Protein AF-A0A521TXK7-F1 (afdb_monomer)

Solvent-accessible surface area (backbone atoms only — not comparable to full-atom values): 27295 Å² total; per-residue (Å²): 110,72,74,55,52,54,58,51,59,69,61,63,64,74,62,60,74,75,74,71,73,79,58,45,63,3,26,34,42,37,46,30,32,35,80,91,72,70,39,30,39,61,41,62,33,30,44,66,44,45,91,44,87,65,65,57,39,72,61,28,49,52,23,50,54,26,14,47,38,7,46,47,28,43,31,26,60,69,35,21,47,77,57,90,80,64,49,93,52,12,53,47,51,83,87,64,92,62,51,79,51,50,53,22,45,26,45,10,46,24,50,43,51,7,49,46,13,45,71,66,72,38,44,48,52,66,37,48,34,28,45,12,16,31,36,49,84,14,38,39,35,58,52,78,58,52,69,36,21,52,60,23,32,65,73,70,41,70,66,35,37,33,38,38,30,14,54,83,51,81,78,91,70,87,67,58,93,69,46,46,78,43,69,21,59,32,48,62,55,45,41,53,74,52,67,56,66,66,83,78,39,54,74,47,54,70,67,59,44,54,52,47,49,60,44,49,62,56,56,70,48,50,79,70,53,47,69,55,24,44,50,50,12,51,49,25,37,20,46,12,59,29,31,56,76,40,81,90,35,34,61,58,12,36,44,16,32,44,50,12,18,48,24,19,46,69,37,64,34,57,67,61,18,46,55,38,54,71,68,54,70,65,54,104,42,70,66,51,42,45,51,43,48,45,48,47,27,52,48,26,42,80,67,74,36,19,69,61,18,32,54,52,27,56,55,43,44,62,51,41,65,74,66,43,83,90,44,49,72,58,40,54,50,28,46,41,50,26,18,47,17,30,42,76,59,66,40,32,72,63,12,28,56,46,16,47,53,42,24,52,50,24,49,76,70,72,34,49,55,60,16,31,53,30,34,44,55,23,21,48,28,30,38,78,70,72,38,19,70,60,18,34,52,49,32,53,49,32,52,51,49,28,72,71,32,81,66,16,73,72,47,35,67,55,52,48,33,50,33,29,37,51,37,15,51,22,27,45,72,72,73,37,32,71,66,13,34,62,27,18,51,56,30,52,68,76,53,93,52,68,74,34,83,59,32,37,58,18,45,46,49,38,22,57,23,26,48,80,69,69,36,57,69,61,17,50,55,36,46,53,51,30,33,50,43,14,67,71,36,61,75,62,32,64,65,14,42,58,29,16,44,52,22,45,53,22,52,75,72,68,32,62,71,54,20,68,72,22,44,65,26,28,36,60,34,73,44,88,74,56,74,66,58,43,53,57,49,60,78,67,54,89,120

Radius of gyration: 27.06 Å; Cα contacts (8 Å, |Δi|>4): 989; chains: 1; bounding box: 61×56×79 Å

Secondary structure (DSSP, 8-state):
-HHHHHHHHTTSSTTS---PPPPPTTEEEEEEEETTTTEEEEEEEEE-SS--S----HHHHHHHHHHHHHHHHHHHHTTB---TT--S--EE-TT-S-GGG--GGGHHHHHHHHHHHHHTT-PPPTTEEEE-EEPTTSBEE--SSHHHHHHHHHHH-TT--EEEEETT----S---TT-EEEEESBHHHHHHHTT--GGGSPB--HHHHHHHHHHHHHHHHS---HHHHHHHHHHHHHHHHHHTTSGGGHHHHHHHHHHHHHHHHHTT-HHHHHHHHHH----S-HHHHHHHHHHHHHHHHHTT-HHHHHHHHHHHHHHHHHHGGGGHHHHHHHHHHHHHHHHHTT-HHHHHHHHHHHHHHHHHTT-HHHHHHHHHHHHHHHHHTT-HHHHHHHHHHHHHHHHH-TTHHHHHHHHHHHHHHHHHHHHHHTT-HHHHHHHHHHHHHH-SSTTSTTHHHHHHHHHHHHHHTT-HHHHHHHHHHHHHHHHHSPTT-HHHHHHHHHHHHHHHTT-HHHHHHHHHHHHHHH-S--HHHHHHHHHH---

Nearest PDB structures (foldseek):
  4gyo-assembly3_B  TM=6.907E-01  e=3.041E-04  Bacillus subtilis subsp. subtilis str. 168
  8rsv-assembly2_B  TM=6.067E-01  e=6.900E-04  Bacillus phage phi3T
  8rsu-assembly1_A  TM=5.584E-01  e=6.608E-04  Bacillus phage phi3T
  8rtc-assembly2_B  TM=5.928E-01  e=2.990E-03  Bacillus phage phi3T
  1hz4-assembly1_A  TM=5.111E-01  e=5.468E-03  Escherichia coli

Sequence (543 aa):
MAGRILAALSTADVAARWEAPPLRVGETWLLVGDPARQRGEVLRWRATGASSVAAFSAEGEDALARAWLGLTATLAEAHRTLPVDLTPGGFEVPGLAQTERIDGASLGVAACLGWLSRALGTPPPESVAASAMVRSDGSLGPVTMLPEKVAALGVSAPRVTHLLVARGQSFDEKLPETVTVVRCATLAEAIARAGFALDALPERTIEAQVALVEQFRVENSRQHGVERWRALSAEAWSVGRALLRDPWERVHAAQALTWAALFALHAGDDVAARELVQSIEAPDDPMVRLWKAVVGAAVKIDRDLFDEAVADMDAALGEAHRLGEVHRWIEGHARGTRGRALLHGGRHAEAWTALDETVRWFHDQRMPWEAARTANGAATCLRLTGHAAEALMVVNRALVDLATSAKGRAVSVKTSDYLRLERGRCLLAIGRPAEALESFERVLGTQSRDHDYPRLGALRGTVVAHRRLGQAVDAARGLDRCRAVALACPVGSVLGRVAAMATAEALVDDDQAGFQRALDAWARHRGECDEAAMRTALEREVY

Structure (mmCIF, N/CA/C/O backbone):
data_AF-A0A521TXK7-F1
#
_entry.id   AF-A0A521TXK7-F1
#
loop_
_atom_site.group_PDB
_atom_site.id
_atom_site.type_symbol
_atom_site.label_atom_id
_atom_site.label_alt_id
_atom_site.label_comp_id
_atom_site.label_asym_id
_atom_site.label_entity_id
_atom_site.label_seq_id
_atom_site.pdbx_PDB_ins_code
_atom_site.Cartn_x
_atom_site.Cartn_y
_atom_site.Cartn_z
_atom_site.occupancy
_atom_site.B_iso_or_equiv
_atom_site.auth_seq_id
_atom_site.auth_comp_id
_atom_site.auth_asym_id
_atom_site.auth_atom_id
_atom_site.pdbx_PDB_model_num
ATOM 1 N N . MET A 1 1 ? -24.827 -30.161 -46.850 1.00 40.94 1 MET A N 1
ATOM 2 C CA . MET A 1 1 ? -24.443 -29.031 -47.730 1.00 40.94 1 MET A CA 1
ATOM 3 C C . MET A 1 1 ? -24.146 -27.760 -46.924 1.00 40.94 1 MET A C 1
ATOM 5 O O . MET A 1 1 ? -23.055 -27.235 -47.080 1.00 40.94 1 MET A O 1
ATOM 9 N N . ALA A 1 2 ? -24.994 -27.354 -45.965 1.00 37.56 2 ALA A N 1
ATOM 10 C CA . ALA A 1 2 ? -24.720 -26.235 -45.041 1.00 37.56 2 ALA A CA 1
ATOM 11 C C . ALA A 1 2 ? -23.422 -26.380 -44.203 1.00 37.56 2 ALA A C 1
ATOM 13 O O . ALA A 1 2 ? -22.672 -25.422 -44.065 1.00 37.56 2 ALA A O 1
ATOM 14 N N . GLY A 1 3 ? -23.077 -27.593 -43.746 1.00 39.09 3 GLY A N 1
ATOM 15 C CA . GLY A 1 3 ? -21.815 -27.848 -43.025 1.00 39.09 3 GLY A CA 1
ATOM 16 C C . GLY A 1 3 ? -20.537 -27.782 -43.880 1.00 39.09 3 GLY A C 1
ATOM 17 O O . GLY A 1 3 ? -19.458 -27.578 -43.342 1.00 39.09 3 GLY A O 1
ATOM 18 N N . ARG A 1 4 ? -20.642 -27.901 -45.214 1.00 44.06 4 ARG A N 1
ATOM 19 C CA . ARG A 1 4 ? -19.503 -27.713 -46.136 1.00 44.06 4 ARG A CA 1
ATOM 20 C C . ARG A 1 4 ? -19.348 -26.256 -46.576 1.00 44.06 4 ARG A C 1
ATOM 22 O O . ARG A 1 4 ? -18.234 -25.847 -46.856 1.00 44.06 4 ARG A O 1
ATOM 29 N N . ILE A 1 5 ? -20.430 -25.476 -46.576 1.00 41.69 5 ILE A N 1
ATOM 30 C CA . ILE A 1 5 ? -20.391 -24.030 -46.846 1.00 41.69 5 ILE A CA 1
ATOM 31 C C . ILE A 1 5 ? -19.810 -23.275 -45.638 1.00 41.69 5 ILE A C 1
ATOM 33 O O . ILE A 1 5 ? -18.998 -22.384 -45.833 1.00 41.69 5 ILE A O 1
ATOM 37 N N . LEU A 1 6 ? -20.094 -23.696 -44.399 1.00 42.31 6 LEU A N 1
ATOM 38 C CA . LEU A 1 6 ? -19.424 -23.152 -43.205 1.00 42.31 6 LEU A CA 1
ATOM 39 C C . LEU A 1 6 ? -17.937 -23.538 -43.114 1.00 42.31 6 LEU A C 1
ATOM 41 O O . LEU A 1 6 ? -17.140 -22.711 -42.697 1.00 42.31 6 LEU A O 1
ATOM 45 N N . ALA A 1 7 ? -17.548 -24.738 -43.562 1.00 42.66 7 ALA A N 1
ATOM 46 C CA . ALA A 1 7 ? -16.137 -25.140 -43.637 1.00 42.66 7 ALA A CA 1
ATOM 47 C C . ALA A 1 7 ? -15.374 -24.483 -44.811 1.00 42.66 7 ALA A C 1
ATOM 49 O O . ALA A 1 7 ? -14.174 -24.241 -44.712 1.00 42.66 7 ALA A O 1
ATOM 50 N N . ALA A 1 8 ? -16.063 -24.162 -45.914 1.00 39.84 8 ALA A N 1
ATOM 51 C CA . ALA A 1 8 ? -15.485 -23.443 -47.053 1.00 39.84 8 ALA A CA 1
ATOM 52 C C . ALA A 1 8 ? -15.388 -21.924 -46.805 1.00 39.84 8 ALA A C 1
ATOM 54 O O . ALA A 1 8 ? -14.423 -21.298 -47.235 1.00 39.84 8 ALA A O 1
ATOM 55 N N . LEU A 1 9 ? -16.318 -21.345 -46.035 1.00 36.50 9 LEU A N 1
ATOM 56 C CA . LEU A 1 9 ? -16.244 -19.955 -45.569 1.00 36.50 9 LEU A CA 1
ATOM 57 C C . LEU A 1 9 ? -15.291 -19.768 -44.370 1.00 36.50 9 LEU A C 1
ATOM 59 O O . LEU A 1 9 ? -14.956 -18.635 -44.042 1.00 36.50 9 LEU A O 1
ATOM 63 N N . SER A 1 10 ? -14.809 -20.844 -43.728 1.00 49.56 10 SER A N 1
ATOM 64 C CA . SER A 1 10 ? -13.934 -20.755 -42.546 1.00 49.56 10 SER A CA 1
ATOM 65 C C . SER A 1 10 ? -12.429 -20.833 -42.823 1.00 49.56 10 SER A C 1
ATOM 67 O O . SER A 1 10 ? -11.662 -20.898 -41.867 1.00 49.56 10 SER A O 1
ATOM 69 N N . THR A 1 11 ? -11.972 -20.838 -44.078 1.00 46.22 11 THR A N 1
ATOM 70 C CA . THR A 1 11 ? -10.520 -20.813 -44.378 1.00 46.22 11 THR A CA 1
ATOM 71 C C . THR A 1 11 ? -10.137 -20.055 -45.650 1.00 46.22 11 THR A C 1
ATOM 73 O O . THR A 1 11 ? -9.040 -19.507 -45.694 1.00 46.22 11 THR A O 1
ATOM 76 N N . ALA A 1 12 ? -11.011 -19.958 -46.660 1.00 39.44 12 ALA A N 1
ATOM 77 C CA . ALA A 1 12 ? -10.637 -19.372 -47.953 1.00 39.44 12 ALA A CA 1
ATOM 78 C C . ALA A 1 12 ? -10.998 -17.878 -48.119 1.00 39.44 12 ALA A C 1
ATOM 80 O O . ALA A 1 12 ? -10.216 -17.150 -48.721 1.00 39.44 12 ALA A O 1
ATOM 81 N N . ASP A 1 13 ? -12.105 -17.391 -47.540 1.00 40.22 13 ASP A N 1
ATOM 82 C CA . ASP A 1 13 ? -12.544 -15.985 -47.711 1.00 40.22 13 ASP A CA 1
ATOM 83 C C . ASP A 1 13 ? -12.065 -15.023 -46.608 1.00 40.22 13 ASP A C 1
ATOM 85 O O . ASP A 1 13 ? -12.014 -13.813 -46.817 1.00 40.22 13 ASP A O 1
ATOM 89 N N . VAL A 1 14 ? -11.620 -15.531 -45.453 1.00 47.91 14 VAL A N 1
ATOM 90 C CA . VAL A 1 14 ? -10.939 -14.705 -44.427 1.00 47.91 14 VAL A CA 1
ATOM 91 C C . VAL A 1 14 ? -9.474 -14.437 -44.815 1.00 47.91 14 VAL A C 1
ATOM 93 O O . VAL A 1 14 ? -8.865 -13.475 -44.357 1.00 47.91 14 VAL A O 1
ATOM 96 N N . ALA A 1 15 ? -8.923 -15.241 -45.730 1.00 42.56 15 ALA A N 1
ATOM 97 C CA . ALA A 1 15 ? -7.607 -15.039 -46.329 1.00 42.56 15 ALA A CA 1
ATOM 98 C C . ALA A 1 15 ? -7.616 -14.032 -47.499 1.00 42.56 15 ALA A C 1
ATOM 100 O O . ALA A 1 15 ? -6.603 -13.889 -48.192 1.00 42.56 15 ALA A O 1
ATOM 101 N N . ALA A 1 16 ? -8.719 -13.302 -47.717 1.00 44.97 16 ALA A N 1
ATOM 102 C CA . ALA A 1 16 ? -8.697 -12.047 -48.459 1.00 44.97 16 ALA A CA 1
ATOM 103 C C . ALA A 1 16 ? -7.817 -11.059 -47.682 1.00 44.97 16 ALA A C 1
ATOM 105 O O . ALA A 1 16 ? -8.311 -10.326 -46.832 1.00 44.97 16 ALA A O 1
ATOM 106 N N . ARG A 1 17 ? -6.500 -11.152 -47.937 1.00 47.81 17 ARG A N 1
ATOM 107 C CA . ARG A 1 17 ? -5.374 -10.400 -47.367 1.00 47.81 17 ARG A CA 1
ATOM 108 C C . ARG A 1 17 ? -5.838 -9.204 -46.548 1.00 47.81 17 ARG A C 1
ATOM 110 O O . ARG A 1 17 ? -5.893 -8.079 -47.039 1.00 47.81 17 ARG A O 1
ATOM 117 N N . TRP A 1 18 ? -6.151 -9.455 -45.282 1.00 49.16 18 TRP A N 1
ATOM 118 C CA . TRP A 1 18 ? -6.206 -8.397 -44.298 1.00 49.16 18 TRP A CA 1
ATOM 119 C C . TRP A 1 18 ? -4.752 -7.973 -44.101 1.00 49.16 18 TRP A C 1
ATOM 121 O O . TRP A 1 18 ? -4.036 -8.488 -43.244 1.00 49.16 18 TRP A O 1
ATOM 131 N N . GLU A 1 19 ? -4.268 -7.093 -44.978 1.00 66.75 19 GLU A N 1
ATOM 132 C CA . GLU A 1 19 ? -3.068 -6.317 -44.706 1.00 66.75 19 GLU A CA 1
ATOM 133 C C . GLU A 1 19 ? -3.434 -5.392 -43.554 1.00 66.75 19 GLU A C 1
ATOM 135 O O . GLU A 1 19 ? -3.898 -4.265 -43.736 1.00 66.75 19 GLU A O 1
ATOM 140 N N . ALA A 1 20 ? -3.312 -5.925 -42.337 1.00 73.69 20 ALA A N 1
ATOM 141 C CA . ALA A 1 20 ? -3.436 -5.125 -41.142 1.00 73.69 20 ALA A CA 1
ATOM 142 C C . ALA A 1 20 ? -2.474 -3.935 -41.302 1.00 73.69 20 ALA A C 1
ATOM 144 O O . ALA A 1 20 ? -1.306 -4.144 -41.653 1.00 73.69 20 ALA A O 1
ATOM 145 N N . PRO A 1 21 ? -2.940 -2.692 -41.083 1.00 86.00 21 PRO A N 1
ATOM 146 C CA . PRO A 1 21 ? -2.073 -1.533 -41.222 1.00 86.00 21 PRO A CA 1
ATOM 147 C C . PRO A 1 21 ? -0.877 -1.666 -40.269 1.00 86.00 21 PRO A C 1
ATOM 149 O O . PRO A 1 21 ? -1.014 -2.333 -39.241 1.00 86.00 21 PRO A O 1
ATOM 152 N N . PRO A 1 22 ? 0.262 -1.015 -40.539 1.00 92.00 22 PRO A N 1
ATOM 153 C CA . PRO A 1 22 ? 1.404 -1.044 -39.634 1.00 92.00 22 PRO A CA 1
ATOM 154 C C . PRO A 1 22 ? 1.041 -0.749 -38.176 1.00 92.00 22 PRO A C 1
ATOM 156 O O . PRO A 1 22 ? 0.093 0.006 -37.911 1.00 92.00 22 PRO A O 1
ATOM 159 N N . LEU A 1 23 ? 1.773 -1.350 -37.230 1.00 95.06 23 LEU A N 1
ATOM 160 C CA . LEU A 1 23 ? 1.625 -1.026 -35.810 1.00 95.06 23 LEU A CA 1
ATOM 161 C C . LEU A 1 23 ? 1.918 0.460 -35.585 1.00 95.06 23 LEU A C 1
ATOM 163 O O . LEU A 1 23 ? 2.861 1.022 -36.143 1.00 95.06 23 LEU A O 1
ATOM 167 N N . ARG A 1 24 ? 1.078 1.107 -34.780 1.00 95.94 24 ARG A N 1
ATOM 168 C CA . ARG A 1 24 ? 1.234 2.511 -34.390 1.00 95.94 24 ARG A CA 1
ATOM 169 C C . ARG A 1 24 ? 2.010 2.618 -33.082 1.00 95.94 24 ARG A C 1
ATOM 171 O O . ARG A 1 24 ? 2.189 1.645 -32.357 1.00 95.94 24 ARG A O 1
ATOM 178 N N . VAL A 1 25 ? 2.429 3.835 -32.750 1.00 95.88 25 VAL A N 1
ATOM 179 C CA . VAL A 1 25 ? 3.019 4.142 -31.442 1.00 95.88 25 VAL A CA 1
ATOM 180 C C . VAL A 1 25 ? 2.063 3.724 -30.319 1.00 95.88 25 VAL A C 1
ATOM 182 O O . VAL A 1 25 ? 0.886 4.106 -30.308 1.00 95.88 25 VAL A O 1
ATOM 185 N N . GLY A 1 26 ? 2.592 2.943 -29.380 1.00 94.31 26 GLY A N 1
ATOM 186 C CA . GLY A 1 26 ? 1.862 2.356 -28.262 1.00 94.31 26 GLY A CA 1
ATOM 187 C C . GLY A 1 26 ? 1.136 1.051 -28.590 1.00 94.31 26 GLY A C 1
ATOM 188 O O . GLY A 1 26 ? 0.588 0.444 -27.676 1.00 94.31 26 GLY A O 1
ATOM 189 N N . GLU A 1 27 ? 1.098 0.609 -29.850 1.00 95.88 27 GLU A N 1
ATOM 190 C CA . GLU A 1 27 ? 0.480 -0.664 -30.231 1.00 95.88 27 GLU A CA 1
ATOM 191 C C . GLU A 1 27 ? 1.469 -1.823 -30.165 1.00 95.88 27 GLU A C 1
ATOM 193 O O . GLU A 1 27 ? 2.652 -1.648 -30.417 1.00 95.88 27 GLU A O 1
ATOM 198 N N . THR A 1 28 ? 0.975 -3.019 -29.871 1.00 95.81 28 THR A N 1
ATOM 199 C CA . THR A 1 28 ? 1.732 -4.271 -29.885 1.00 95.81 28 THR A CA 1
ATOM 200 C C . THR A 1 28 ? 0.826 -5.438 -30.282 1.00 95.81 28 THR A C 1
ATOM 202 O O . THR A 1 28 ? -0.404 -5.311 -30.293 1.00 95.81 28 THR A O 1
ATOM 205 N N . TRP A 1 29 ? 1.427 -6.585 -30.586 1.00 95.75 29 TRP A N 1
ATOM 206 C CA . TRP A 1 29 ? 0.705 -7.843 -30.747 1.00 95.75 29 TRP A CA 1
ATOM 207 C C . TRP A 1 29 ? 0.505 -8.505 -29.383 1.00 95.75 29 TRP A C 1
ATOM 209 O O . TRP A 1 29 ? 1.474 -8.843 -28.700 1.00 95.75 29 TRP A O 1
ATOM 219 N N . LEU A 1 30 ? -0.751 -8.722 -29.001 1.00 93.75 30 LEU A N 1
ATOM 220 C CA . LEU A 1 30 ? -1.128 -9.472 -27.809 1.00 93.75 30 LEU A CA 1
ATOM 221 C C . LEU A 1 30 ? -1.611 -10.864 -28.220 1.00 93.75 30 LEU A C 1
ATOM 223 O O . LEU A 1 30 ? -2.571 -10.989 -28.980 1.00 93.75 30 LEU A O 1
ATOM 227 N N . LEU A 1 31 ? -0.961 -11.904 -27.697 1.00 93.56 31 LEU A N 1
ATOM 228 C CA . LEU A 1 31 ? -1.397 -13.284 -27.881 1.00 93.56 31 LEU A CA 1
ATOM 229 C C . LEU A 1 31 ? -2.224 -13.738 -26.679 1.00 93.56 31 LEU A C 1
ATOM 231 O O . LEU A 1 31 ? -1.725 -13.787 -25.553 1.00 93.56 31 LEU A O 1
ATOM 235 N N . VAL A 1 32 ? -3.472 -14.110 -26.933 1.00 90.00 32 VAL A N 1
ATOM 236 C CA . VAL A 1 32 ? -4.435 -14.541 -25.918 1.00 90.00 32 VAL A CA 1
ATOM 237 C C . VAL A 1 32 ? -4.775 -16.010 -26.132 1.00 90.00 32 VAL A C 1
ATOM 239 O O . VAL A 1 32 ? -4.841 -16.475 -27.265 1.00 90.00 32 VAL A O 1
ATOM 242 N N . GLY A 1 33 ? -4.961 -16.755 -25.046 1.00 88.06 33 GLY A N 1
ATOM 243 C CA . GLY A 1 33 ? -5.508 -18.109 -25.087 1.00 88.06 33 GLY A CA 1
ATOM 244 C C . GLY A 1 33 ? -6.893 -18.114 -24.456 1.00 88.06 33 GLY A C 1
ATOM 245 O O . GLY A 1 33 ? -7.074 -17.491 -23.419 1.00 88.06 33 GLY A O 1
ATOM 246 N N . ASP A 1 34 ? -7.841 -18.817 -25.070 1.00 86.75 34 ASP A N 1
ATOM 247 C CA . ASP A 1 34 ? -9.159 -19.144 -24.525 1.00 86.75 34 ASP A CA 1
ATOM 248 C C . ASP A 1 34 ? -9.104 -20.598 -24.018 1.00 86.75 34 ASP A C 1
ATOM 250 O O . ASP A 1 34 ? -9.211 -21.531 -24.827 1.00 86.75 34 ASP A O 1
ATOM 254 N N . PRO A 1 35 ? -8.912 -20.827 -22.702 1.00 84.62 35 PRO A N 1
ATOM 255 C CA . PRO A 1 35 ? -8.798 -22.176 -22.154 1.00 84.62 35 PRO A CA 1
ATOM 256 C C . PRO A 1 35 ? -10.082 -22.992 -22.336 1.00 84.62 35 PRO A C 1
ATOM 258 O O . PRO A 1 35 ? -10.017 -24.209 -22.504 1.00 84.62 35 PRO A O 1
ATOM 261 N N . ALA A 1 36 ? -11.249 -22.337 -22.351 1.00 86.12 36 ALA A N 1
ATOM 262 C CA . ALA A 1 36 ? -12.536 -23.011 -22.506 1.00 86.12 36 ALA A CA 1
ATOM 263 C C . ALA A 1 36 ? -12.718 -23.576 -23.920 1.00 86.12 36 ALA A C 1
ATOM 265 O O . ALA A 1 36 ? -13.373 -24.602 -24.101 1.00 86.12 36 ALA A O 1
ATOM 266 N N . ARG A 1 37 ? -12.133 -22.917 -24.926 1.00 86.44 37 ARG A N 1
ATOM 267 C CA . ARG A 1 37 ? -12.193 -23.354 -26.330 1.00 86.44 37 ARG A CA 1
ATOM 268 C C . ARG A 1 37 ? -10.922 -24.023 -26.837 1.00 86.44 37 ARG A C 1
ATOM 270 O O . ARG A 1 37 ? -10.919 -24.443 -27.991 1.00 86.44 37 ARG A O 1
ATOM 277 N N . GLN A 1 38 ? -9.875 -24.091 -26.013 1.00 89.00 38 GLN A N 1
ATOM 278 C CA . GLN A 1 38 ? -8.543 -24.558 -26.409 1.00 89.00 38 GLN A CA 1
ATOM 279 C C . GLN A 1 38 ? -8.078 -23.871 -27.703 1.00 89.00 38 GLN A C 1
ATOM 281 O O . GLN A 1 38 ? -7.708 -24.509 -28.687 1.00 89.00 38 GLN A O 1
ATOM 286 N N . ARG A 1 39 ? -8.204 -22.538 -27.743 1.00 90.44 39 ARG A N 1
ATOM 287 C CA . ARG A 1 39 ? -7.944 -21.745 -28.950 1.00 90.44 39 ARG A CA 1
ATOM 288 C C . ARG A 1 39 ? -7.166 -20.480 -28.622 1.00 90.44 39 ARG A C 1
ATOM 290 O O . ARG A 1 39 ? -7.463 -19.814 -27.639 1.00 90.44 39 ARG A O 1
ATOM 297 N N .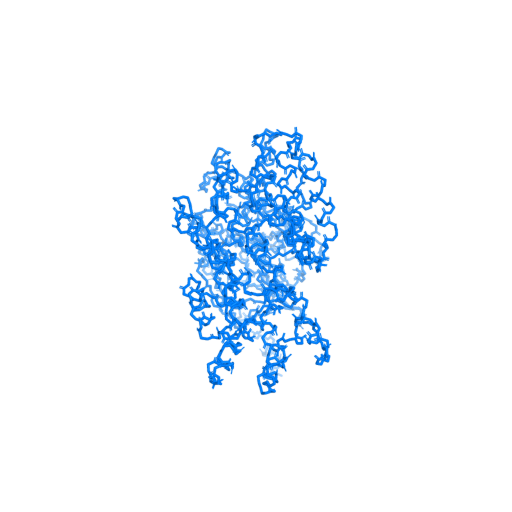 GLY A 1 40 ? -6.206 -20.129 -29.474 1.00 90.75 40 GLY A N 1
ATOM 298 C CA . GLY A 1 40 ? -5.500 -18.858 -29.403 1.00 90.75 40 GLY A CA 1
ATOM 299 C C . GLY A 1 40 ? -6.166 -17.766 -30.233 1.00 90.75 40 GLY A C 1
ATOM 300 O O . GLY A 1 40 ? -6.884 -18.029 -31.203 1.00 90.75 40 GLY A O 1
ATOM 301 N N . GLU A 1 41 ? -5.873 -16.528 -29.874 1.00 91.31 41 GLU A N 1
ATOM 302 C CA . GLU A 1 41 ? -6.244 -15.330 -30.610 1.00 91.31 41 GLU A CA 1
ATOM 303 C C . GLU A 1 41 ? -5.061 -14.359 -30.624 1.00 91.31 41 GLU A C 1
ATOM 305 O O . GLU A 1 41 ? -4.289 -14.283 -29.666 1.00 91.31 41 GLU A O 1
ATOM 310 N N . VAL A 1 42 ? -4.909 -13.621 -31.723 1.00 91.62 42 VAL A N 1
ATOM 311 C CA . VAL A 1 42 ? -3.914 -12.553 -31.833 1.00 91.62 42 VAL A CA 1
ATOM 312 C C . VAL A 1 42 ? -4.636 -11.243 -32.034 1.00 91.62 42 VAL A C 1
ATOM 314 O O . VAL A 1 42 ? -5.428 -11.086 -32.961 1.00 91.62 42 VAL A O 1
ATOM 317 N N . LEU A 1 43 ? -4.346 -10.313 -31.138 1.00 91.44 43 LEU A N 1
ATOM 318 C CA . LEU A 1 43 ? -5.013 -9.034 -31.035 1.00 91.44 43 LEU A CA 1
ATOM 319 C C . LEU A 1 43 ? -3.995 -7.917 -31.211 1.00 91.44 43 LEU A C 1
ATOM 321 O O . LEU A 1 43 ? -2.833 -8.036 -30.817 1.00 91.44 43 LEU A O 1
ATOM 325 N N . ARG A 1 44 ? -4.456 -6.795 -31.759 1.00 92.06 44 ARG A N 1
ATOM 326 C CA . ARG A 1 44 ? -3.729 -5.533 -31.639 1.00 92.06 44 ARG A CA 1
ATOM 327 C C . ARG A 1 44 ? -4.118 -4.893 -30.329 1.00 92.06 44 ARG A C 1
ATOM 329 O O . ARG A 1 44 ? -5.302 -4.734 -30.037 1.00 92.06 44 ARG A O 1
ATOM 336 N N . TRP A 1 45 ? -3.116 -4.517 -29.561 1.00 90.69 45 TRP A N 1
ATOM 337 C CA . TRP A 1 45 ? -3.308 -3.973 -28.235 1.00 90.69 45 TRP A CA 1
ATOM 338 C C . TRP A 1 45 ? -2.573 -2.654 -28.107 1.00 90.69 45 TRP A C 1
ATOM 340 O O . TRP A 1 45 ? -1.393 -2.588 -28.438 1.00 90.69 45 TRP A O 1
ATOM 350 N N . ARG A 1 46 ? -3.265 -1.599 -27.671 1.00 92.31 46 ARG A N 1
ATOM 351 C CA . ARG A 1 46 ? -2.718 -0.243 -27.621 1.00 92.31 46 ARG A CA 1
ATOM 352 C C . ARG A 1 46 ? -2.637 0.279 -26.198 1.00 92.31 46 ARG A C 1
ATOM 354 O O . ARG A 1 46 ? -3.665 0.420 -25.545 1.00 92.31 46 ARG A O 1
ATOM 361 N N . ALA A 1 47 ? -1.441 0.657 -25.762 1.00 91.19 47 ALA A N 1
ATOM 362 C CA . ALA A 1 47 ? -1.221 1.424 -24.545 1.00 91.19 47 ALA A CA 1
ATOM 363 C C . ALA A 1 47 ? -1.628 2.896 -24.756 1.00 91.19 47 ALA A C 1
ATOM 365 O O . ALA A 1 47 ? -1.033 3.626 -25.556 1.00 91.19 47 ALA A O 1
ATOM 366 N N . THR A 1 48 ? -2.648 3.351 -24.037 1.00 85.56 48 THR A N 1
ATOM 367 C CA . THR A 1 48 ? -3.207 4.706 -24.131 1.00 85.56 48 THR A CA 1
ATOM 368 C C . THR A 1 48 ? -2.707 5.648 -23.041 1.00 85.56 48 THR A C 1
ATOM 370 O O . THR A 1 48 ? -2.778 6.862 -23.234 1.00 85.56 48 THR A O 1
ATOM 373 N N . GLY A 1 49 ? -2.153 5.127 -21.939 1.00 72.44 49 GLY A N 1
ATOM 374 C CA . GLY A 1 49 ? -1.580 5.923 -20.844 1.00 72.44 49 GLY A CA 1
ATOM 375 C C . GLY A 1 49 ? -2.596 6.727 -20.022 1.00 72.44 49 GLY A C 1
ATOM 376 O O . GLY A 1 49 ? -2.197 7.507 -19.163 1.00 72.44 49 GLY A O 1
ATOM 377 N N . ALA A 1 50 ? -3.893 6.558 -20.282 1.00 70.56 50 ALA A N 1
ATOM 378 C CA . ALA A 1 50 ? -4.991 7.116 -19.499 1.00 70.56 50 ALA A CA 1
ATOM 379 C C . ALA A 1 50 ? -5.819 5.961 -18.946 1.00 70.56 50 ALA A C 1
ATOM 381 O O . ALA A 1 50 ? -6.027 5.003 -19.678 1.00 70.56 50 ALA A O 1
ATOM 382 N N . SER A 1 51 ? -6.320 6.045 -17.712 1.00 62.84 51 SER A N 1
ATOM 383 C CA . SER A 1 51 ? -7.158 5.014 -17.082 1.00 62.84 51 SER A CA 1
ATOM 384 C C . SER A 1 51 ? -8.252 4.525 -18.046 1.00 62.84 51 SER A C 1
ATOM 386 O O . SER A 1 51 ? -9.248 5.214 -18.260 1.00 62.84 51 SER A O 1
ATOM 388 N N . SER A 1 52 ? -8.051 3.377 -18.699 1.00 58.84 52 SER A N 1
ATOM 389 C CA . SER A 1 52 ? -9.022 2.857 -19.664 1.00 58.84 52 SER A CA 1
ATOM 390 C C . SER A 1 52 ? -10.160 2.166 -18.936 1.00 58.84 52 SER A C 1
ATOM 392 O O . SER A 1 52 ? -9.948 1.535 -17.907 1.00 58.84 52 SER A O 1
ATOM 394 N N . VAL A 1 53 ? -11.340 2.192 -19.548 1.00 52.97 53 VAL A N 1
ATOM 395 C CA . VAL A 1 53 ? -12.556 1.511 -19.070 1.00 52.97 53 VAL A CA 1
ATOM 396 C C . VAL A 1 53 ? -12.508 -0.011 -19.297 1.00 52.97 53 VAL A C 1
ATOM 398 O O . VAL A 1 53 ? -13.422 -0.724 -18.899 1.00 52.97 53 VAL A O 1
ATOM 401 N N . ALA A 1 54 ? -11.463 -0.540 -19.945 1.00 61.41 54 ALA A N 1
ATOM 402 C CA . ALA A 1 54 ? -11.309 -1.979 -20.123 1.00 61.41 54 ALA A CA 1
ATOM 403 C C . ALA A 1 54 ? -11.114 -2.658 -18.756 1.00 61.41 54 ALA A C 1
ATOM 405 O O . ALA A 1 54 ? -10.037 -2.580 -18.170 1.00 61.41 54 ALA A O 1
ATOM 406 N N . ALA A 1 55 ? -12.169 -3.302 -18.256 1.00 65.69 55 ALA A N 1
ATOM 407 C CA . ALA A 1 55 ? -12.138 -4.077 -17.024 1.00 65.69 55 ALA A CA 1
ATOM 408 C C . ALA A 1 55 ? -11.347 -5.366 -17.273 1.00 65.69 55 ALA A C 1
ATOM 410 O O . ALA A 1 55 ? -11.869 -6.311 -17.861 1.00 65.69 55 ALA A O 1
ATOM 411 N N . PHE A 1 56 ? -10.070 -5.405 -16.900 1.00 78.94 56 PHE A N 1
ATOM 412 C CA . PHE A 1 56 ? -9.335 -6.668 -16.860 1.00 78.94 56 PHE A CA 1
ATOM 413 C C . PHE A 1 56 ? -9.879 -7.535 -15.716 1.00 78.94 56 PHE A C 1
ATOM 415 O O . PHE A 1 56 ? -10.491 -7.031 -14.774 1.00 78.94 56 PHE A O 1
ATOM 422 N N . SER A 1 57 ? -9.673 -8.852 -15.789 1.00 81.88 57 SER A N 1
ATOM 423 C CA . SER A 1 57 ? -9.843 -9.690 -14.599 1.00 81.88 57 SER A CA 1
ATOM 424 C C . SER A 1 57 ? -8.855 -9.238 -13.514 1.00 81.88 57 SER A C 1
ATOM 426 O O . SER A 1 57 ? -7.813 -8.667 -13.836 1.00 81.88 57 SER A O 1
ATOM 428 N N . ALA A 1 58 ? -9.133 -9.537 -12.242 1.00 78.12 58 ALA A N 1
ATOM 429 C CA . ALA A 1 58 ? -8.199 -9.235 -11.149 1.00 78.12 58 ALA A CA 1
ATOM 430 C C . ALA A 1 58 ? -6.793 -9.815 -11.414 1.00 78.12 58 ALA A C 1
ATOM 432 O O . ALA A 1 58 ? -5.789 -9.146 -11.206 1.00 78.12 58 ALA A O 1
ATOM 433 N N . GLU A 1 59 ? -6.717 -11.023 -11.984 1.00 83.19 59 GLU A N 1
ATOM 434 C CA . GLU A 1 59 ? -5.448 -11.634 -12.396 1.00 83.19 59 GLU A CA 1
ATOM 435 C C . GLU A 1 59 ? -4.735 -10.838 -13.503 1.00 83.19 59 GLU A C 1
ATOM 437 O O . GLU A 1 59 ? -3.508 -10.707 -13.492 1.00 83.19 59 GLU A O 1
ATOM 442 N N . GLY A 1 60 ? -5.491 -10.298 -14.463 1.00 87.12 60 GLY A N 1
ATOM 443 C CA . GLY A 1 60 ? -4.967 -9.427 -15.510 1.00 87.12 60 GLY A CA 1
ATOM 444 C C . GLY A 1 60 ? -4.445 -8.103 -14.954 1.00 87.12 60 GLY A C 1
ATOM 445 O O . GLY A 1 60 ? -3.347 -7.687 -15.320 1.00 87.12 60 GLY A O 1
ATOM 446 N N . GLU A 1 61 ? -5.180 -7.472 -14.035 1.00 85.19 61 GLU A N 1
ATOM 447 C CA . GLU A 1 61 ? -4.729 -6.262 -13.333 1.00 85.19 61 GLU A CA 1
ATOM 448 C C . GLU A 1 61 ? -3.436 -6.520 -12.551 1.00 85.19 61 GLU A C 1
ATOM 450 O O . GLU A 1 61 ? -2.463 -5.775 -12.703 1.00 85.19 61 GLU A O 1
ATOM 455 N N . ASP A 1 62 ? -3.375 -7.625 -11.806 1.00 83.56 62 ASP A N 1
ATOM 456 C CA . ASP A 1 62 ? -2.178 -8.035 -11.074 1.00 83.56 62 ASP A CA 1
ATOM 457 C C . ASP A 1 62 ? -0.996 -8.293 -12.019 1.00 83.56 62 ASP A C 1
ATOM 459 O O . ASP A 1 62 ? 0.146 -7.925 -11.727 1.00 83.56 62 ASP A O 1
ATOM 463 N N . ALA A 1 63 ? -1.238 -8.914 -13.175 1.00 89.75 63 ALA A N 1
ATOM 464 C CA . ALA A 1 63 ? -0.195 -9.162 -14.161 1.00 89.75 63 ALA A CA 1
ATOM 465 C C . ALA A 1 63 ? 0.333 -7.873 -14.801 1.00 89.75 63 ALA A C 1
ATOM 467 O O . ALA A 1 63 ? 1.544 -7.752 -14.991 1.00 89.75 63 ALA A O 1
ATOM 468 N N . LEU A 1 64 ? -0.534 -6.897 -15.084 1.00 90.56 64 LEU A N 1
ATOM 469 C CA . LEU A 1 64 ? -0.128 -5.573 -15.565 1.00 90.56 64 LEU A CA 1
ATOM 470 C C . LEU A 1 64 ? 0.665 -4.810 -14.503 1.00 90.56 64 LEU A C 1
ATOM 472 O O . LEU A 1 64 ? 1.701 -4.229 -14.822 1.00 90.56 64 LEU A O 1
ATOM 476 N N . ALA A 1 65 ? 0.227 -4.847 -13.242 1.00 85.94 65 ALA A N 1
ATOM 477 C CA . ALA A 1 65 ? 0.952 -4.233 -12.135 1.00 85.94 65 ALA A CA 1
ATOM 478 C C . ALA A 1 65 ? 2.355 -4.847 -11.979 1.00 85.94 65 ALA A C 1
ATOM 480 O O . ALA A 1 65 ? 3.348 -4.118 -11.918 1.00 85.94 65 ALA A O 1
ATOM 481 N N . ARG A 1 66 ? 2.464 -6.184 -12.013 1.00 89.75 66 ARG A N 1
ATOM 482 C CA . ARG A 1 66 ? 3.759 -6.887 -12.005 1.00 89.75 66 ARG A CA 1
ATOM 483 C C . ARG A 1 66 ? 4.623 -6.539 -13.216 1.00 89.75 66 ARG A C 1
ATOM 485 O O . ARG A 1 66 ? 5.821 -6.322 -13.052 1.00 89.75 66 ARG A O 1
ATOM 492 N N . ALA A 1 67 ? 4.036 -6.461 -14.410 1.00 93.69 67 ALA A N 1
ATOM 493 C CA . ALA A 1 67 ? 4.753 -6.104 -15.630 1.00 93.69 67 ALA A CA 1
ATOM 494 C C . ALA A 1 67 ? 5.312 -4.680 -15.568 1.00 93.69 67 ALA A C 1
ATOM 496 O O . ALA A 1 67 ? 6.460 -4.453 -15.948 1.00 93.69 67 ALA A O 1
ATOM 497 N N . TRP A 1 68 ? 4.533 -3.737 -15.035 1.00 92.31 68 TRP A N 1
ATOM 498 C CA . TRP A 1 68 ? 4.981 -2.365 -14.824 1.00 92.31 68 TRP A CA 1
ATOM 499 C C . TRP A 1 68 ? 6.171 -2.297 -13.868 1.00 92.31 68 TRP A C 1
ATOM 501 O O . TRP A 1 68 ? 7.169 -1.658 -14.192 1.00 92.31 68 TRP A O 1
ATOM 511 N N . LEU A 1 69 ? 6.102 -3.003 -12.733 1.00 88.50 69 LEU A N 1
ATOM 512 C CA . LEU A 1 69 ? 7.227 -3.120 -11.799 1.00 88.50 69 LEU A CA 1
ATOM 513 C C . LEU A 1 69 ? 8.464 -3.718 -12.484 1.00 88.50 69 LEU A C 1
ATOM 515 O O . LEU A 1 69 ? 9.553 -3.159 -12.387 1.00 88.50 69 LEU A O 1
ATOM 519 N N . GLY A 1 70 ? 8.290 -4.794 -13.256 1.00 93.00 70 GLY A N 1
ATOM 520 C CA . GLY A 1 70 ? 9.372 -5.402 -14.033 1.00 93.00 70 GLY A CA 1
ATOM 521 C C . GLY A 1 70 ? 10.017 -4.443 -15.027 1.00 93.00 70 GLY A C 1
ATOM 522 O O . GLY A 1 70 ? 11.245 -4.413 -15.154 1.00 93.00 70 GLY A O 1
ATOM 523 N N . LEU A 1 71 ? 9.209 -3.626 -15.707 1.00 95.31 71 LEU A N 1
ATOM 524 C CA . LEU A 1 71 ? 9.693 -2.595 -16.618 1.00 95.31 71 LEU A CA 1
ATOM 525 C C . LEU A 1 71 ? 10.476 -1.512 -15.875 1.00 95.31 71 LEU A C 1
ATOM 527 O O . LEU A 1 71 ? 11.598 -1.206 -16.273 1.00 95.31 71 LEU A O 1
ATOM 531 N N . THR A 1 72 ? 9.934 -0.949 -14.795 1.00 92.44 72 THR A N 1
ATOM 532 C CA . THR A 1 72 ? 10.618 0.117 -14.051 1.00 92.44 72 THR A CA 1
ATOM 533 C C . THR A 1 72 ? 11.908 -0.373 -13.399 1.00 92.44 72 THR A C 1
ATOM 535 O O . THR A 1 72 ? 12.891 0.364 -13.411 1.00 92.44 72 THR A O 1
ATOM 538 N N . ALA A 1 73 ? 11.971 -1.616 -12.907 1.00 88.31 73 ALA A N 1
ATOM 539 C CA . ALA A 1 73 ? 13.236 -2.213 -12.472 1.00 88.31 73 ALA A CA 1
ATOM 540 C C . ALA A 1 73 ? 14.231 -2.343 -13.617 1.00 88.31 73 ALA A C 1
ATOM 542 O O . ALA A 1 73 ? 15.364 -1.897 -13.481 1.00 88.31 73 ALA A O 1
ATOM 543 N N . THR A 1 74 ? 13.803 -2.909 -14.748 1.00 94.31 74 THR A N 1
ATOM 544 C CA . THR A 1 74 ? 14.665 -3.099 -15.925 1.00 94.31 74 THR A CA 1
ATOM 545 C C . THR A 1 74 ? 15.265 -1.774 -16.403 1.00 94.31 74 THR A C 1
ATOM 547 O O . THR A 1 74 ? 16.440 -1.709 -16.761 1.00 94.31 74 THR A O 1
ATOM 550 N N . LEU A 1 75 ? 14.472 -0.702 -16.385 1.00 94.25 75 LEU A N 1
ATOM 551 C CA . LEU A 1 75 ? 14.918 0.632 -16.776 1.00 94.25 75 LEU A CA 1
ATOM 552 C C . LEU A 1 75 ? 15.842 1.268 -15.746 1.00 94.25 75 LEU A C 1
ATOM 554 O O . LEU A 1 75 ? 16.879 1.805 -16.124 1.00 94.25 75 LEU A O 1
ATOM 558 N N . ALA A 1 76 ? 15.508 1.182 -14.461 1.00 88.50 76 ALA A N 1
ATOM 559 C CA . ALA A 1 76 ? 16.345 1.744 -13.410 1.00 88.50 76 ALA A CA 1
ATOM 560 C C . ALA A 1 76 ? 17.711 1.049 -13.362 1.00 88.50 76 ALA A C 1
ATOM 562 O O . ALA A 1 76 ? 18.740 1.708 -13.238 1.00 88.50 76 ALA A O 1
ATOM 563 N N . GLU A 1 77 ? 17.727 -0.265 -13.577 1.00 89.31 77 GLU A N 1
ATOM 564 C CA . GLU A 1 77 ? 18.932 -1.053 -13.797 1.00 89.31 77 GLU A CA 1
ATOM 565 C C . GLU A 1 77 ? 19.769 -0.524 -14.976 1.00 89.31 77 GLU A C 1
ATOM 567 O O . GLU A 1 77 ? 20.992 -0.455 -14.885 1.00 89.31 77 GLU A O 1
ATOM 572 N N . ALA A 1 78 ? 19.134 -0.088 -16.063 1.00 92.69 78 ALA A N 1
ATOM 573 C CA . ALA A 1 78 ? 19.803 0.557 -17.193 1.00 92.69 78 ALA A CA 1
ATOM 574 C C . ALA A 1 78 ? 20.126 2.054 -16.969 1.00 92.69 78 ALA A C 1
ATOM 576 O O . ALA A 1 78 ? 20.553 2.718 -17.910 1.00 92.69 78 ALA A O 1
ATOM 577 N N . HIS A 1 79 ? 19.918 2.602 -15.763 1.00 92.94 79 HIS A N 1
ATOM 578 C CA . HIS A 1 79 ? 20.006 4.041 -15.460 1.00 92.94 79 HIS A CA 1
ATOM 579 C C . HIS A 1 79 ? 19.104 4.897 -16.361 1.00 92.94 79 HIS A C 1
ATOM 581 O O . HIS A 1 79 ? 19.477 5.979 -16.829 1.00 92.94 79 HIS A O 1
ATOM 587 N N . ARG A 1 80 ? 17.898 4.394 -16.627 1.00 94.94 80 ARG A N 1
ATOM 588 C CA . ARG A 1 80 ? 16.860 5.039 -17.433 1.00 94.94 80 ARG A CA 1
ATOM 589 C C . ARG A 1 80 ? 15.572 5.187 -16.642 1.00 94.94 80 ARG A C 1
ATOM 591 O O . ARG A 1 80 ? 15.330 4.494 -15.656 1.00 94.94 80 ARG A O 1
ATOM 598 N N . THR A 1 81 ? 14.719 6.100 -17.084 1.00 92.88 81 THR A N 1
ATOM 599 C CA . THR A 1 81 ? 13.388 6.293 -16.510 1.00 92.88 81 THR A CA 1
ATOM 600 C C . THR A 1 81 ? 12.349 6.521 -17.597 1.00 92.88 81 THR A C 1
ATOM 602 O O . THR A 1 81 ? 12.675 6.909 -18.716 1.00 92.88 81 THR A O 1
ATOM 605 N N . LEU A 1 82 ? 11.088 6.241 -17.278 1.00 91.75 82 LEU A N 1
ATOM 606 C CA . LEU A 1 82 ? 9.977 6.563 -18.163 1.00 91.75 82 LEU A CA 1
ATOM 607 C C . LEU A 1 82 ? 9.637 8.056 -18.036 1.00 91.75 82 LEU A C 1
ATOM 609 O O . LEU A 1 82 ? 9.842 8.639 -16.967 1.00 91.75 82 LEU A O 1
ATOM 613 N N . PRO A 1 83 ? 9.098 8.680 -19.095 1.00 89.38 83 PRO A N 1
ATOM 614 C CA . PRO A 1 83 ? 8.499 10.007 -19.001 1.00 89.38 83 PRO A CA 1
ATOM 615 C C . PRO A 1 83 ? 7.446 10.085 -17.883 1.00 89.38 83 PRO A C 1
ATOM 617 O O . PRO A 1 83 ? 6.701 9.132 -17.654 1.00 89.38 83 PRO A O 1
ATOM 620 N N . VAL A 1 84 ? 7.382 11.226 -17.187 1.00 80.19 84 VAL A N 1
ATOM 621 C CA . VAL A 1 84 ? 6.529 11.428 -15.993 1.00 80.19 84 VAL A CA 1
ATOM 622 C C . VAL A 1 84 ? 5.030 11.323 -16.311 1.00 80.19 84 VAL A C 1
ATOM 624 O O . VAL A 1 84 ? 4.228 11.018 -15.433 1.00 80.19 84 VAL A O 1
ATOM 627 N N . ASP A 1 85 ? 4.639 11.562 -17.561 1.00 80.38 85 ASP A N 1
ATOM 628 C CA . ASP A 1 85 ? 3.260 11.472 -18.048 1.00 80.38 85 ASP A CA 1
ATOM 629 C C . ASP A 1 85 ? 2.827 10.040 -18.409 1.00 80.38 85 ASP A C 1
ATOM 631 O O . ASP A 1 85 ? 1.659 9.808 -18.730 1.00 80.38 85 ASP A O 1
ATOM 635 N N . LEU A 1 86 ? 3.740 9.066 -18.347 1.00 84.25 86 LEU A N 1
ATOM 636 C CA . LEU A 1 86 ? 3.424 7.669 -18.604 1.00 84.25 86 LEU A CA 1
ATOM 637 C C . LEU A 1 86 ? 2.990 6.969 -17.312 1.00 84.25 86 LEU A C 1
ATOM 639 O O . LEU A 1 86 ? 3.756 6.853 -16.357 1.00 84.25 86 LEU A O 1
ATOM 643 N N . THR A 1 87 ? 1.763 6.455 -17.298 1.00 79.75 87 THR A N 1
ATOM 644 C CA . THR A 1 87 ? 1.203 5.728 -16.153 1.00 79.75 87 THR A CA 1
ATOM 645 C C . THR A 1 87 ? 1.006 4.243 -16.469 1.00 79.75 87 THR A C 1
ATOM 647 O O . THR A 1 87 ? 0.795 3.888 -17.635 1.00 79.75 87 THR A O 1
ATOM 650 N N . PRO A 1 88 ? 1.059 3.356 -15.452 1.00 77.62 88 PRO A N 1
ATOM 651 C CA . PRO A 1 88 ? 0.636 1.975 -15.615 1.00 77.62 88 PRO A CA 1
ATOM 652 C C . PRO A 1 88 ? -0.862 1.942 -15.891 1.00 77.62 88 PRO A C 1
ATOM 654 O O . PRO A 1 88 ? -1.676 2.228 -15.016 1.00 77.62 88 PRO A O 1
ATOM 657 N N . GLY A 1 89 ? -1.220 1.581 -17.114 1.00 73.75 89 GLY A N 1
ATOM 658 C CA . GLY A 1 89 ? -2.604 1.364 -17.503 1.00 73.75 89 GLY A CA 1
ATOM 659 C C . GLY A 1 89 ? -3.011 2.162 -18.726 1.00 73.75 89 GLY A C 1
ATOM 660 O O . GLY A 1 89 ? -2.204 2.804 -19.402 1.00 73.75 89 GLY A O 1
ATOM 661 N N . GLY A 1 90 ? -4.297 2.054 -19.031 1.00 72.31 90 GLY A N 1
ATOM 662 C CA . GLY A 1 90 ? -4.819 2.562 -20.279 1.00 72.31 90 GLY A CA 1
ATOM 663 C C . GLY A 1 90 ? -4.497 1.630 -21.411 1.00 72.31 90 GLY A C 1
ATOM 664 O O . GLY A 1 90 ? -3.424 1.695 -22.004 1.00 72.31 90 GLY A O 1
ATOM 665 N N . PHE A 1 91 ? -5.441 0.756 -21.698 1.00 82.00 91 PHE A N 1
ATOM 666 C CA . PHE A 1 91 ? -5.310 -0.201 -22.758 1.00 82.00 91 PHE A CA 1
ATOM 667 C C . PHE A 1 91 ? -6.585 -0.254 -23.576 1.00 82.00 91 PHE A C 1
ATOM 669 O O . PHE A 1 91 ? -7.683 -0.426 -23.051 1.00 82.00 91 PHE A O 1
ATOM 676 N N . GLU A 1 92 ? -6.419 -0.135 -24.882 1.00 83.88 92 GLU A N 1
ATOM 677 C CA . GLU A 1 92 ? -7.481 -0.357 -25.845 1.00 83.88 92 GLU A CA 1
ATOM 678 C C . GLU A 1 92 ? -7.181 -1.649 -26.594 1.00 83.88 92 GLU A C 1
ATOM 680 O O . GLU A 1 92 ? -6.102 -1.822 -27.166 1.00 83.88 92 GLU A O 1
ATOM 685 N N . VAL A 1 93 ? -8.152 -2.559 -26.589 1.00 78.56 93 VAL A N 1
ATOM 686 C CA . VAL A 1 93 ? -8.164 -3.739 -27.455 1.00 78.56 93 VAL A CA 1
ATOM 687 C C . VAL A 1 93 ? -9.315 -3.546 -28.443 1.00 78.56 93 VAL A C 1
ATOM 689 O O . VAL A 1 93 ? -10.457 -3.893 -28.124 1.00 78.56 93 VAL A O 1
ATOM 692 N N . PRO A 1 94 ? -9.076 -2.934 -29.617 1.00 72.69 94 PRO A N 1
ATOM 693 C CA . PRO A 1 94 ? -10.133 -2.724 -30.596 1.00 72.69 94 PRO A CA 1
ATOM 694 C C . PRO A 1 94 ? -10.803 -4.055 -30.964 1.00 72.69 94 PRO A C 1
ATOM 696 O O . PRO A 1 94 ? -10.147 -4.969 -31.453 1.00 72.69 94 PRO A O 1
ATOM 699 N N . GLY A 1 95 ? -12.113 -4.161 -30.724 1.00 68.00 95 GLY A N 1
ATOM 700 C CA . GLY A 1 95 ? -12.922 -5.321 -31.116 1.00 68.00 95 GLY A CA 1
ATOM 701 C C . GLY A 1 95 ? -13.079 -6.431 -30.071 1.00 68.00 95 GLY A C 1
ATOM 702 O O . GLY A 1 95 ? -13.848 -7.360 -30.318 1.00 68.00 95 GLY A O 1
ATOM 703 N N . LEU A 1 96 ? -12.442 -6.346 -28.897 1.00 67.69 96 LEU A N 1
ATOM 704 C CA . LEU A 1 96 ? -12.643 -7.348 -27.847 1.00 67.69 96 LEU A CA 1
ATOM 705 C C . LEU A 1 96 ? -13.844 -6.979 -26.967 1.00 67.69 96 LEU A C 1
ATOM 707 O O . LEU A 1 96 ? -13.750 -6.135 -26.081 1.00 67.69 96 LEU A O 1
ATOM 711 N N . ALA A 1 97 ? -14.983 -7.631 -27.202 1.00 58.69 97 ALA A N 1
ATOM 712 C CA . ALA A 1 97 ? -16.192 -7.420 -26.402 1.00 58.69 97 ALA A CA 1
ATOM 713 C C . ALA A 1 97 ? -16.105 -8.014 -24.977 1.00 58.69 97 ALA A C 1
ATOM 715 O O . ALA A 1 97 ? -16.960 -7.710 -24.150 1.00 58.69 97 ALA A O 1
ATOM 716 N N . GLN A 1 98 ? -15.120 -8.882 -24.688 1.00 64.06 98 GLN A N 1
ATOM 717 C CA . GLN A 1 98 ? -14.972 -9.574 -23.397 1.00 64.06 98 GLN A CA 1
ATOM 718 C C . GLN A 1 98 ? -13.491 -9.756 -23.019 1.00 64.06 98 GLN A C 1
ATOM 720 O O . GLN A 1 98 ? -12.805 -10.626 -23.554 1.00 64.06 98 GLN A O 1
ATOM 725 N N . THR A 1 99 ? -13.011 -8.950 -22.075 1.00 61.47 99 THR A N 1
ATOM 726 C CA . THR A 1 99 ? -11.651 -8.959 -21.493 1.00 61.47 99 THR A CA 1
ATOM 727 C C . THR A 1 99 ? -11.396 -10.108 -20.513 1.00 61.47 99 THR A C 1
ATOM 729 O O . THR A 1 99 ? -10.242 -10.427 -20.241 1.00 61.47 99 THR A O 1
ATOM 732 N N . GLU A 1 100 ? -12.445 -10.791 -20.043 1.00 63.03 100 GLU A N 1
ATOM 733 C CA . GLU A 1 100 ? -12.367 -11.959 -19.143 1.00 63.03 100 GLU A CA 1
ATOM 734 C C . GLU A 1 100 ? -11.607 -13.158 -19.743 1.00 63.03 100 GLU A C 1
ATOM 736 O O . GLU A 1 100 ? -11.285 -14.109 -19.038 1.00 63.03 100 GLU A O 1
ATOM 741 N N . ARG A 1 101 ? -11.305 -13.125 -21.046 1.00 69.00 101 ARG A N 1
ATOM 742 C CA . ARG A 1 101 ? -10.614 -14.204 -21.767 1.00 69.00 101 ARG A CA 1
ATOM 743 C C . ARG A 1 101 ? -9.093 -14.077 -21.776 1.00 69.00 101 ARG A C 1
ATOM 745 O O . ARG A 1 101 ? -8.431 -14.911 -22.382 1.00 69.00 101 ARG A O 1
ATOM 752 N N . ILE A 1 102 ? -8.531 -13.029 -21.177 1.00 75.00 102 ILE A N 1
ATOM 753 C CA . ILE A 1 102 ? -7.088 -12.802 -21.220 1.00 75.00 102 ILE A CA 1
ATOM 754 C C . ILE A 1 102 ? -6.412 -13.528 -20.055 1.00 75.00 102 ILE A C 1
ATOM 756 O O . ILE A 1 102 ? -6.548 -13.114 -18.908 1.00 75.00 102 ILE A O 1
ATOM 760 N N . ASP A 1 103 ? -5.641 -14.574 -20.368 1.00 79.06 103 ASP A N 1
ATOM 761 C CA . ASP A 1 103 ? -4.643 -15.157 -19.459 1.00 79.06 103 ASP A CA 1
ATOM 762 C C . ASP A 1 103 ? -3.680 -14.049 -19.001 1.00 79.06 103 ASP A C 1
ATOM 764 O O . ASP A 1 103 ? -2.854 -13.569 -19.788 1.00 79.06 103 ASP A O 1
ATOM 768 N N . GLY A 1 104 ? -3.813 -13.622 -17.741 1.00 80.19 104 GLY A N 1
ATOM 769 C CA . GLY A 1 104 ? -3.130 -12.445 -17.207 1.00 80.19 104 GLY A CA 1
ATOM 770 C C . GLY A 1 104 ? -1.617 -12.520 -17.390 1.00 80.19 104 GLY A C 1
ATOM 771 O O . GLY A 1 104 ? -0.992 -11.542 -17.801 1.00 80.19 104 GLY A O 1
ATOM 772 N N . ALA A 1 105 ? -1.020 -13.702 -17.214 1.00 87.88 105 ALA A N 1
ATOM 773 C CA . ALA A 1 105 ? 0.418 -13.911 -17.382 1.00 87.88 105 ALA A CA 1
ATOM 774 C C . ALA A 1 105 ? 0.923 -13.544 -18.792 1.00 87.88 105 ALA A C 1
ATOM 776 O O . ALA A 1 105 ? 2.075 -13.144 -18.956 1.00 87.88 105 ALA A O 1
ATOM 777 N N . SER A 1 106 ? 0.064 -13.620 -19.808 1.00 88.12 106 SER A N 1
ATOM 778 C CA . SER A 1 106 ? 0.417 -13.321 -21.203 1.00 88.12 106 SER A CA 1
ATOM 779 C C . SER A 1 106 ? 0.503 -11.835 -21.518 1.00 88.12 106 SER A C 1
ATOM 781 O O . SER A 1 106 ? 1.104 -11.464 -22.526 1.00 88.12 106 SER A O 1
ATOM 783 N N . LEU A 1 107 ? -0.047 -10.982 -20.650 1.00 91.75 107 LEU A N 1
ATOM 784 C CA . LEU A 1 107 ? 0.045 -9.531 -20.789 1.00 91.75 107 LEU A CA 1
ATOM 785 C C . LEU A 1 107 ? 1.481 -9.030 -20.598 1.00 91.75 107 LEU A C 1
ATOM 787 O O . LEU A 1 107 ? 1.837 -8.018 -21.189 1.00 91.75 107 LEU A O 1
ATOM 791 N N . GLY A 1 108 ? 2.310 -9.744 -19.826 1.00 94.94 108 GLY A N 1
ATOM 792 C CA . GLY A 1 108 ? 3.593 -9.275 -19.295 1.00 94.94 108 GLY A CA 1
ATOM 793 C C . GLY A 1 108 ? 4.482 -8.524 -20.288 1.00 94.94 108 GLY A C 1
ATOM 794 O O . GLY A 1 108 ? 4.562 -7.297 -20.258 1.00 94.94 108 GLY A O 1
ATOM 795 N N . VAL A 1 109 ? 5.184 -9.249 -21.164 1.00 97.19 109 VAL A N 1
ATOM 796 C CA . VAL A 1 109 ? 6.152 -8.613 -22.080 1.00 97.19 109 VAL A CA 1
ATOM 797 C C . VAL A 1 109 ? 5.454 -7.714 -23.099 1.00 97.19 109 VAL A C 1
ATOM 799 O O . VAL A 1 109 ? 5.959 -6.631 -23.387 1.00 97.19 109 VAL A O 1
ATOM 802 N N . ALA A 1 110 ? 4.285 -8.111 -23.611 1.00 95.88 110 ALA A N 1
ATOM 803 C CA . ALA A 1 110 ? 3.531 -7.297 -24.562 1.00 95.88 110 ALA A CA 1
ATOM 804 C C . ALA A 1 110 ? 3.206 -5.907 -23.978 1.00 95.88 110 ALA A C 1
ATOM 806 O O . ALA A 1 110 ? 3.421 -4.899 -24.653 1.00 95.88 110 ALA A O 1
ATOM 807 N N . ALA A 1 111 ? 2.795 -5.837 -22.706 1.00 95.12 111 ALA A N 1
ATOM 808 C CA . ALA A 1 111 ? 2.462 -4.590 -22.017 1.00 95.12 111 ALA A CA 1
ATOM 809 C C . ALA A 1 111 ? 3.676 -3.666 -21.976 1.00 95.12 111 ALA A C 1
ATOM 811 O O . ALA A 1 111 ? 3.595 -2.501 -22.367 1.00 95.12 111 ALA A O 1
ATOM 812 N N . CYS A 1 112 ? 4.825 -4.224 -21.584 1.00 96.50 112 CYS A N 1
ATOM 813 C CA . CYS A 1 112 ? 6.090 -3.507 -21.522 1.00 96.50 112 CYS A CA 1
ATOM 814 C C . CYS A 1 112 ? 6.502 -2.939 -22.882 1.00 96.50 112 CYS A C 1
ATOM 816 O O . CYS A 1 112 ? 6.916 -1.783 -22.954 1.00 96.50 112 CYS A O 1
ATOM 818 N N . LEU A 1 113 ? 6.352 -3.712 -23.963 1.00 97.12 113 LEU A N 1
ATOM 819 C CA . LEU A 1 113 ? 6.650 -3.241 -25.319 1.00 97.12 113 LEU A CA 1
ATOM 820 C C . LEU A 1 113 ? 5.692 -2.125 -25.764 1.00 97.12 113 LEU A C 1
ATOM 822 O O . LEU A 1 113 ? 6.136 -1.154 -26.373 1.00 97.12 113 LEU A O 1
ATOM 826 N N . GLY A 1 114 ? 4.402 -2.220 -25.427 1.00 95.38 114 GLY A N 1
ATOM 827 C CA . GLY A 1 114 ? 3.422 -1.164 -25.699 1.00 95.38 114 GLY A CA 1
ATOM 828 C C . GLY A 1 114 ? 3.742 0.140 -24.958 1.00 95.38 114 GLY A C 1
ATOM 829 O O . GLY A 1 114 ? 3.759 1.215 -25.562 1.00 95.38 114 GLY A O 1
ATOM 830 N N . TRP A 1 115 ? 4.070 0.060 -23.665 1.00 95.62 115 TRP A N 1
ATOM 831 C CA . TRP A 1 115 ? 4.483 1.226 -22.875 1.00 95.62 115 TRP A CA 1
ATOM 832 C C . TRP A 1 115 ? 5.784 1.849 -23.383 1.00 95.62 115 TRP A C 1
ATOM 834 O O . TRP A 1 115 ? 5.851 3.070 -23.528 1.00 95.62 115 TRP A O 1
ATOM 844 N N . LEU A 1 116 ? 6.792 1.036 -23.710 1.00 96.69 116 LEU A N 1
ATOM 845 C CA . LEU A 1 116 ? 8.059 1.521 -24.264 1.00 96.69 116 LEU A CA 1
ATOM 846 C C . LEU A 1 116 ? 7.888 2.160 -25.633 1.00 96.69 116 LEU A C 1
ATOM 848 O O . LEU A 1 116 ? 8.459 3.219 -25.876 1.00 96.69 116 LEU A O 1
ATOM 852 N N . SER A 1 117 ? 7.063 1.565 -26.496 1.00 96.94 117 SER A N 1
ATOM 853 C CA . SER A 1 117 ? 6.728 2.152 -27.790 1.00 96.94 117 SER A CA 1
ATOM 854 C C . SER A 1 117 ? 6.218 3.581 -27.630 1.00 96.94 117 SER A C 1
ATOM 856 O O . SER A 1 117 ? 6.669 4.489 -28.329 1.00 96.94 117 SER A O 1
ATOM 858 N N . ARG A 1 118 ? 5.313 3.794 -26.669 1.00 95.25 118 ARG A N 1
ATOM 859 C CA . ARG A 1 118 ? 4.784 5.119 -26.352 1.00 95.25 118 ARG A CA 1
ATOM 860 C C . ARG A 1 118 ? 5.854 6.043 -25.774 1.00 95.25 118 ARG A C 1
ATOM 862 O O . ARG A 1 118 ? 5.970 7.169 -26.244 1.00 95.25 118 ARG A O 1
ATOM 869 N N . ALA A 1 119 ? 6.627 5.571 -24.797 1.00 94.88 119 ALA A N 1
ATOM 870 C CA . ALA A 1 119 ? 7.688 6.350 -24.157 1.00 94.88 119 ALA A CA 1
ATOM 871 C C . ALA A 1 119 ? 8.733 6.857 -25.166 1.00 94.88 119 ALA A C 1
ATOM 873 O O . ALA A 1 119 ? 9.201 7.985 -25.061 1.00 94.88 119 ALA A O 1
ATOM 874 N N . LEU A 1 120 ? 9.067 6.022 -26.152 1.00 96.00 120 LEU A N 1
ATOM 875 C CA . LEU A 1 120 ? 10.065 6.290 -27.188 1.00 96.00 120 LEU A CA 1
ATOM 876 C C . LEU A 1 120 ? 9.481 6.943 -28.448 1.00 96.00 120 LEU A C 1
ATOM 878 O O . LEU A 1 120 ? 10.216 7.200 -29.401 1.00 96.00 120 LEU A O 1
ATOM 882 N N . GLY A 1 121 ? 8.160 7.139 -28.516 1.00 95.75 121 GLY A N 1
ATOM 883 C CA . GLY A 1 121 ? 7.488 7.641 -29.717 1.00 95.75 121 GLY A CA 1
ATOM 884 C C . GLY A 1 121 ? 7.706 6.776 -30.967 1.00 95.75 121 GLY A C 1
ATOM 885 O O . GLY A 1 121 ? 7.584 7.277 -32.081 1.00 95.75 121 GLY A O 1
ATOM 886 N N . THR A 1 122 ? 8.043 5.494 -30.799 1.00 96.81 122 THR A N 1
ATOM 887 C CA . THR A 1 122 ? 8.469 4.596 -31.884 1.00 96.81 122 THR A CA 1
ATOM 888 C C . THR A 1 122 ? 7.616 3.325 -31.869 1.00 96.81 122 THR A C 1
ATOM 890 O O . THR A 1 122 ? 7.542 2.674 -30.825 1.00 96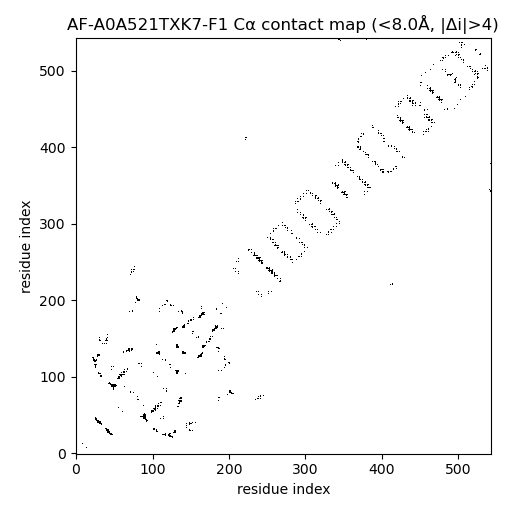.81 122 THR A O 1
ATOM 893 N N . PRO A 1 123 ? 6.935 2.941 -32.967 1.00 96.94 123 PRO A N 1
ATOM 894 C CA . PRO A 1 123 ? 6.167 1.693 -33.013 1.00 96.94 123 PRO A CA 1
ATOM 895 C C . PRO A 1 123 ? 7.095 0.472 -32.872 1.00 96.94 123 PRO A C 1
ATOM 897 O O . PRO A 1 123 ? 8.220 0.520 -33.376 1.00 96.94 123 PRO A O 1
ATOM 900 N N . PRO A 1 124 ? 6.666 -0.629 -32.224 1.00 95.12 124 PRO A N 1
ATOM 901 C CA . PRO A 1 124 ? 7.467 -1.846 -32.219 1.00 95.12 124 PRO A CA 1
ATOM 902 C C . PRO A 1 124 ? 7.522 -2.457 -33.629 1.00 95.12 124 PRO A C 1
ATOM 904 O O . PRO A 1 124 ? 6.617 -2.232 -34.443 1.00 95.12 124 PRO A O 1
ATOM 907 N N . PRO A 1 125 ? 8.546 -3.274 -33.930 1.00 96.25 125 PRO A N 1
ATOM 908 C CA . PRO A 1 125 ? 8.620 -3.989 -35.193 1.00 96.25 125 PRO A CA 1
ATOM 909 C C . PRO A 1 125 ? 7.399 -4.888 -35.394 1.00 96.2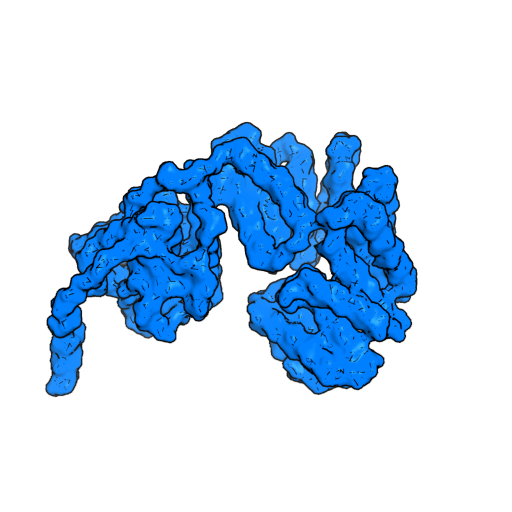5 125 PRO A C 1
ATOM 911 O O . PRO A 1 125 ? 7.081 -5.725 -34.552 1.00 96.25 125 PRO A O 1
ATOM 914 N N . GLU A 1 126 ? 6.752 -4.780 -36.554 1.00 95.25 126 GLU A N 1
ATOM 915 C CA . GLU A 1 126 ? 5.590 -5.616 -36.889 1.00 95.25 126 GLU A CA 1
ATOM 916 C C . GLU A 1 126 ? 5.911 -7.114 -36.937 1.00 95.25 126 GLU A C 1
ATOM 918 O O . GLU A 1 126 ? 5.011 -7.946 -36.835 1.00 95.25 126 GLU A O 1
ATOM 923 N N . SER A 1 127 ? 7.193 -7.442 -37.102 1.00 96.69 127 SER A N 1
ATOM 924 C CA . SER A 1 127 ? 7.715 -8.799 -37.146 1.00 96.69 127 SER A CA 1
ATOM 925 C C . SER A 1 127 ? 7.876 -9.455 -35.777 1.00 96.69 127 SER A C 1
ATOM 927 O O . SER A 1 127 ? 8.228 -10.634 -35.730 1.00 96.69 127 SER A O 1
ATOM 929 N N . VAL A 1 128 ? 7.629 -8.730 -34.683 1.00 97.56 128 VAL A N 1
ATOM 930 C CA . VAL A 1 128 ? 7.867 -9.191 -33.313 1.00 97.56 128 VAL A CA 1
ATOM 931 C C . VAL A 1 128 ? 6.559 -9.232 -32.534 1.00 97.56 128 VAL A C 1
ATOM 933 O O . VAL A 1 128 ? 5.882 -8.219 -32.391 1.00 97.56 128 VAL A O 1
ATOM 936 N N . ALA A 1 129 ? 6.242 -10.388 -31.960 1.00 97.00 129 ALA A N 1
ATOM 937 C CA . ALA A 1 129 ? 5.226 -10.524 -30.921 1.00 97.00 129 ALA A CA 1
ATOM 938 C C . ALA A 1 129 ? 5.844 -11.135 -29.658 1.00 97.00 129 ALA A C 1
ATOM 940 O O . ALA A 1 129 ? 6.935 -11.709 -29.709 1.00 97.00 129 ALA A O 1
ATOM 941 N N . ALA A 1 130 ? 5.171 -11.021 -28.514 1.00 97.00 130 ALA A N 1
ATOM 942 C CA . ALA A 1 130 ? 5.692 -11.531 -27.250 1.00 97.00 130 ALA A CA 1
ATOM 943 C C . ALA A 1 130 ? 4.609 -12.211 -26.409 1.00 97.00 130 ALA A C 1
ATOM 945 O O . ALA A 1 130 ? 3.488 -11.718 -26.307 1.00 97.00 130 ALA A O 1
ATOM 946 N N . SER A 1 131 ? 4.966 -13.326 -25.770 1.00 96.19 131 SER A N 1
ATOM 947 C CA . SER A 1 131 ? 4.121 -14.009 -24.789 1.00 96.19 131 SER A CA 1
ATOM 948 C C . SER A 1 131 ? 4.992 -14.579 -23.673 1.00 96.19 131 SER A C 1
ATOM 950 O O . SER A 1 131 ? 5.623 -15.627 -23.815 1.00 96.19 131 SER A O 1
ATOM 952 N N . ALA A 1 132 ? 5.083 -13.835 -22.575 1.00 97.19 132 ALA A N 1
ATOM 953 C CA . ALA A 1 132 ? 5.796 -14.242 -21.372 1.00 97.19 132 ALA A CA 1
ATOM 954 C C . ALA A 1 132 ? 5.297 -13.438 -20.169 1.00 97.19 132 ALA A C 1
ATOM 956 O O . ALA A 1 132 ? 5.021 -12.238 -20.286 1.00 97.19 132 ALA A O 1
ATOM 957 N N . MET A 1 133 ? 5.265 -14.095 -19.010 1.00 96.88 133 MET A N 1
ATOM 958 C CA . MET A 1 133 ? 5.033 -13.435 -17.733 1.00 96.88 133 MET A CA 1
ATOM 959 C C . MET A 1 133 ? 6.241 -12.569 -17.397 1.00 96.88 133 MET A C 1
ATOM 961 O O . MET A 1 133 ? 7.377 -13.028 -17.498 1.00 96.88 133 MET A O 1
ATOM 965 N N . VAL A 1 134 ? 5.998 -11.342 -16.946 1.00 96.81 134 VAL A N 1
ATOM 966 C CA . VAL A 1 134 ? 7.030 -10.474 -16.372 1.00 96.81 134 VAL A CA 1
ATOM 967 C C . VAL A 1 134 ? 6.860 -10.498 -14.859 1.00 96.81 134 VAL A C 1
ATOM 969 O O . VAL A 1 134 ? 5.778 -10.203 -14.348 1.00 96.81 134 VAL A O 1
ATOM 972 N N . ARG A 1 135 ? 7.913 -10.888 -14.139 1.00 93.81 135 ARG A N 1
ATOM 973 C CA . ARG A 1 135 ? 7.970 -10.750 -12.680 1.00 93.81 135 ARG A CA 1
ATOM 974 C C . ARG A 1 135 ? 8.372 -9.328 -12.306 1.00 93.81 135 ARG A C 1
ATOM 976 O O . ARG A 1 135 ? 8.930 -8.601 -13.127 1.00 93.81 135 ARG A O 1
ATOM 983 N N . SER A 1 136 ? 8.115 -8.951 -11.055 1.00 87.94 136 SER A N 1
ATOM 984 C CA . SER A 1 136 ? 8.448 -7.618 -10.547 1.00 87.94 136 SER A CA 1
ATOM 985 C C . SER A 1 136 ? 9.925 -7.289 -10.732 1.00 87.94 136 SER A C 1
ATOM 987 O O . SER A 1 136 ? 10.222 -6.169 -11.098 1.00 87.94 136 SER A O 1
ATOM 989 N N . ASP A 1 137 ? 10.833 -8.260 -10.602 1.00 87.75 137 ASP A N 1
ATOM 990 C CA . ASP A 1 137 ? 12.281 -8.109 -10.803 1.00 87.75 137 ASP A CA 1
ATOM 991 C C . ASP A 1 137 ? 12.751 -8.004 -12.267 1.00 87.75 137 ASP A C 1
ATOM 993 O O . ASP A 1 137 ? 13.956 -7.937 -12.508 1.00 87.75 137 ASP A O 1
ATOM 997 N N . GLY A 1 138 ? 11.833 -8.022 -13.238 1.00 94.44 138 GLY A N 1
ATOM 998 C CA . GLY A 1 138 ? 12.147 -8.017 -14.667 1.00 94.44 138 GLY A CA 1
ATOM 999 C C . GLY A 1 138 ? 12.534 -9.388 -15.235 1.00 94.44 138 GLY A C 1
ATOM 1000 O O . GLY A 1 138 ? 12.788 -9.494 -16.437 1.00 94.44 138 GLY A O 1
ATOM 1001 N N . SER A 1 139 ? 12.563 -10.457 -14.432 1.00 96.44 139 SER A N 1
ATOM 1002 C CA . SER A 1 139 ? 12.744 -11.819 -14.947 1.00 96.44 139 SER A CA 1
ATOM 1003 C C . SER A 1 139 ? 11.494 -12.303 -15.684 1.00 96.44 139 SER A C 1
ATOM 1005 O O . SER A 1 139 ? 10.362 -11.920 -15.368 1.00 96.44 139 SER A O 1
ATOM 1007 N N . LEU A 1 140 ? 11.694 -13.169 -16.681 1.00 97.94 140 LEU A N 1
ATOM 1008 C CA . LEU A 1 140 ? 10.601 -13.726 -17.471 1.00 97.94 140 LEU A CA 1
ATOM 1009 C C . LEU A 1 140 ? 10.200 -15.120 -16.980 1.00 97.94 140 LEU A C 1
ATOM 1011 O O . LEU A 1 140 ? 11.037 -15.963 -16.647 1.00 97.94 140 LEU A O 1
ATOM 1015 N N . GLY A 1 141 ? 8.894 -15.368 -16.935 1.00 97.19 141 GLY A N 1
ATOM 1016 C CA . GLY A 1 141 ? 8.295 -16.655 -16.589 1.00 97.19 141 GLY A CA 1
ATOM 1017 C C . GLY A 1 141 ? 7.456 -17.233 -17.733 1.00 97.19 141 GLY A C 1
ATOM 1018 O O . GLY A 1 141 ? 7.008 -16.480 -18.604 1.00 97.19 141 GLY A O 1
ATOM 1019 N N . PRO A 1 142 ? 7.262 -18.563 -17.758 1.00 97.12 142 PRO A N 1
ATOM 1020 C CA . PRO A 1 142 ? 6.454 -19.211 -18.781 1.00 97.12 142 PRO A CA 1
ATOM 1021 C C . PRO A 1 142 ? 4.982 -18.790 -18.683 1.00 97.12 142 PRO A C 1
ATOM 1023 O O . PRO A 1 142 ? 4.524 -18.326 -17.639 1.00 97.12 142 PRO A O 1
ATOM 1026 N N . VAL A 1 143 ? 4.254 -18.984 -19.777 1.00 95.62 143 VAL A N 1
ATOM 1027 C CA . VAL A 1 143 ? 2.806 -18.770 -19.894 1.00 95.62 143 VAL A CA 1
ATOM 1028 C C . VAL A 1 143 ? 2.112 -20.065 -20.302 1.00 95.62 143 VAL A C 1
ATOM 1030 O O . VAL A 1 143 ? 2.735 -20.979 -20.854 1.00 95.62 143 VAL A O 1
ATOM 1033 N N . THR A 1 144 ? 0.809 -20.139 -20.037 1.00 93.81 144 THR A N 1
ATOM 1034 C CA . THR A 1 144 ? -0.037 -21.263 -20.462 1.00 93.81 144 THR A CA 1
ATOM 1035 C C . THR A 1 144 ? -0.472 -21.100 -21.919 1.00 93.81 144 THR A C 1
ATOM 1037 O O . THR A 1 144 ? -0.261 -20.038 -22.504 1.00 93.81 144 THR A O 1
ATOM 1040 N N . MET A 1 145 ? -1.070 -22.129 -22.531 1.00 92.94 145 MET A N 1
ATOM 1041 C CA . MET A 1 145 ? -1.719 -22.041 -23.854 1.00 92.94 145 MET A CA 1
ATOM 1042 C C . MET A 1 145 ? -0.835 -21.468 -24.986 1.00 92.94 145 MET A C 1
ATOM 1044 O O . MET A 1 145 ? -1.325 -20.827 -25.920 1.00 92.94 145 MET A O 1
ATOM 1048 N N . LEU A 1 146 ? 0.494 -21.580 -24.872 1.00 94.12 146 LEU A N 1
ATOM 1049 C CA . LEU A 1 146 ? 1.406 -21.055 -25.887 1.00 94.12 146 LEU A CA 1
ATOM 1050 C C . LEU A 1 146 ? 1.237 -21.735 -27.257 1.00 94.12 146 LEU A C 1
ATOM 1052 O O . LEU A 1 146 ? 1.272 -21.006 -28.249 1.00 94.12 146 LEU A O 1
ATOM 1056 N N . PRO A 1 147 ? 1.043 -23.065 -27.357 1.00 92.88 147 PRO A N 1
ATOM 1057 C CA . PRO A 1 147 ? 0.858 -23.705 -28.657 1.00 92.88 147 PRO A CA 1
ATOM 1058 C C . PRO A 1 147 ? -0.351 -23.150 -29.424 1.00 92.88 147 PRO A C 1
ATOM 1060 O O . PRO A 1 147 ? -0.240 -22.773 -30.591 1.00 92.88 147 PRO A O 1
ATOM 1063 N N . GLU A 1 148 ? -1.477 -22.951 -28.741 1.00 92.56 148 GLU A N 1
ATOM 1064 C CA . GLU A 1 148 ? -2.697 -22.401 -29.326 1.00 92.56 148 GLU A CA 1
ATOM 1065 C C . GLU A 1 148 ? -2.510 -20.937 -29.745 1.00 92.56 148 GLU A C 1
ATOM 1067 O O . GLU A 1 148 ? -2.963 -20.528 -30.819 1.00 92.56 148 GLU A O 1
ATOM 1072 N N . LYS A 1 149 ? -1.800 -20.146 -28.926 1.00 93.25 149 LYS A N 1
ATOM 1073 C CA . LYS A 1 149 ? -1.407 -18.760 -29.240 1.00 93.25 149 LYS A CA 1
ATOM 1074 C C . LYS A 1 149 ? -0.543 -18.695 -30.501 1.00 93.25 149 LYS A C 1
ATOM 1076 O O . LYS A 1 149 ? -0.791 -17.872 -31.381 1.00 93.25 149 LYS A O 1
ATOM 1081 N N . VAL A 1 150 ? 0.446 -19.580 -30.612 1.00 92.75 150 VAL A N 1
ATOM 1082 C CA . VAL A 1 150 ? 1.330 -19.686 -31.780 1.00 92.75 150 VAL A CA 1
ATOM 1083 C C . VAL A 1 150 ? 0.547 -20.087 -33.032 1.00 92.75 150 VAL A C 1
ATOM 1085 O O . VAL A 1 150 ? 0.754 -19.500 -34.094 1.00 92.75 150 VAL A O 1
ATOM 1088 N N . ALA A 1 151 ? -0.363 -21.058 -32.925 1.00 90.81 151 ALA A N 1
ATOM 1089 C CA . ALA A 1 151 ? -1.188 -21.490 -34.049 1.00 90.81 151 ALA A CA 1
ATOM 1090 C C . ALA A 1 151 ? -2.041 -20.333 -34.599 1.00 90.81 151 ALA A C 1
ATOM 1092 O O . ALA A 1 151 ? -2.148 -20.155 -35.814 1.00 90.81 151 ALA A O 1
ATOM 1093 N N . ALA A 1 152 ? -2.589 -19.494 -33.714 1.00 91.31 152 ALA A N 1
ATOM 1094 C CA . ALA A 1 152 ? -3.335 -18.300 -34.102 1.00 91.31 152 ALA A CA 1
ATOM 1095 C C . ALA A 1 152 ? -2.455 -17.233 -34.778 1.00 91.31 152 ALA A C 1
ATOM 1097 O O . ALA A 1 152 ? -2.916 -16.548 -35.692 1.00 91.31 152 ALA A O 1
ATOM 1098 N N . LEU A 1 153 ? -1.188 -17.110 -34.372 1.00 91.25 153 LEU A N 1
ATOM 1099 C CA . LEU A 1 153 ? -0.239 -16.141 -34.926 1.00 91.25 153 LEU A CA 1
ATOM 1100 C C . LEU A 1 153 ? -0.007 -16.334 -36.426 1.00 91.25 153 LEU A C 1
ATOM 1102 O O . LEU A 1 153 ? -0.062 -15.361 -37.177 1.00 91.25 153 LEU A O 1
ATOM 1106 N N . GLY A 1 154 ? 0.167 -17.583 -36.868 1.00 86.25 154 GLY A N 1
ATOM 1107 C CA . GLY A 1 154 ? 0.388 -17.901 -38.282 1.00 86.25 154 GLY A CA 1
ATOM 1108 C C . GLY A 1 154 ? -0.788 -17.530 -39.194 1.00 86.25 154 GLY A C 1
ATOM 1109 O O . GLY A 1 154 ? -0.583 -17.258 -40.374 1.00 86.25 154 GLY A O 1
ATOM 1110 N N . VAL A 1 155 ? -2.007 -17.483 -38.648 1.00 87.69 155 VAL A N 1
ATOM 1111 C CA . VAL A 1 155 ? -3.227 -17.140 -39.394 1.00 87.69 155 VAL A CA 1
ATOM 1112 C C . VAL A 1 155 ? -3.518 -15.641 -39.326 1.00 87.69 155 VAL A C 1
ATOM 1114 O O . VAL A 1 155 ? -3.798 -15.019 -40.348 1.00 87.69 155 VAL A O 1
ATOM 1117 N N . SER A 1 156 ? -3.455 -15.058 -38.128 1.00 89.00 156 SER A N 1
ATOM 1118 C CA . SER A 1 156 ? -3.969 -13.709 -37.864 1.00 89.00 156 SER A CA 1
ATOM 1119 C C . SER A 1 156 ? -2.927 -12.598 -38.005 1.00 89.00 156 SER A C 1
ATOM 1121 O O . SER A 1 156 ? -3.298 -11.443 -38.204 1.00 89.00 156 SER A O 1
ATOM 1123 N N . ALA A 1 157 ? -1.633 -12.912 -37.901 1.00 91.19 157 ALA A N 1
ATOM 1124 C CA . ALA A 1 157 ? -0.557 -11.928 -38.012 1.00 91.19 157 ALA A CA 1
ATOM 1125 C C . ALA A 1 157 ? 0.645 -12.505 -38.783 1.00 91.19 157 ALA A C 1
ATOM 1127 O O . ALA A 1 157 ? 1.735 -12.644 -38.228 1.00 91.19 157 ALA A O 1
ATOM 1128 N N . PRO A 1 158 ? 0.491 -12.797 -40.090 1.00 90.81 158 PRO A N 1
ATOM 1129 C CA . PRO A 1 158 ? 1.517 -13.474 -40.893 1.00 90.81 158 PRO A CA 1
ATOM 1130 C C . PRO A 1 158 ? 2.824 -12.678 -41.048 1.00 90.81 158 PRO A C 1
ATOM 1132 O O . PRO A 1 158 ? 3.832 -13.228 -41.480 1.00 90.81 158 PRO A O 1
ATOM 1135 N N . ARG A 1 159 ? 2.822 -11.379 -40.711 1.00 92.69 159 ARG A N 1
ATOM 1136 C CA . ARG A 1 159 ? 4.025 -10.531 -40.704 1.00 92.69 159 ARG A CA 1
ATOM 1137 C C . ARG A 1 159 ? 4.919 -10.789 -39.490 1.00 92.69 159 ARG A C 1
ATOM 1139 O O . ARG A 1 159 ? 6.090 -10.420 -39.542 1.00 92.69 159 ARG A O 1
ATOM 1146 N N . VAL A 1 160 ? 4.399 -11.418 -38.432 1.00 95.75 160 VAL A N 1
ATOM 1147 C CA . VAL A 1 160 ? 5.176 -11.779 -37.245 1.00 95.75 160 VAL A CA 1
ATOM 1148 C C . VAL A 1 160 ? 6.061 -12.976 -37.565 1.00 95.75 160 VAL A C 1
ATOM 1150 O O . VAL A 1 160 ? 5.576 -14.072 -37.824 1.00 95.75 160 VAL A O 1
ATOM 1153 N N . THR A 1 161 ? 7.371 -12.761 -37.511 1.00 96.75 161 THR A N 1
ATOM 1154 C CA . THR A 1 161 ? 8.390 -13.788 -37.768 1.00 96.75 161 THR A CA 1
ATOM 1155 C C . THR A 1 161 ? 9.199 -14.139 -36.524 1.00 96.75 161 THR A C 1
ATOM 1157 O O . THR A 1 161 ? 9.921 -15.131 -36.526 1.00 96.75 161 THR A O 1
ATOM 1160 N N . HIS A 1 162 ? 9.071 -13.358 -35.448 1.00 97.81 162 HIS A N 1
ATOM 1161 C CA . HIS A 1 162 ? 9.768 -13.561 -34.184 1.00 97.81 162 HIS A CA 1
ATOM 1162 C C . HIS A 1 162 ? 8.770 -13.551 -33.026 1.00 97.81 162 HIS A C 1
ATOM 1164 O O . HIS A 1 162 ? 8.037 -12.579 -32.836 1.00 97.81 162 HIS A O 1
ATOM 1170 N N . LEU A 1 163 ? 8.771 -14.614 -32.225 1.00 97.56 163 LEU A N 1
ATOM 1171 C CA . LEU A 1 163 ? 7.973 -14.708 -31.005 1.00 97.56 163 LEU A CA 1
ATOM 1172 C C . LEU A 1 163 ? 8.890 -14.733 -29.782 1.00 97.56 163 LEU A C 1
ATOM 1174 O O . LEU A 1 163 ? 9.618 -15.703 -29.567 1.00 97.56 163 LEU A O 1
ATOM 1178 N N . LEU A 1 164 ? 8.848 -13.670 -28.979 1.00 98.12 164 LEU A N 1
ATOM 1179 C CA . LEU A 1 164 ? 9.605 -13.564 -27.733 1.00 98.12 164 LEU A CA 1
ATOM 1180 C C . LEU A 1 164 ? 8.889 -14.340 -26.619 1.00 98.12 164 LEU A C 1
ATOM 1182 O O . LEU A 1 164 ? 7.727 -14.061 -26.315 1.00 98.12 164 LEU A O 1
ATOM 1186 N N . VAL A 1 165 ? 9.584 -15.284 -25.986 1.00 97.88 165 VAL A N 1
ATOM 1187 C CA . VAL A 1 165 ? 9.060 -16.100 -24.875 1.00 97.88 165 VAL A CA 1
ATOM 1188 C C . VAL A 1 165 ? 10.075 -16.202 -23.741 1.00 97.88 165 VAL A C 1
ATOM 1190 O O . VAL A 1 165 ? 11.268 -15.950 -23.927 1.00 97.88 165 VAL A O 1
ATOM 1193 N N . ALA A 1 166 ? 9.629 -16.622 -22.557 1.00 97.94 166 ALA A N 1
ATOM 1194 C CA . ALA A 1 166 ? 10.533 -16.875 -21.441 1.00 97.94 166 ALA A CA 1
ATOM 1195 C C . ALA A 1 166 ? 11.504 -18.030 -21.742 1.00 97.94 166 ALA A C 1
ATOM 1197 O O . ALA A 1 166 ? 11.139 -19.032 -22.360 1.00 97.94 166 ALA A O 1
ATOM 1198 N N . ARG A 1 167 ? 12.745 -17.938 -21.250 1.00 97.88 167 ARG A N 1
ATOM 1199 C CA . ARG A 1 167 ? 13.796 -18.943 -21.490 1.00 97.88 167 ARG A CA 1
ATOM 1200 C C . ARG A 1 167 ? 13.359 -20.354 -21.096 1.00 97.88 167 ARG A C 1
ATOM 1202 O O . ARG A 1 167 ? 13.604 -21.287 -21.856 1.00 97.88 167 ARG A O 1
ATOM 1209 N N . GLY A 1 168 ? 12.668 -20.479 -19.962 1.00 96.50 168 GLY A N 1
ATOM 1210 C CA . GLY A 1 168 ? 12.144 -21.741 -19.431 1.00 96.50 168 GLY A CA 1
ATOM 1211 C C . GLY A 1 168 ? 10.845 -22.243 -20.073 1.00 96.50 168 GLY A C 1
ATOM 1212 O O . GLY A 1 168 ? 10.280 -23.209 -19.581 1.00 96.50 168 GLY A O 1
ATOM 1213 N N . GLN A 1 169 ? 10.338 -21.607 -21.131 1.00 96.88 169 GLN A N 1
ATOM 1214 C CA . GLN A 1 169 ? 9.077 -22.007 -21.759 1.00 96.88 169 GLN A CA 1
ATOM 1215 C C . GLN A 1 169 ? 9.204 -23.344 -22.506 1.00 96.88 169 GLN A C 1
ATOM 1217 O O . GLN A 1 169 ? 9.881 -23.418 -23.529 1.00 96.88 169 GLN A O 1
ATOM 1222 N N . SER A 1 170 ? 8.525 -24.397 -22.076 1.00 93.00 170 SER A N 1
ATOM 1223 C CA . SER A 1 170 ? 8.412 -25.636 -22.853 1.00 93.00 170 SER A CA 1
ATOM 1224 C C . SER A 1 170 ? 7.140 -25.639 -23.704 1.00 93.00 170 SER A C 1
ATOM 1226 O O . SER A 1 170 ? 6.132 -25.039 -23.325 1.00 93.00 170 SER A O 1
ATOM 1228 N N . PHE A 1 171 ? 7.214 -26.275 -24.873 1.00 90.56 171 PHE A N 1
ATOM 1229 C CA . PHE A 1 171 ? 6.074 -26.705 -25.685 1.00 90.56 171 PHE A CA 1
ATOM 1230 C C . PHE A 1 171 ? 6.576 -27.730 -26.714 1.00 90.56 171 PHE A C 1
ATOM 1232 O O . PHE A 1 171 ? 7.678 -27.575 -27.244 1.00 90.56 171 PHE A O 1
ATOM 1239 N N . ASP A 1 172 ? 5.778 -28.765 -26.975 1.00 79.81 172 ASP A N 1
ATOM 1240 C CA . ASP A 1 172 ? 6.177 -29.924 -27.793 1.00 79.81 172 ASP A CA 1
ATOM 1241 C C . ASP A 1 172 ? 5.701 -29.831 -29.254 1.00 79.81 172 ASP A C 1
ATOM 1243 O O . ASP A 1 172 ? 6.042 -30.666 -30.094 1.00 79.81 172 ASP A O 1
ATOM 1247 N N . GLU A 1 173 ? 4.907 -28.813 -29.580 1.00 78.25 173 GLU A N 1
ATOM 1248 C CA . GLU A 1 173 ? 4.291 -28.672 -30.896 1.00 78.25 173 GLU A CA 1
ATOM 1249 C C . GLU A 1 173 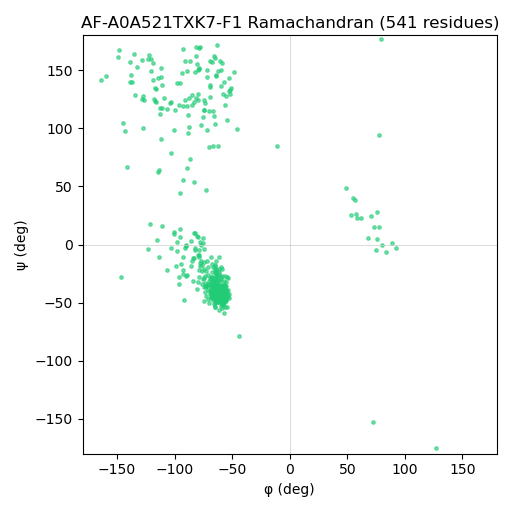? 5.222 -28.049 -31.939 1.00 78.25 173 GLU A C 1
ATOM 1251 O O . GLU A 1 173 ? 6.062 -27.189 -31.652 1.00 78.25 173 GLU A O 1
ATOM 1256 N N . LYS A 1 174 ? 5.033 -28.467 -33.198 1.00 80.31 174 LYS A N 1
ATOM 1257 C CA . LYS A 1 174 ? 5.706 -27.853 -34.342 1.00 80.31 174 LYS A CA 1
ATOM 1258 C C . LYS A 1 174 ? 5.200 -26.423 -34.512 1.00 80.31 174 LYS A C 1
ATOM 1260 O O . LYS A 1 174 ? 4.038 -26.203 -34.843 1.00 80.31 174 LYS A O 1
ATOM 1265 N N . LEU A 1 175 ? 6.101 -25.464 -34.325 1.00 85.12 175 LEU A N 1
ATOM 1266 C CA . LEU A 1 175 ? 5.865 -24.067 -34.671 1.00 85.12 175 LEU A CA 1
ATOM 1267 C C . LEU A 1 175 ? 5.561 -23.932 -36.173 1.00 85.12 175 LEU A C 1
ATOM 1269 O O . LEU A 1 175 ? 6.108 -24.701 -36.970 1.00 85.12 175 LEU A O 1
ATOM 1273 N N . PRO A 1 176 ? 4.764 -22.929 -36.581 1.00 87.19 176 PRO A N 1
ATOM 1274 C CA . PRO A 1 176 ? 4.714 -22.492 -37.967 1.00 87.19 176 PRO A CA 1
ATOM 1275 C C . PRO A 1 176 ? 6.132 -22.236 -38.485 1.00 87.19 176 PRO A C 1
ATOM 1277 O O . PRO A 1 176 ? 6.921 -21.569 -37.817 1.00 87.19 176 PRO A O 1
ATOM 1280 N N . GLU A 1 177 ? 6.450 -22.722 -39.687 1.00 89.12 177 GLU A N 1
ATOM 1281 C CA . GLU A 1 177 ? 7.793 -22.596 -40.287 1.00 89.12 177 GLU A CA 1
ATOM 1282 C C . GLU A 1 177 ? 8.250 -21.135 -40.445 1.00 89.12 177 GLU A C 1
ATOM 1284 O O . GLU A 1 177 ? 9.442 -20.850 -40.533 1.00 89.12 177 GLU A O 1
ATOM 1289 N N . THR A 1 178 ? 7.302 -20.198 -40.460 1.00 89.88 178 THR A N 1
ATOM 1290 C CA . THR A 1 178 ? 7.534 -18.758 -40.598 1.00 89.88 178 THR A CA 1
ATOM 1291 C C . THR A 1 178 ? 7.887 -18.053 -39.286 1.00 89.88 178 THR A C 1
ATOM 1293 O O . THR A 1 178 ? 8.305 -16.895 -39.327 1.00 89.88 178 THR A O 1
ATOM 1296 N N . VAL A 1 179 ? 7.728 -18.710 -38.130 1.00 94.56 179 VAL A N 1
ATOM 1297 C CA . VAL A 1 179 ? 7.899 -18.095 -36.805 1.00 94.56 179 VAL A CA 1
ATOM 1298 C C . VAL A 1 179 ? 9.113 -18.681 -36.092 1.00 94.56 179 VAL A C 1
ATOM 1300 O O . VAL A 1 179 ? 9.152 -19.853 -35.724 1.00 94.56 179 VAL A O 1
ATOM 1303 N N . THR A 1 180 ? 10.092 -17.825 -35.812 1.00 95.56 180 THR A N 1
ATOM 1304 C CA . THR A 1 180 ? 11.246 -18.142 -34.968 1.00 95.56 180 THR A CA 1
ATOM 1305 C C . THR A 1 180 ? 10.945 -17.786 -33.517 1.00 95.56 180 THR A C 1
ATOM 1307 O O . THR A 1 180 ? 10.641 -16.638 -33.192 1.00 95.56 180 THR A O 1
ATOM 1310 N N . VAL A 1 181 ? 11.071 -18.756 -32.612 1.00 95.75 181 VAL A N 1
ATOM 1311 C CA . VAL A 1 181 ? 10.937 -18.502 -31.172 1.00 95.75 181 VAL A CA 1
ATOM 1312 C C . VAL A 1 181 ? 12.254 -17.995 -30.596 1.00 95.75 181 VAL A C 1
ATOM 1314 O O . VAL A 1 181 ? 13.287 -18.661 -30.670 1.00 95.75 181 VAL A O 1
ATOM 1317 N N . VAL A 1 182 ? 12.202 -16.817 -29.978 1.00 97.88 182 VAL A N 1
ATOM 1318 C CA . VAL A 1 182 ? 13.335 -16.167 -29.318 1.00 97.88 182 VAL A CA 1
ATOM 1319 C C . VAL A 1 182 ? 13.144 -16.269 -27.810 1.00 97.88 182 VAL A C 1
ATOM 1321 O O . VAL A 1 182 ? 12.193 -15.741 -27.240 1.00 97.88 182 VAL A O 1
ATOM 1324 N N . ARG A 1 183 ? 14.063 -16.971 -27.151 1.00 97.81 183 ARG A N 1
ATOM 1325 C CA . ARG A 1 183 ? 14.011 -17.256 -25.713 1.00 97.81 183 ARG A CA 1
ATOM 1326 C C . ARG A 1 183 ? 14.775 -16.198 -24.921 1.00 97.81 183 ARG A C 1
ATOM 1328 O O . ARG A 1 183 ? 15.991 -16.088 -25.068 1.00 97.81 183 ARG A O 1
ATOM 1335 N N . CYS A 1 184 ? 14.083 -15.484 -24.041 1.00 98.38 184 CYS A N 1
ATOM 1336 C CA . CYS A 1 184 ? 14.636 -14.417 -23.205 1.00 98.38 184 CYS A CA 1
ATOM 1337 C C . CYS A 1 184 ? 14.533 -14.788 -21.718 1.00 98.38 184 CYS A C 1
ATOM 1339 O O . CYS A 1 184 ? 13.496 -15.269 -21.263 1.00 98.38 184 CYS A O 1
ATOM 1341 N N . ALA A 1 185 ? 15.598 -14.592 -20.939 1.00 97.69 185 ALA A N 1
ATOM 1342 C CA . ALA A 1 185 ? 15.546 -14.767 -19.482 1.00 97.69 185 ALA A CA 1
ATOM 1343 C C . ALA A 1 185 ? 15.020 -13.524 -18.762 1.00 97.69 185 ALA A C 1
ATOM 1345 O O . ALA A 1 185 ? 14.380 -13.647 -17.719 1.00 97.69 185 ALA A O 1
ATOM 1346 N N . THR A 1 186 ? 15.286 -12.343 -19.315 1.00 97.69 186 THR A N 1
ATOM 1347 C CA . THR A 1 186 ? 14.947 -11.058 -18.702 1.00 97.69 186 THR A CA 1
ATOM 1348 C C . THR A 1 186 ? 14.188 -10.173 -19.676 1.00 97.69 186 THR A C 1
ATOM 1350 O O . THR A 1 186 ? 14.261 -10.334 -20.899 1.00 97.69 186 THR A O 1
ATOM 1353 N N . LEU A 1 187 ? 13.461 -9.207 -19.126 1.00 97.69 187 LEU A N 1
ATOM 1354 C CA . LEU A 1 187 ? 12.775 -8.188 -19.897 1.00 97.69 187 LEU A CA 1
ATOM 1355 C C . LEU A 1 187 ? 13.773 -7.314 -20.674 1.00 97.69 187 LEU A C 1
ATOM 1357 O O . LEU A 1 187 ? 13.491 -6.973 -21.816 1.00 97.69 187 LEU A O 1
ATOM 1361 N N . ALA A 1 188 ? 14.964 -7.039 -20.127 1.00 97.12 188 ALA A N 1
ATOM 1362 C CA . ALA A 1 188 ? 16.035 -6.335 -20.840 1.00 97.12 188 ALA A CA 1
ATOM 1363 C C . ALA A 1 188 ? 16.426 -7.043 -22.151 1.00 97.12 188 ALA A C 1
ATOM 1365 O O . ALA A 1 188 ? 16.514 -6.405 -23.200 1.00 97.12 188 ALA A O 1
ATOM 1366 N N . GLU A 1 189 ? 16.606 -8.372 -22.108 1.00 97.88 189 GLU A N 1
ATOM 1367 C CA . GLU A 1 189 ? 16.875 -9.175 -23.306 1.00 97.88 189 GLU A CA 1
ATOM 1368 C C . GLU A 1 189 ? 15.716 -9.066 -24.309 1.00 97.88 189 GLU A C 1
ATOM 1370 O O . GLU A 1 189 ? 15.954 -8.857 -25.497 1.00 97.88 189 GLU A O 1
ATOM 1375 N N . ALA A 1 190 ? 14.466 -9.174 -23.847 1.00 98.06 190 ALA A N 1
ATOM 1376 C CA . ALA A 1 190 ? 13.291 -9.084 -24.716 1.00 98.06 190 ALA A CA 1
ATOM 1377 C C . ALA A 1 190 ? 13.149 -7.702 -25.379 1.00 98.06 190 ALA A C 1
ATOM 1379 O O . ALA A 1 190 ? 12.897 -7.625 -26.579 1.00 98.06 190 ALA A O 1
ATOM 1380 N N . ILE A 1 191 ? 13.373 -6.618 -24.632 1.00 98.00 191 ILE A N 1
ATOM 1381 C CA . ILE A 1 191 ? 13.354 -5.235 -25.133 1.00 98.00 191 ILE A CA 1
ATOM 1382 C C . ILE A 1 191 ? 14.403 -5.042 -26.231 1.00 98.00 191 ILE A C 1
ATOM 1384 O O . ILE A 1 191 ? 14.083 -4.527 -27.303 1.00 98.00 191 ILE A O 1
ATOM 1388 N N . ALA A 1 192 ? 15.636 -5.500 -25.994 1.00 97.31 192 ALA A N 1
ATOM 1389 C CA . ALA A 1 192 ? 16.710 -5.404 -26.978 1.00 97.31 192 ALA A CA 1
ATOM 1390 C C . ALA A 1 192 ? 16.377 -6.190 -28.259 1.00 97.31 192 ALA A C 1
ATOM 1392 O O . ALA A 1 192 ? 16.612 -5.711 -29.367 1.00 97.31 192 ALA A O 1
ATOM 1393 N N . ARG A 1 193 ? 15.771 -7.380 -28.129 1.00 97.56 193 ARG A N 1
ATOM 1394 C CA . ARG A 1 193 ? 15.314 -8.193 -29.274 1.00 97.56 193 ARG A CA 1
ATOM 1395 C C . ARG A 1 193 ? 14.130 -7.577 -30.016 1.00 97.56 193 ARG A C 1
ATOM 1397 O O . ARG A 1 193 ? 14.011 -7.787 -31.218 1.00 97.56 193 ARG A O 1
ATOM 1404 N N . ALA A 1 194 ? 13.297 -6.805 -29.325 1.00 97.44 194 ALA A N 1
ATOM 1405 C CA . ALA A 1 194 ? 12.238 -6.005 -29.929 1.00 97.44 194 ALA A CA 1
ATOM 1406 C C . ALA A 1 194 ? 12.758 -4.715 -30.596 1.00 97.44 194 ALA A C 1
ATOM 1408 O O . ALA A 1 194 ? 11.964 -3.970 -31.157 1.00 97.44 194 ALA A O 1
ATOM 1409 N N . GLY A 1 195 ? 14.069 -4.443 -30.559 1.00 96.94 195 GLY A N 1
ATOM 1410 C CA . GLY A 1 195 ? 14.682 -3.304 -31.245 1.00 96.94 195 GLY A CA 1
ATOM 1411 C C . GLY A 1 195 ? 14.487 -1.955 -30.549 1.00 96.94 195 GLY A C 1
ATOM 1412 O O . GLY A 1 195 ? 14.713 -0.921 -31.172 1.00 96.94 195 GLY A O 1
ATOM 1413 N N . PHE A 1 196 ? 14.077 -1.939 -29.278 1.00 97.31 196 PHE A N 1
ATOM 1414 C CA . PHE A 1 196 ? 13.967 -0.696 -28.518 1.00 97.31 196 PHE A CA 1
ATOM 1415 C C . PHE A 1 196 ? 15.325 -0.260 -27.960 1.00 97.31 196 PHE A C 1
ATOM 1417 O O . PHE A 1 196 ? 15.995 -1.004 -27.242 1.00 97.31 196 PHE A O 1
ATOM 1424 N N . ALA A 1 197 ? 15.697 0.980 -28.269 1.00 95.12 197 ALA A N 1
ATOM 1425 C CA . ALA A 1 197 ? 16.921 1.630 -27.823 1.00 95.12 197 ALA A CA 1
ATOM 1426 C C . ALA A 1 197 ? 16.677 2.323 -26.468 1.00 95.12 197 ALA A C 1
ATOM 1428 O O . ALA A 1 197 ? 16.121 3.418 -26.405 1.00 95.12 197 ALA A O 1
ATOM 1429 N N . LEU A 1 198 ? 17.019 1.654 -25.360 1.00 94.88 198 LEU A N 1
ATOM 1430 C CA . LEU A 1 198 ? 16.780 2.189 -24.009 1.00 94.88 198 LEU A CA 1
ATOM 1431 C C . LEU A 1 198 ? 17.585 3.463 -23.711 1.00 94.88 198 LEU A C 1
ATOM 1433 O O . LEU A 1 198 ? 17.194 4.252 -22.859 1.00 94.88 198 LEU A O 1
ATOM 1437 N N . ASP A 1 199 ? 18.694 3.683 -24.408 1.00 95.12 199 ASP A N 1
ATOM 1438 C CA . ASP A 1 199 ? 19.505 4.900 -24.359 1.00 95.12 199 ASP A CA 1
ATOM 1439 C C . ASP A 1 199 ? 18.786 6.152 -24.874 1.00 95.12 199 ASP A C 1
ATOM 1441 O O . ASP A 1 199 ? 19.181 7.253 -24.504 1.00 95.12 199 ASP A O 1
ATOM 1445 N N . ALA A 1 200 ? 17.701 5.996 -25.637 1.00 95.62 200 ALA A N 1
ATOM 1446 C CA . ALA A 1 200 ? 16.837 7.105 -26.035 1.00 95.62 200 ALA A CA 1
ATOM 1447 C C . ALA A 1 200 ? 15.857 7.554 -24.929 1.00 95.62 200 ALA A C 1
ATOM 1449 O O . ALA A 1 200 ? 15.196 8.582 -25.079 1.00 95.62 200 ALA A O 1
ATOM 1450 N N . LEU A 1 201 ? 15.744 6.808 -23.823 1.00 96.00 201 LEU A N 1
ATOM 1451 C CA . LEU A 1 201 ? 14.972 7.239 -22.655 1.00 96.00 201 LEU A CA 1
ATOM 1452 C C . LEU A 1 201 ? 15.775 8.221 -21.788 1.00 96.00 201 LEU A C 1
ATOM 1454 O O . LEU A 1 201 ? 17.005 8.157 -21.771 1.00 96.00 201 LEU A O 1
ATOM 1458 N N . PRO A 1 202 ? 15.098 9.084 -21.004 1.00 95.06 202 PRO A N 1
ATOM 1459 C CA . PRO A 1 202 ? 15.769 9.956 -20.051 1.00 95.06 202 PRO A CA 1
ATOM 1460 C C . PRO A 1 202 ? 16.692 9.179 -19.107 1.00 95.06 202 PRO A C 1
ATOM 1462 O O . PRO A 1 202 ? 16.305 8.165 -18.515 1.00 95.06 202 PRO A O 1
ATOM 1465 N N . GLU A 1 203 ? 17.913 9.680 -18.955 1.00 94.62 203 GLU A N 1
ATOM 1466 C CA . GLU A 1 203 ? 18.882 9.150 -18.006 1.00 94.62 203 GLU A CA 1
ATOM 1467 C C . GLU A 1 203 ? 18.491 9.495 -16.566 1.00 94.62 203 GLU A C 1
ATOM 1469 O O . GLU A 1 203 ? 17.971 10.574 -16.275 1.00 94.62 203 GLU A O 1
ATOM 1474 N N . ARG A 1 204 ? 18.765 8.565 -15.650 1.00 92.69 204 ARG A N 1
ATOM 1475 C CA . ARG A 1 204 ? 18.636 8.777 -14.209 1.00 92.69 204 ARG A CA 1
ATOM 1476 C C . ARG A 1 204 ? 19.945 8.382 -13.530 1.00 92.69 204 ARG A C 1
ATOM 1478 O O . ARG A 1 204 ? 20.190 7.194 -13.308 1.00 92.69 204 ARG A O 1
ATOM 1485 N N . THR A 1 205 ? 20.764 9.384 -13.211 1.00 93.38 205 THR A N 1
ATOM 1486 C CA . THR A 1 205 ? 22.084 9.192 -12.590 1.00 93.38 205 THR A CA 1
ATOM 1487 C C . THR A 1 205 ? 21.973 8.603 -11.181 1.00 93.38 205 THR A C 1
ATOM 1489 O O . THR A 1 205 ? 20.906 8.648 -10.562 1.00 93.38 205 THR A O 1
ATOM 1492 N N . ILE A 1 206 ? 23.074 8.055 -10.662 1.00 92.69 206 ILE A N 1
ATOM 1493 C CA . ILE A 1 206 ? 23.139 7.518 -9.293 1.00 92.69 206 ILE A CA 1
ATOM 1494 C C . ILE A 1 206 ? 22.848 8.628 -8.275 1.00 92.69 206 ILE A C 1
ATOM 1496 O O . ILE A 1 206 ? 22.048 8.433 -7.364 1.00 92.69 206 ILE A O 1
ATOM 1500 N N . GLU A 1 207 ? 23.388 9.829 -8.477 1.00 94.56 207 GLU A N 1
ATOM 1501 C CA . GLU A 1 207 ? 23.163 10.982 -7.596 1.00 94.56 207 GLU A CA 1
ATOM 1502 C C . GLU A 1 207 ? 21.683 11.376 -7.557 1.00 94.56 207 GLU A C 1
ATOM 1504 O O . GLU A 1 207 ? 21.142 11.675 -6.492 1.00 94.56 207 GLU A O 1
ATOM 1509 N N . ALA A 1 208 ? 20.999 11.328 -8.706 1.00 93.56 208 ALA A N 1
ATOM 1510 C CA . ALA A 1 208 ? 19.563 11.574 -8.773 1.00 93.56 208 ALA A CA 1
ATOM 1511 C C . ALA A 1 208 ? 18.762 10.494 -8.024 1.00 93.56 208 ALA A C 1
ATOM 1513 O O . ALA A 1 208 ? 17.754 10.801 -7.389 1.00 93.56 208 ALA A O 1
ATOM 1514 N N . GLN A 1 209 ? 19.209 9.236 -8.065 1.00 93.69 209 GLN A N 1
ATOM 1515 C CA . GLN A 1 209 ? 18.590 8.145 -7.311 1.00 93.69 209 GLN A CA 1
ATOM 1516 C C . GLN A 1 209 ? 18.793 8.301 -5.801 1.00 93.69 209 GLN A C 1
ATOM 1518 O O . GLN A 1 209 ? 17.824 8.192 -5.054 1.00 93.69 209 GLN A O 1
ATOM 1523 N N . VAL A 1 210 ? 20.006 8.632 -5.353 1.00 95.06 210 VAL A N 1
ATOM 1524 C CA . VAL A 1 210 ? 20.301 8.929 -3.940 1.00 95.06 210 VAL A CA 1
ATOM 1525 C C . VAL A 1 210 ? 19.462 10.114 -3.448 1.00 95.06 210 VAL A C 1
ATOM 1527 O O . VAL A 1 210 ? 18.854 10.043 -2.380 1.00 95.06 210 VAL A O 1
ATOM 1530 N N . ALA A 1 211 ? 19.325 11.170 -4.255 1.00 95.19 211 ALA A N 1
ATOM 1531 C CA . ALA A 1 211 ? 18.464 12.305 -3.927 1.00 95.19 211 ALA A CA 1
ATOM 1532 C C . ALA A 1 211 ? 16.981 11.908 -3.766 1.00 95.19 211 ALA A C 1
ATOM 1534 O O . ALA A 1 211 ? 16.291 12.438 -2.890 1.00 95.19 211 ALA A O 1
ATOM 1535 N N . LEU A 1 212 ? 16.487 10.947 -4.559 1.00 94.19 212 LEU A N 1
ATOM 1536 C CA . LEU A 1 212 ? 15.130 10.410 -4.404 1.00 94.19 212 LEU A CA 1
ATOM 1537 C C . LEU A 1 212 ? 14.946 9.646 -3.086 1.00 94.19 212 LEU A C 1
ATOM 1539 O O . LEU A 1 212 ? 13.877 9.748 -2.484 1.00 94.19 212 LEU A O 1
ATOM 1543 N N . VAL A 1 213 ? 15.972 8.939 -2.596 1.00 95.88 213 VAL A N 1
ATOM 1544 C CA . VAL A 1 213 ? 15.904 8.251 -1.292 1.00 95.88 213 VAL A CA 1
ATOM 1545 C C . VAL A 1 213 ? 15.610 9.242 -0.163 1.00 95.88 213 VAL A C 1
ATOM 1547 O O . VAL A 1 213 ? 14.737 8.992 0.672 1.00 95.88 213 VAL A O 1
ATOM 1550 N N . GLU A 1 214 ? 16.253 10.410 -0.184 1.00 92.94 214 GLU A N 1
ATOM 1551 C CA . GLU A 1 214 ? 15.966 11.496 0.760 1.00 92.94 214 GLU A CA 1
ATOM 1552 C C . GLU A 1 214 ? 14.566 12.093 0.565 1.00 92.94 214 GLU A C 1
ATOM 1554 O O . GLU A 1 214 ? 13.875 12.421 1.539 1.00 92.94 214 GLU A O 1
ATOM 1559 N N . GLN A 1 215 ? 14.107 12.195 -0.685 1.00 94.56 215 GLN A N 1
ATOM 1560 C CA . GLN A 1 215 ? 12.763 12.676 -0.992 1.00 94.56 215 GLN A CA 1
ATOM 1561 C C . GLN A 1 215 ? 11.674 11.731 -0.465 1.00 94.56 215 GLN A C 1
ATOM 1563 O O . GLN A 1 215 ? 10.636 12.219 -0.014 1.00 94.56 215 GLN A O 1
ATOM 1568 N N . PHE A 1 216 ? 11.886 10.410 -0.433 1.00 95.06 216 PHE A N 1
ATOM 1569 C CA . PHE A 1 216 ? 10.892 9.468 0.101 1.00 95.06 216 PHE A CA 1
ATOM 1570 C C . PHE A 1 216 ? 10.523 9.762 1.556 1.00 95.06 216 PHE A C 1
ATOM 1572 O O . PHE A 1 216 ? 9.348 9.692 1.921 1.00 95.06 216 PHE A O 1
ATOM 1579 N N . ARG A 1 217 ? 11.477 10.212 2.377 1.00 89.31 217 ARG A N 1
ATOM 1580 C CA . ARG A 1 217 ? 11.180 10.678 3.740 1.00 89.31 217 ARG A CA 1
ATOM 1581 C C . ARG A 1 217 ? 10.202 11.856 3.747 1.00 89.31 217 ARG A C 1
ATOM 1583 O O . ARG A 1 217 ? 9.312 11.913 4.595 1.00 89.31 217 ARG A O 1
ATOM 1590 N N . VAL A 1 218 ? 10.355 12.790 2.807 1.00 87.88 218 VAL A N 1
ATOM 1591 C CA . VAL A 1 218 ? 9.443 13.932 2.646 1.00 87.88 218 VAL A CA 1
ATOM 1592 C C . VAL A 1 218 ? 8.078 13.450 2.157 1.00 87.88 218 VAL A C 1
ATOM 1594 O O . VAL A 1 218 ? 7.060 13.831 2.734 1.00 87.88 218 VAL A O 1
ATOM 1597 N N . GLU A 1 219 ? 8.034 12.571 1.154 1.00 90.94 219 GLU A N 1
ATOM 1598 C CA . GLU A 1 219 ? 6.781 11.999 0.643 1.00 90.94 219 GLU A CA 1
ATOM 1599 C C . GLU A 1 219 ? 6.002 11.242 1.722 1.00 90.94 219 GLU A C 1
ATOM 1601 O O . GLU A 1 219 ? 4.784 11.379 1.793 1.00 90.94 219 GLU A O 1
ATOM 1606 N N . ASN A 1 220 ? 6.686 10.530 2.619 1.00 88.81 220 ASN A N 1
ATOM 1607 C CA . ASN A 1 220 ? 6.066 9.837 3.749 1.00 88.81 220 ASN A CA 1
ATOM 1608 C C . ASN A 1 220 ? 5.308 10.773 4.709 1.00 88.81 220 ASN A C 1
ATOM 1610 O O . ASN A 1 220 ? 4.357 10.359 5.374 1.00 88.81 220 ASN A O 1
ATOM 1614 N N . SER A 1 221 ? 5.724 12.041 4.794 1.00 81.38 221 SER A N 1
ATOM 1615 C CA . SER A 1 221 ? 5.056 13.051 5.626 1.00 81.38 221 SER A CA 1
ATOM 1616 C C . SER A 1 221 ? 3.859 13.721 4.948 1.00 81.38 221 SER A C 1
ATOM 1618 O O . SER A 1 221 ? 3.093 14.421 5.612 1.00 81.38 221 SER A O 1
ATOM 1620 N N . ARG A 1 222 ? 3.683 13.511 3.638 1.00 83.69 222 ARG A N 1
ATOM 1621 C CA . ARG A 1 222 ? 2.548 14.026 2.869 1.00 83.69 222 ARG A CA 1
ATOM 1622 C C . ARG A 1 222 ? 1.362 13.065 2.938 1.00 83.69 222 ARG A C 1
ATOM 1624 O O . ARG A 1 222 ? 1.495 11.873 3.213 1.00 83.69 222 ARG A O 1
ATOM 1631 N N . GLN A 1 223 ? 0.173 13.604 2.690 1.00 81.31 223 GLN A N 1
ATOM 1632 C CA . GLN A 1 223 ? -1.040 12.810 2.543 1.00 81.31 223 GLN A CA 1
ATOM 1633 C C . GLN A 1 223 ? -1.175 12.370 1.088 1.00 81.31 223 GLN A C 1
ATOM 1635 O O . GLN A 1 223 ? -1.168 13.201 0.184 1.00 81.31 223 GLN A O 1
ATOM 1640 N N . HIS A 1 224 ? -1.319 11.065 0.883 1.00 84.69 224 HIS A N 1
ATOM 1641 C CA . HIS A 1 224 ? -1.534 10.459 -0.425 1.00 84.69 224 HIS A CA 1
ATOM 1642 C C . HIS A 1 224 ? -2.694 9.463 -0.341 1.00 84.69 224 HIS A C 1
ATOM 1644 O O . HIS A 1 224 ? -2.957 8.912 0.733 1.00 84.69 224 HIS A O 1
ATOM 1650 N N . GLY A 1 225 ? -3.376 9.246 -1.466 1.00 81.62 225 GLY A N 1
ATOM 1651 C CA . GLY A 1 225 ? -4.326 8.141 -1.630 1.00 81.62 225 GLY A CA 1
ATOM 1652 C C . GLY A 1 225 ? -3.609 6.814 -1.889 1.00 81.62 225 GLY A C 1
ATOM 1653 O O . GLY A 1 225 ? -2.400 6.789 -2.154 1.00 81.62 225 GLY A O 1
ATOM 1654 N N . VAL A 1 226 ? -4.359 5.712 -1.841 1.00 82.06 226 VAL A N 1
ATOM 1655 C CA . VAL A 1 226 ? -3.828 4.343 -1.987 1.00 82.06 226 VAL A CA 1
ATOM 1656 C C . VAL A 1 226 ? -2.995 4.169 -3.262 1.00 82.06 226 VAL A C 1
ATOM 1658 O O . VAL A 1 226 ? -1.890 3.631 -3.209 1.00 82.06 226 VAL A O 1
ATOM 1661 N N . GLU A 1 227 ? -3.457 4.673 -4.408 1.00 82.56 227 GLU A N 1
ATOM 1662 C CA . GLU A 1 227 ? -2.751 4.509 -5.688 1.00 82.56 227 GLU A CA 1
ATOM 1663 C C . GLU A 1 227 ? -1.406 5.224 -5.699 1.00 82.56 227 GLU A C 1
ATOM 1665 O O . GLU A 1 227 ? -0.424 4.709 -6.235 1.00 82.56 227 GLU A O 1
ATOM 1670 N N . ARG A 1 228 ? -1.335 6.406 -5.079 1.00 88.44 228 ARG A N 1
ATOM 1671 C CA . ARG A 1 228 ? -0.082 7.150 -4.992 1.00 88.44 228 ARG A CA 1
ATOM 1672 C C . ARG A 1 228 ? 0.890 6.476 -4.026 1.00 88.44 228 ARG A C 1
ATOM 1674 O O . ARG A 1 228 ? 2.079 6.453 -4.329 1.00 88.44 228 ARG A O 1
ATOM 1681 N N . TRP A 1 229 ? 0.417 5.865 -2.938 1.00 90.62 229 TRP A N 1
ATOM 1682 C CA . TRP A 1 229 ? 1.274 5.029 -2.089 1.00 90.62 229 TRP A CA 1
ATOM 1683 C C . TRP A 1 229 ? 1.819 3.808 -2.833 1.00 90.62 229 TRP A C 1
ATOM 1685 O O . TRP A 1 229 ? 3.017 3.542 -2.748 1.00 90.62 229 TRP A O 1
ATOM 1695 N N . ARG A 1 230 ? 0.998 3.124 -3.643 1.00 87.00 230 ARG A N 1
ATOM 1696 C CA . ARG A 1 230 ? 1.471 2.029 -4.512 1.00 87.00 230 ARG A CA 1
ATOM 1697 C C . ARG A 1 230 ? 2.520 2.510 -5.512 1.00 87.00 230 ARG A C 1
ATOM 1699 O O . ARG A 1 230 ? 3.554 1.869 -5.670 1.00 87.00 230 ARG A O 1
ATOM 1706 N N . ALA A 1 231 ? 2.294 3.664 -6.141 1.00 86.62 231 ALA A N 1
ATOM 1707 C CA . ALA A 1 231 ? 3.254 4.256 -7.069 1.00 86.62 231 ALA A CA 1
ATOM 1708 C C . ALA A 1 231 ? 4.581 4.628 -6.381 1.00 86.62 231 ALA A C 1
ATOM 1710 O O . ALA A 1 231 ? 5.645 4.352 -6.927 1.00 86.62 231 ALA A O 1
ATOM 1711 N N . LEU A 1 232 ? 4.531 5.202 -5.174 1.00 93.12 232 LEU A N 1
ATOM 1712 C CA . LEU A 1 232 ? 5.723 5.503 -4.373 1.00 93.12 232 LEU A CA 1
ATOM 1713 C C . LEU A 1 232 ? 6.467 4.231 -3.953 1.00 93.12 232 LEU A C 1
ATOM 1715 O O . LEU A 1 232 ? 7.693 4.208 -3.990 1.00 93.12 232 LEU A O 1
ATOM 1719 N N . SER A 1 233 ? 5.746 3.167 -3.590 1.00 93.94 233 SER A N 1
ATOM 1720 C CA . SER A 1 233 ? 6.343 1.862 -3.287 1.00 93.94 233 SER A CA 1
ATOM 1721 C C . SER A 1 233 ? 7.094 1.299 -4.496 1.00 93.94 233 SER A C 1
ATOM 1723 O O . SER A 1 233 ? 8.272 0.957 -4.389 1.00 93.94 233 SER A O 1
ATOM 1725 N N . ALA A 1 234 ? 6.450 1.303 -5.667 1.00 88.94 234 ALA A N 1
ATOM 1726 C CA . ALA A 1 234 ? 7.041 0.886 -6.935 1.00 88.94 234 ALA A CA 1
ATOM 1727 C C . ALA A 1 234 ? 8.298 1.695 -7.299 1.00 88.94 234 ALA A C 1
ATOM 1729 O O . ALA A 1 234 ? 9.315 1.131 -7.706 1.00 88.94 234 ALA A O 1
ATOM 1730 N N . GLU A 1 235 ? 8.234 3.019 -7.143 1.00 91.50 235 GLU A N 1
ATOM 1731 C CA . GLU A 1 235 ? 9.345 3.929 -7.419 1.00 91.50 235 GLU A CA 1
ATOM 1732 C C . GLU A 1 235 ? 10.522 3.695 -6.464 1.00 91.50 235 GLU A C 1
ATOM 1734 O O . GLU A 1 235 ? 11.657 3.545 -6.918 1.00 91.50 235 GLU A O 1
ATOM 1739 N N . ALA A 1 236 ? 10.263 3.599 -5.158 1.00 95.25 236 ALA A N 1
ATOM 1740 C CA . ALA A 1 236 ? 11.292 3.343 -4.156 1.00 95.25 236 ALA A CA 1
ATOM 1741 C C . ALA A 1 236 ? 11.954 1.973 -4.339 1.00 95.25 236 ALA A C 1
ATOM 1743 O O . ALA A 1 236 ? 13.172 1.847 -4.209 1.00 95.25 236 ALA A O 1
ATOM 1744 N N . TRP A 1 237 ? 11.174 0.960 -4.717 1.00 93.38 237 TRP A N 1
ATOM 1745 C CA . TRP A 1 237 ? 11.700 -0.363 -5.025 1.00 93.38 237 TRP A CA 1
ATOM 1746 C C . TRP A 1 237 ? 12.614 -0.341 -6.259 1.00 93.38 237 TRP A C 1
ATOM 1748 O O . TRP A 1 237 ? 13.730 -0.861 -6.214 1.00 93.38 237 TRP A O 1
ATOM 1758 N N . SER A 1 238 ? 12.179 0.327 -7.331 1.00 89.12 238 SER A N 1
ATOM 1759 C CA . SER A 1 238 ? 12.956 0.515 -8.562 1.00 89.12 238 SER A CA 1
ATOM 1760 C C . SER A 1 238 ? 14.277 1.260 -8.305 1.00 89.12 238 SER A C 1
ATOM 1762 O O . SER A 1 238 ? 15.329 0.818 -8.770 1.00 89.12 238 SER A O 1
ATOM 1764 N N . VAL A 1 239 ? 14.251 2.326 -7.493 1.00 92.88 239 VAL A N 1
ATOM 1765 C CA . VAL A 1 239 ? 15.457 3.047 -7.044 1.00 92.88 239 VAL A CA 1
ATOM 1766 C C . VAL A 1 239 ? 16.389 2.127 -6.255 1.00 92.88 239 VAL A C 1
ATOM 1768 O O . VAL A 1 239 ? 17.577 2.051 -6.558 1.00 92.88 239 VAL A O 1
ATOM 1771 N N . GLY A 1 240 ? 15.859 1.374 -5.288 1.00 94.31 240 GLY A N 1
ATOM 1772 C CA . GLY A 1 240 ? 16.661 0.440 -4.498 1.00 94.31 240 GLY A CA 1
ATOM 1773 C C . GLY A 1 240 ? 17.378 -0.597 -5.362 1.00 94.31 240 GLY A C 1
ATOM 1774 O O . GLY A 1 240 ? 18.567 -0.844 -5.180 1.00 94.31 240 GLY A O 1
ATOM 1775 N N . ARG A 1 241 ? 16.686 -1.150 -6.362 1.00 90.75 241 ARG A N 1
ATOM 1776 C CA . ARG A 1 241 ? 17.251 -2.125 -7.307 1.00 90.75 241 ARG A CA 1
ATOM 1777 C C . ARG A 1 241 ? 18.381 -1.566 -8.158 1.00 90.75 241 ARG A C 1
ATOM 1779 O O . ARG A 1 241 ? 19.367 -2.264 -8.381 1.00 90.75 241 ARG A O 1
ATOM 1786 N N . ALA A 1 242 ? 18.244 -0.336 -8.628 1.00 90.19 242 ALA A N 1
ATOM 1787 C CA . ALA A 1 242 ? 19.277 0.299 -9.428 1.00 90.19 242 ALA A CA 1
ATOM 1788 C C . ALA A 1 242 ? 20.539 0.599 -8.608 1.00 90.19 242 ALA A C 1
ATOM 1790 O O . ALA A 1 242 ? 21.644 0.320 -9.072 1.00 90.19 242 ALA A O 1
ATOM 1791 N N . LEU A 1 243 ? 20.373 1.052 -7.362 1.00 94.00 243 LEU A N 1
ATOM 1792 C CA . LEU A 1 243 ? 21.484 1.316 -6.447 1.00 94.00 243 LEU A CA 1
ATOM 1793 C C . LEU A 1 243 ? 22.219 0.039 -5.999 1.00 94.00 243 LEU A C 1
ATOM 1795 O O . LEU A 1 243 ? 23.420 0.090 -5.766 1.00 94.00 243 LEU A O 1
ATOM 1799 N N . LEU A 1 244 ? 21.560 -1.131 -5.950 1.00 92.69 244 LEU A N 1
ATOM 1800 C CA . LEU A 1 244 ? 22.218 -2.406 -5.596 1.00 92.69 244 LEU A CA 1
ATOM 1801 C C . LEU A 1 244 ? 23.374 -2.802 -6.532 1.00 92.69 244 LEU A C 1
ATOM 1803 O O . LEU A 1 244 ? 24.197 -3.643 -6.160 1.00 92.69 244 LEU A O 1
ATOM 1807 N N . ARG A 1 245 ? 23.437 -2.235 -7.743 1.00 88.25 245 ARG A N 1
ATOM 1808 C CA . ARG A 1 245 ? 24.509 -2.509 -8.713 1.00 88.25 245 ARG A CA 1
ATOM 1809 C C . ARG A 1 245 ? 25.845 -1.900 -8.307 1.00 88.25 245 ARG A C 1
ATOM 1811 O O . ARG A 1 245 ? 26.881 -2.431 -8.702 1.00 88.25 245 ARG A O 1
ATOM 1818 N N . ASP A 1 246 ? 25.817 -0.829 -7.521 1.00 89.88 246 ASP A N 1
ATOM 1819 C CA . ASP A 1 246 ? 27.016 -0.191 -7.002 1.00 89.88 246 ASP A CA 1
ATOM 1820 C C . ASP A 1 246 ? 27.258 -0.647 -5.549 1.00 89.88 246 ASP A C 1
ATOM 1822 O O . ASP A 1 246 ? 26.445 -0.363 -4.663 1.00 89.88 246 ASP A O 1
ATOM 1826 N N . PRO A 1 247 ? 28.361 -1.366 -5.257 1.00 91.31 247 PRO A N 1
ATOM 1827 C CA . PRO A 1 247 ? 28.698 -1.772 -3.896 1.00 91.31 247 PRO A CA 1
ATOM 1828 C C . PRO A 1 247 ? 28.753 -0.615 -2.891 1.00 91.31 247 PRO A C 1
ATOM 1830 O O . PRO A 1 247 ? 28.468 -0.840 -1.712 1.00 91.31 247 PRO A O 1
ATOM 1833 N N . TRP A 1 248 ? 29.090 0.597 -3.340 1.00 93.56 248 TRP A N 1
ATOM 1834 C CA . TRP A 1 248 ? 29.178 1.788 -2.493 1.00 93.56 248 TRP A CA 1
ATOM 1835 C C . TRP A 1 248 ? 27.802 2.339 -2.105 1.00 93.56 248 TRP A C 1
ATOM 1837 O O . TRP A 1 248 ? 27.669 2.976 -1.064 1.00 93.56 248 TRP A O 1
ATOM 1847 N N . GLU A 1 249 ? 26.760 2.007 -2.871 1.00 95.25 249 GLU A N 1
ATOM 1848 C CA . GLU A 1 249 ? 25.400 2.517 -2.678 1.00 95.25 249 GLU A CA 1
ATOM 1849 C C . GLU A 1 249 ? 24.464 1.535 -1.963 1.00 95.25 249 GLU A C 1
ATOM 1851 O O . GLU A 1 249 ? 23.264 1.784 -1.828 1.00 95.25 249 GLU A O 1
ATOM 1856 N N . ARG A 1 250 ? 24.993 0.424 -1.430 1.00 95.31 250 ARG A N 1
ATOM 1857 C CA . ARG A 1 250 ? 24.198 -0.596 -0.716 1.00 95.31 250 ARG A CA 1
ATOM 1858 C C . ARG A 1 250 ? 23.386 -0.034 0.455 1.00 95.31 250 ARG A C 1
ATOM 1860 O O . ARG A 1 250 ? 22.296 -0.531 0.732 1.00 95.31 250 ARG A O 1
ATOM 1867 N N . VAL A 1 251 ? 23.891 1.003 1.126 1.00 95.94 251 VAL A N 1
ATOM 1868 C CA . VAL A 1 251 ? 23.176 1.709 2.204 1.00 95.94 251 VAL A CA 1
ATOM 1869 C C . VAL A 1 251 ? 21.930 2.403 1.660 1.00 95.94 251 VAL A C 1
ATOM 1871 O O . VAL A 1 251 ? 20.827 2.115 2.128 1.00 95.94 251 VAL A O 1
ATOM 1874 N N . HIS A 1 252 ? 22.070 3.238 0.629 1.00 96.25 252 HIS A N 1
ATOM 1875 C CA . HIS A 1 252 ? 20.939 3.922 0.000 1.00 96.25 252 HIS A CA 1
ATOM 1876 C C . HIS A 1 252 ? 19.968 2.939 -0.663 1.00 96.25 252 HIS A C 1
ATOM 1878 O O . HIS A 1 252 ? 18.752 3.118 -0.575 1.00 96.25 252 HIS A O 1
ATOM 1884 N N . ALA A 1 253 ? 20.476 1.854 -1.252 1.00 95.94 253 ALA A N 1
ATOM 1885 C CA . ALA A 1 253 ? 19.656 0.787 -1.810 1.00 95.94 253 ALA A CA 1
ATOM 1886 C C . ALA A 1 253 ? 18.741 0.157 -0.748 1.00 95.94 253 ALA A C 1
ATOM 1888 O O . ALA A 1 253 ? 17.524 0.075 -0.927 1.00 95.94 253 ALA A O 1
ATOM 1889 N N . ALA A 1 254 ? 19.308 -0.237 0.395 1.00 96.69 254 ALA A N 1
ATOM 1890 C CA . ALA A 1 254 ? 18.548 -0.825 1.491 1.00 96.69 254 ALA A CA 1
ATOM 1891 C C . ALA A 1 254 ? 17.569 0.177 2.133 1.00 96.69 254 ALA A C 1
ATOM 1893 O O . ALA A 1 254 ? 16.449 -0.202 2.489 1.00 96.69 254 ALA A O 1
ATOM 1894 N N . GLN A 1 255 ? 17.928 1.463 2.219 1.00 96.44 255 GLN A N 1
ATOM 1895 C CA . GLN A 1 255 ? 17.002 2.522 2.635 1.00 96.44 255 GLN A CA 1
ATOM 1896 C C . GLN A 1 255 ? 15.814 2.649 1.676 1.00 96.44 255 GLN A C 1
ATOM 1898 O O . GLN A 1 255 ? 14.669 2.654 2.126 1.00 96.44 255 GLN A O 1
ATOM 1903 N N . ALA A 1 256 ? 16.064 2.704 0.365 1.00 96.62 256 ALA A N 1
ATOM 1904 C CA . ALA A 1 256 ? 15.025 2.803 -0.656 1.00 96.62 256 ALA A CA 1
ATOM 1905 C C . ALA A 1 256 ? 14.070 1.600 -0.620 1.00 96.62 256 ALA A C 1
ATOM 1907 O O . ALA A 1 256 ? 12.853 1.774 -0.624 1.00 96.62 256 ALA A O 1
ATOM 1908 N N . LEU A 1 257 ? 14.598 0.380 -0.482 1.00 96.50 257 LEU A N 1
ATOM 1909 C CA . LEU A 1 257 ? 13.777 -0.827 -0.335 1.00 96.50 257 LEU A CA 1
ATOM 1910 C C . LEU A 1 257 ? 12.965 -0.826 0.971 1.00 96.50 257 LEU A C 1
ATOM 1912 O O . LEU A 1 257 ? 11.820 -1.277 0.990 1.00 96.50 257 LEU A O 1
ATOM 1916 N N . THR A 1 258 ? 13.515 -0.273 2.055 1.00 97.25 258 THR A N 1
ATOM 1917 C CA . THR A 1 258 ? 12.773 -0.111 3.316 1.00 97.25 258 THR A CA 1
ATOM 1918 C C . THR A 1 258 ? 11.631 0.904 3.161 1.00 97.25 258 THR A C 1
ATOM 1920 O O . THR A 1 258 ? 10.524 0.664 3.648 1.00 97.25 258 THR A O 1
ATOM 1923 N N . TRP A 1 259 ? 11.848 2.004 2.426 1.00 97.56 259 TRP A N 1
ATOM 1924 C CA . TRP A 1 259 ? 10.778 2.937 2.048 1.00 97.56 259 TRP A CA 1
ATOM 1925 C C . TRP A 1 259 ? 9.721 2.274 1.168 1.00 97.56 259 TRP A C 1
ATOM 1927 O O . TRP A 1 259 ? 8.531 2.477 1.401 1.00 97.56 259 TRP A O 1
ATOM 1937 N N . ALA A 1 260 ? 10.131 1.437 0.213 1.00 96.31 260 ALA A N 1
ATOM 1938 C CA . ALA A 1 260 ? 9.206 0.695 -0.633 1.00 96.31 260 ALA A CA 1
ATOM 1939 C C . ALA A 1 260 ? 8.251 -0.174 0.194 1.00 96.31 260 ALA A C 1
ATOM 1941 O O . ALA A 1 260 ? 7.038 -0.132 -0.026 1.00 96.31 260 ALA A O 1
ATOM 1942 N N . ALA A 1 261 ? 8.784 -0.900 1.182 1.00 96.56 261 ALA A N 1
ATOM 1943 C CA . ALA A 1 261 ? 7.984 -1.706 2.098 1.00 96.56 261 ALA A CA 1
ATOM 1944 C C . ALA A 1 261 ? 7.015 -0.854 2.932 1.00 96.56 261 ALA A C 1
ATOM 1946 O O . ALA A 1 261 ? 5.836 -1.187 3.045 1.00 96.56 261 ALA A O 1
ATOM 1947 N N . LEU A 1 262 ? 7.476 0.277 3.477 1.00 96.38 262 LEU A N 1
ATOM 1948 C CA . LEU A 1 262 ? 6.610 1.174 4.245 1.00 96.38 262 LEU A CA 1
ATOM 1949 C C . LEU A 1 262 ? 5.484 1.773 3.387 1.00 96.38 262 LEU A C 1
ATOM 1951 O O . LEU A 1 262 ? 4.345 1.879 3.843 1.00 96.38 262 LEU A O 1
ATOM 1955 N N . PHE A 1 263 ? 5.774 2.157 2.144 1.00 95.75 263 PHE A N 1
ATOM 1956 C CA . PHE A 1 263 ? 4.756 2.668 1.228 1.00 95.75 263 PHE A CA 1
ATOM 1957 C C . PHE A 1 263 ? 3.752 1.591 0.811 1.00 95.75 263 PHE A C 1
ATOM 1959 O O . PHE A 1 263 ? 2.570 1.903 0.683 1.00 95.75 263 PHE A O 1
ATOM 1966 N N . ALA A 1 264 ? 4.180 0.331 0.683 1.00 91.69 264 ALA A N 1
ATOM 1967 C CA . ALA A 1 264 ? 3.267 -0.794 0.485 1.00 91.69 264 ALA A CA 1
ATOM 1968 C C . ALA A 1 264 ? 2.310 -0.957 1.683 1.00 91.69 264 ALA A C 1
ATOM 1970 O O . ALA A 1 264 ? 1.100 -1.048 1.481 1.00 91.69 264 ALA A O 1
ATOM 1971 N N . LEU A 1 265 ? 2.804 -0.841 2.926 1.00 91.81 265 LEU A N 1
ATOM 1972 C CA . LEU A 1 265 ? 1.937 -0.811 4.117 1.00 91.81 265 LEU A CA 1
ATOM 1973 C C . LEU A 1 265 ? 0.943 0.357 4.080 1.00 91.81 265 LEU A C 1
ATOM 1975 O O . LEU A 1 265 ? -0.238 0.185 4.367 1.00 91.81 265 LEU A O 1
ATOM 1979 N N . HIS A 1 266 ? 1.384 1.556 3.688 1.00 89.75 266 HIS A N 1
ATOM 1980 C CA . HIS A 1 266 ? 0.480 2.704 3.530 1.00 89.75 266 HIS A CA 1
ATOM 1981 C C . HIS A 1 266 ? -0.577 2.506 2.438 1.00 89.75 266 HIS A C 1
ATOM 1983 O O . HIS A 1 266 ? -1.665 3.071 2.544 1.00 89.75 266 HIS A O 1
ATOM 1989 N N . ALA A 1 267 ? -0.288 1.685 1.431 1.00 86.81 267 ALA A N 1
ATOM 1990 C CA . ALA A 1 267 ? -1.243 1.259 0.417 1.00 86.81 267 ALA A CA 1
ATOM 1991 C C . ALA A 1 267 ? -2.148 0.087 0.856 1.00 86.81 267 ALA A C 1
ATOM 1993 O O . ALA A 1 267 ? -3.016 -0.321 0.081 1.00 86.81 267 ALA A O 1
ATOM 1994 N N . GLY A 1 268 ? -1.953 -0.461 2.061 1.00 84.25 268 GLY A N 1
ATOM 1995 C CA . GLY A 1 268 ? -2.665 -1.645 2.544 1.00 84.25 268 GLY A CA 1
ATOM 1996 C C . GLY A 1 268 ? -2.264 -2.945 1.840 1.00 84.25 268 GLY A C 1
ATOM 1997 O O . GLY A 1 268 ? -3.081 -3.859 1.775 1.00 84.25 268 GLY A O 1
ATOM 1998 N N . ASP A 1 269 ? -1.052 -3.009 1.282 1.00 85.81 269 ASP A N 1
ATOM 1999 C CA . ASP A 1 269 ? -0.475 -4.192 0.634 1.00 85.81 269 ASP A CA 1
ATOM 2000 C C . ASP A 1 269 ? 0.556 -4.853 1.568 1.00 85.81 269 ASP A C 1
ATOM 2002 O O . ASP A 1 269 ? 1.770 -4.647 1.472 1.00 85.81 269 ASP A O 1
ATOM 2006 N N . ASP A 1 270 ? 0.046 -5.605 2.545 1.00 85.94 270 ASP A N 1
ATOM 2007 C CA . ASP A 1 270 ? 0.834 -6.284 3.578 1.00 85.94 270 ASP A CA 1
ATOM 2008 C C . ASP A 1 270 ? 1.685 -7.429 3.008 1.00 85.94 270 ASP A C 1
ATOM 2010 O O . ASP A 1 270 ? 2.794 -7.692 3.491 1.00 85.94 270 ASP A O 1
ATOM 2014 N N . VAL A 1 271 ? 1.199 -8.078 1.946 1.00 84.88 271 VAL A N 1
ATOM 2015 C CA . VAL A 1 271 ? 1.922 -9.139 1.238 1.00 84.88 271 VAL A CA 1
ATOM 2016 C C . VAL A 1 271 ? 3.175 -8.571 0.580 1.00 84.88 271 VAL A C 1
ATOM 2018 O O . VAL A 1 271 ? 4.272 -9.059 0.878 1.00 84.88 271 VAL A O 1
ATOM 2021 N N . ALA A 1 272 ? 3.044 -7.515 -0.233 1.00 86.81 272 ALA A N 1
ATOM 2022 C CA . ALA A 1 272 ? 4.192 -6.885 -0.879 1.00 86.81 272 ALA A CA 1
ATOM 2023 C C . ALA A 1 272 ? 5.162 -6.300 0.153 1.00 86.81 272 ALA A C 1
ATOM 2025 O O . ALA A 1 272 ? 6.372 -6.499 0.043 1.00 86.81 272 ALA A O 1
ATOM 2026 N N . ALA A 1 273 ? 4.658 -5.635 1.198 1.00 92.38 273 ALA A N 1
ATOM 2027 C CA . ALA A 1 273 ? 5.505 -5.087 2.255 1.00 92.38 273 ALA A CA 1
ATOM 2028 C C . ALA A 1 273 ? 6.371 -6.162 2.934 1.00 92.38 273 ALA A C 1
ATOM 2030 O O . ALA A 1 273 ? 7.566 -5.952 3.152 1.00 92.38 273 ALA A O 1
ATOM 2031 N N . ARG A 1 274 ? 5.795 -7.333 3.232 1.00 93.50 274 ARG A N 1
ATOM 2032 C CA . ARG A 1 274 ? 6.514 -8.466 3.828 1.00 93.50 274 ARG A CA 1
ATOM 2033 C C . ARG A 1 274 ? 7.601 -9.006 2.909 1.00 93.50 274 ARG A C 1
ATOM 2035 O O . ARG A 1 274 ? 8.728 -9.199 3.361 1.00 93.50 274 ARG A O 1
ATOM 2042 N N . GLU A 1 275 ? 7.264 -9.259 1.649 1.00 91.12 275 GLU A N 1
ATOM 2043 C CA . GLU A 1 275 ? 8.221 -9.767 0.660 1.00 91.12 275 GLU A CA 1
ATOM 2044 C C . GLU A 1 275 ? 9.382 -8.787 0.474 1.00 91.12 275 GLU A C 1
ATOM 2046 O O . GLU A 1 275 ? 10.548 -9.189 0.492 1.00 91.12 275 GLU A O 1
ATOM 2051 N N . LEU A 1 276 ? 9.074 -7.488 0.414 1.00 94.25 276 LEU A N 1
ATOM 2052 C CA . LEU A 1 276 ? 10.070 -6.425 0.362 1.00 94.25 276 LEU A CA 1
ATOM 2053 C C . LEU A 1 276 ? 10.988 -6.469 1.585 1.00 94.25 276 LEU A C 1
ATOM 2055 O O . LEU A 1 276 ? 12.193 -6.615 1.404 1.00 94.25 276 LEU A O 1
ATOM 2059 N N . VAL A 1 277 ? 10.459 -6.437 2.815 1.00 95.88 277 VAL A N 1
ATOM 2060 C CA . VAL A 1 277 ? 11.281 -6.484 4.044 1.00 95.88 277 VAL A CA 1
ATOM 2061 C C . VAL A 1 277 ? 12.184 -7.722 4.092 1.00 95.88 277 VAL A C 1
ATOM 2063 O O . VAL A 1 277 ? 13.349 -7.616 4.487 1.00 95.88 277 VAL A O 1
ATOM 2066 N N . GLN A 1 278 ? 11.673 -8.886 3.684 1.00 94.31 278 GLN A N 1
ATOM 2067 C CA . GLN A 1 278 ? 12.433 -10.140 3.659 1.00 94.31 278 GLN A CA 1
ATOM 2068 C C . GLN A 1 278 ? 13.568 -10.117 2.630 1.00 94.31 278 GLN A C 1
ATOM 2070 O O . GLN A 1 278 ? 14.624 -10.691 2.885 1.00 94.31 278 GLN A O 1
ATOM 2075 N N . SER A 1 279 ? 13.381 -9.417 1.510 1.00 92.38 279 SER A N 1
ATOM 2076 C CA . SER A 1 279 ? 14.386 -9.300 0.448 1.00 92.38 279 SER A CA 1
ATOM 2077 C C . SER A 1 279 ? 15.536 -8.331 0.754 1.00 92.38 279 SER A C 1
ATOM 2079 O O . SER A 1 279 ? 16.542 -8.333 0.049 1.00 92.38 279 SER A O 1
ATOM 2081 N N . ILE A 1 280 ? 15.407 -7.481 1.781 1.00 94.44 280 ILE A N 1
ATOM 2082 C CA . ILE A 1 280 ? 16.417 -6.460 2.089 1.00 94.44 280 ILE A CA 1
ATOM 2083 C C . ILE A 1 280 ? 17.631 -7.107 2.752 1.00 94.44 280 ILE A C 1
ATOM 2085 O O . ILE A 1 280 ? 17.588 -7.472 3.930 1.00 94.44 280 ILE A O 1
ATOM 2089 N N . GLU A 1 281 ? 18.751 -7.158 2.044 1.00 93.06 281 GLU A N 1
ATOM 2090 C CA . GLU A 1 281 ? 20.059 -7.389 2.651 1.00 93.06 281 GLU A CA 1
ATOM 2091 C C . GLU A 1 281 ? 20.523 -6.089 3.316 1.00 93.06 281 GLU A C 1
ATOM 2093 O O . GLU A 1 281 ? 20.917 -5.133 2.649 1.00 93.06 281 GLU A O 1
ATOM 2098 N N . ALA A 1 282 ? 20.407 -6.014 4.646 1.00 84.00 282 ALA A N 1
ATOM 2099 C CA . ALA A 1 282 ? 20.821 -4.822 5.373 1.00 84.00 282 ALA A CA 1
ATOM 2100 C C . ALA A 1 282 ? 22.360 -4.774 5.428 1.00 84.00 282 ALA A C 1
ATOM 2102 O O . ALA A 1 282 ? 22.963 -5.733 5.917 1.00 84.00 282 ALA A O 1
ATOM 2103 N N . PRO A 1 283 ? 23.002 -3.690 4.958 1.00 89.62 283 PRO A N 1
ATOM 2104 C CA . PRO A 1 283 ? 24.436 -3.509 5.133 1.00 89.62 283 PRO A CA 1
ATOM 2105 C C . PRO A 1 283 ? 24.789 -3.402 6.622 1.00 89.62 283 PRO A C 1
ATOM 2107 O O . PRO A 1 283 ? 23.910 -3.280 7.482 1.00 89.62 283 PRO A O 1
ATOM 2110 N N . ASP A 1 284 ? 26.087 -3.398 6.935 1.00 92.19 284 ASP A N 1
ATOM 2111 C CA . ASP A 1 284 ? 26.580 -3.129 8.292 1.00 92.19 284 ASP A CA 1
ATOM 2112 C C . ASP A 1 284 ? 26.450 -1.637 8.670 1.00 92.19 284 ASP A C 1
ATOM 2114 O O . ASP A 1 284 ? 27.380 -1.000 9.151 1.00 92.19 284 ASP A O 1
ATOM 2118 N N . ASP A 1 285 ? 25.278 -1.064 8.401 1.00 93.62 285 ASP A N 1
ATOM 2119 C CA . ASP A 1 285 ? 24.888 0.277 8.795 1.00 93.62 285 ASP A CA 1
ATOM 2120 C C . ASP A 1 285 ? 23.788 0.174 9.868 1.00 93.62 285 ASP A C 1
ATOM 2122 O O . ASP A 1 285 ? 22.704 -0.368 9.605 1.00 93.62 285 ASP A O 1
ATOM 2126 N N . PRO A 1 286 ? 24.037 0.670 11.092 1.00 92.62 286 PRO A N 1
ATOM 2127 C CA . PRO A 1 286 ? 23.091 0.532 12.191 1.00 92.62 286 PRO A CA 1
ATOM 2128 C C . PRO A 1 286 ? 21.779 1.288 11.948 1.00 92.62 286 PRO A C 1
ATOM 2130 O O . PRO A 1 286 ? 20.724 0.839 12.396 1.00 92.62 286 PRO A O 1
ATOM 2133 N N . MET A 1 287 ? 21.795 2.396 11.201 1.00 91.44 287 MET A N 1
ATOM 2134 C CA . MET A 1 287 ? 20.575 3.143 10.895 1.00 91.44 287 MET A CA 1
ATOM 2135 C C . MET A 1 287 ? 19.656 2.379 9.964 1.00 91.44 287 MET A C 1
ATOM 2137 O O . MET A 1 287 ? 18.446 2.333 10.193 1.00 91.44 287 MET A O 1
ATOM 2141 N N . VAL A 1 288 ? 20.218 1.754 8.934 1.00 93.62 288 VAL A N 1
ATOM 2142 C CA . VAL A 1 288 ? 19.439 0.929 8.012 1.00 93.62 288 VAL A CA 1
ATOM 2143 C C . VAL A 1 288 ? 18.874 -0.295 8.720 1.00 93.62 288 VAL A C 1
ATOM 2145 O O . VAL A 1 288 ? 17.701 -0.612 8.523 1.00 93.62 288 VAL A O 1
ATOM 2148 N N . ARG A 1 289 ? 19.655 -0.953 9.588 1.00 95.19 289 ARG A N 1
ATOM 2149 C CA . ARG A 1 289 ? 19.160 -2.085 10.387 1.00 95.19 289 ARG A CA 1
ATOM 2150 C C . ARG A 1 289 ? 17.997 -1.689 11.289 1.00 95.19 289 ARG A C 1
ATOM 2152 O O . ARG A 1 289 ? 16.966 -2.359 11.266 1.00 95.19 289 ARG A O 1
ATOM 2159 N N . LEU A 1 290 ? 18.133 -0.589 12.030 1.00 95.19 290 LEU A N 1
ATOM 2160 C CA . LEU A 1 290 ? 17.072 -0.088 12.904 1.00 95.19 290 LEU A CA 1
ATOM 2161 C C . LEU A 1 290 ? 15.828 0.321 12.113 1.00 95.19 290 LEU A C 1
ATOM 2163 O O . LEU A 1 290 ? 14.711 -0.020 12.499 1.00 95.19 290 LEU A O 1
ATOM 2167 N N . TRP A 1 291 ? 16.001 1.006 10.980 1.00 95.31 291 TRP A N 1
ATOM 2168 C CA . TRP A 1 291 ? 14.876 1.395 10.133 1.00 95.31 291 TRP A CA 1
ATOM 2169 C C . TRP A 1 291 ? 14.152 0.190 9.535 1.00 95.31 291 TRP A C 1
ATOM 2171 O O . TRP A 1 291 ? 12.923 0.112 9.605 1.00 95.31 291 TRP A O 1
ATOM 2181 N N . LYS A 1 292 ? 14.902 -0.800 9.043 1.00 96.81 292 LYS A N 1
ATOM 2182 C CA . LYS A 1 292 ? 14.348 -2.079 8.593 1.00 96.81 292 LYS A CA 1
ATOM 2183 C C . LYS A 1 292 ? 13.592 -2.783 9.720 1.00 96.81 292 LYS A C 1
ATOM 2185 O O . LYS A 1 292 ? 12.504 -3.292 9.468 1.00 96.81 292 LYS A O 1
ATOM 2190 N N . ALA A 1 293 ? 14.127 -2.800 10.943 1.00 97.25 293 ALA A N 1
ATOM 2191 C CA . ALA A 1 293 ? 13.460 -3.409 12.093 1.00 97.25 293 ALA A CA 1
ATOM 2192 C C . ALA A 1 293 ? 12.121 -2.720 12.396 1.00 97.25 293 ALA A C 1
ATOM 2194 O O . ALA A 1 293 ? 11.112 -3.401 12.555 1.00 97.25 293 ALA A O 1
ATOM 2195 N N . VAL A 1 294 ? 12.079 -1.382 12.400 1.00 97.19 294 VAL A N 1
ATOM 2196 C CA . VAL A 1 294 ? 10.839 -0.613 12.617 1.00 97.19 294 VAL A CA 1
ATOM 2197 C C . VAL A 1 294 ? 9.781 -0.944 11.562 1.00 97.19 294 VAL A C 1
ATOM 2199 O O . VAL A 1 294 ? 8.633 -1.229 11.908 1.00 97.19 294 VAL A O 1
ATOM 2202 N N . VAL A 1 295 ? 10.152 -0.949 10.277 1.00 97.44 295 VAL A N 1
ATOM 2203 C CA . VAL A 1 295 ? 9.214 -1.296 9.196 1.00 97.44 295 VAL A CA 1
ATOM 2204 C C . VAL A 1 295 ? 8.806 -2.771 9.269 1.00 97.44 295 VAL A C 1
ATOM 2206 O O . VAL A 1 295 ? 7.631 -3.085 9.103 1.00 97.44 295 VAL A O 1
ATOM 2209 N N . GLY A 1 296 ? 9.730 -3.675 9.600 1.00 97.75 296 GLY A N 1
ATOM 2210 C CA . GLY A 1 296 ? 9.444 -5.096 9.809 1.00 97.75 296 GLY A CA 1
ATOM 2211 C C . GLY A 1 296 ? 8.462 -5.354 10.954 1.00 97.75 296 GLY A C 1
ATOM 2212 O O . GLY A 1 296 ? 7.525 -6.134 10.791 1.00 97.75 296 GLY A O 1
ATOM 2213 N N . ALA A 1 297 ? 8.599 -4.649 12.079 1.00 97.94 297 ALA A N 1
ATOM 2214 C CA . ALA A 1 297 ? 7.629 -4.710 13.169 1.00 97.94 297 ALA A CA 1
ATOM 2215 C C . ALA A 1 297 ? 6.263 -4.145 12.753 1.00 97.94 297 ALA A C 1
ATOM 2217 O O . ALA A 1 297 ? 5.239 -4.700 13.136 1.00 97.94 297 ALA A O 1
ATOM 2218 N N . ALA A 1 298 ? 6.217 -3.100 11.920 1.00 96.31 298 ALA A N 1
ATOM 2219 C CA . ALA A 1 298 ? 4.955 -2.614 11.362 1.00 96.31 298 ALA A CA 1
ATOM 2220 C C . ALA A 1 298 ? 4.267 -3.666 10.468 1.00 96.31 298 ALA A C 1
ATOM 2222 O O . ALA A 1 298 ? 3.067 -3.874 10.619 1.00 96.31 298 ALA A O 1
ATOM 2223 N N . VAL A 1 299 ? 5.019 -4.389 9.623 1.00 94.81 299 VAL A N 1
ATOM 2224 C CA . VAL A 1 299 ? 4.493 -5.541 8.857 1.00 94.81 299 VAL A CA 1
ATOM 2225 C C . VAL A 1 299 ? 3.939 -6.620 9.793 1.00 94.81 299 VAL A C 1
ATOM 2227 O O . VAL A 1 299 ? 2.881 -7.183 9.530 1.00 94.81 299 VAL A O 1
ATOM 2230 N N . LYS A 1 300 ? 4.644 -6.924 10.889 1.00 96.12 300 LYS A N 1
ATOM 2231 C CA . LYS A 1 300 ? 4.202 -7.910 11.888 1.00 96.12 300 LYS A CA 1
ATOM 2232 C C . LYS A 1 300 ? 2.900 -7.493 12.578 1.00 96.12 300 LYS A C 1
ATOM 2234 O O . LYS A 1 300 ? 2.026 -8.338 12.737 1.00 96.12 300 LYS A O 1
ATOM 2239 N N . ILE A 1 301 ? 2.746 -6.212 12.927 1.00 94.00 301 ILE A N 1
ATOM 2240 C CA . ILE A 1 301 ? 1.503 -5.668 13.503 1.00 94.00 301 ILE A CA 1
ATOM 2241 C C . ILE A 1 301 ? 0.320 -5.892 12.554 1.00 94.00 301 ILE A C 1
ATOM 2243 O O . ILE A 1 301 ? -0.706 -6.398 12.992 1.00 94.00 301 ILE A O 1
ATOM 2247 N N . ASP A 1 302 ? 0.465 -5.592 11.261 1.00 88.88 302 ASP A N 1
ATOM 2248 C CA . ASP A 1 302 ? -0.632 -5.735 10.286 1.00 88.88 302 ASP A CA 1
ATOM 2249 C C . ASP A 1 302 ? -1.018 -7.208 10.012 1.00 88.88 302 ASP A C 1
ATOM 2251 O O . ASP A 1 302 ? -2.055 -7.484 9.404 1.00 88.88 302 ASP A O 1
ATOM 2255 N N . ARG A 1 303 ? -0.200 -8.157 10.492 1.00 88.50 303 ARG A N 1
ATOM 2256 C CA . ARG A 1 303 ? -0.410 -9.612 10.412 1.00 88.50 303 ARG A CA 1
ATOM 2257 C C . ARG A 1 303 ? -0.697 -10.265 11.766 1.00 88.50 303 ARG A C 1
ATOM 2259 O O . ARG A 1 303 ? -0.561 -11.480 11.889 1.00 88.50 303 ARG A O 1
ATOM 2266 N N . ASP A 1 304 ? -1.046 -9.468 12.770 1.00 91.25 304 ASP A N 1
ATOM 2267 C CA . ASP A 1 304 ? -1.378 -9.919 14.122 1.00 91.25 304 ASP A CA 1
ATOM 2268 C C . ASP A 1 304 ? -0.232 -10.646 14.868 1.00 91.25 304 ASP A C 1
ATOM 2270 O O . ASP A 1 304 ? -0.455 -11.390 15.823 1.00 91.25 304 ASP A O 1
ATOM 2274 N N . LEU A 1 305 ? 1.027 -10.412 14.473 1.00 94.81 305 LEU A N 1
ATOM 2275 C CA . LEU A 1 305 ? 2.237 -10.967 15.104 1.00 94.81 305 LEU A CA 1
ATOM 2276 C C . LEU A 1 305 ? 2.793 -10.009 16.173 1.00 94.81 305 LEU A C 1
ATOM 2278 O O . LEU A 1 305 ? 3.940 -9.556 16.108 1.00 94.81 305 LEU A O 1
ATOM 2282 N N . PHE A 1 306 ? 1.955 -9.644 17.143 1.00 96.44 306 PHE A N 1
ATOM 2283 C CA . PHE A 1 306 ? 2.233 -8.544 18.073 1.00 96.44 306 PHE A CA 1
ATOM 2284 C C . PHE A 1 306 ? 3.413 -8.808 19.010 1.00 96.44 306 PHE A C 1
ATOM 2286 O O . PHE A 1 306 ? 4.260 -7.932 19.173 1.00 96.44 306 PHE A O 1
ATOM 2293 N N . ASP A 1 307 ? 3.509 -10.005 19.591 1.00 97.69 307 ASP A N 1
ATOM 2294 C CA . ASP A 1 307 ? 4.596 -10.338 20.521 1.00 97.69 307 ASP A CA 1
ATOM 2295 C C . ASP A 1 307 ? 5.958 -10.364 19.817 1.00 97.69 307 ASP A C 1
ATOM 2297 O O . ASP A 1 307 ? 6.945 -9.854 20.350 1.00 97.69 307 ASP A O 1
ATOM 2301 N N . GLU A 1 308 ? 6.007 -10.868 18.580 1.00 98.06 308 GLU A N 1
ATOM 2302 C CA . GLU A 1 308 ? 7.211 -10.798 17.749 1.00 98.06 308 GLU A CA 1
ATOM 2303 C C . GLU A 1 308 ? 7.588 -9.349 17.417 1.00 98.06 308 GLU A C 1
ATOM 2305 O O . GLU A 1 308 ? 8.769 -9.009 17.408 1.00 98.06 308 GLU A O 1
ATOM 2310 N N . ALA A 1 309 ? 6.604 -8.485 17.144 1.00 98.06 309 ALA A N 1
ATOM 2311 C CA . ALA A 1 309 ? 6.850 -7.066 16.899 1.00 98.06 309 ALA A CA 1
ATOM 2312 C C . ALA A 1 309 ? 7.381 -6.352 18.155 1.00 98.06 309 ALA A C 1
ATOM 2314 O O . ALA A 1 309 ? 8.273 -5.510 18.048 1.00 98.06 309 ALA A O 1
ATOM 2315 N N . VAL A 1 310 ? 6.875 -6.693 19.347 1.00 98.38 310 VAL A N 1
ATOM 2316 C CA . VAL A 1 310 ? 7.391 -6.167 20.623 1.00 98.38 310 VAL A CA 1
ATOM 2317 C C . VAL A 1 310 ? 8.831 -6.624 20.849 1.00 98.38 310 VAL A C 1
ATOM 2319 O O . VAL A 1 310 ? 9.682 -5.781 21.126 1.00 98.38 310 VAL A O 1
ATOM 2322 N N . ALA A 1 311 ? 9.120 -7.917 20.671 1.00 98.06 311 ALA A N 1
ATOM 2323 C CA . ALA A 1 311 ? 10.461 -8.471 20.855 1.00 98.06 311 ALA A CA 1
ATOM 2324 C C . ALA A 1 311 ? 11.493 -7.838 19.902 1.00 98.06 311 ALA A C 1
ATOM 2326 O O . ALA A 1 311 ? 12.578 -7.446 20.337 1.00 98.06 311 ALA A O 1
ATOM 2327 N N . ASP A 1 312 ? 11.138 -7.668 18.623 1.00 97.44 312 ASP A N 1
ATOM 2328 C CA . ASP A 1 312 ? 11.979 -6.971 17.644 1.00 97.44 312 ASP A CA 1
ATOM 2329 C C . ASP A 1 312 ? 12.273 -5.527 18.070 1.00 97.44 312 ASP A C 1
ATOM 2331 O O . ASP A 1 312 ? 13.402 -5.051 17.940 1.00 97.44 312 ASP A O 1
ATOM 2335 N N . MET A 1 313 ? 11.264 -4.811 18.577 1.00 97.75 313 MET A N 1
ATOM 2336 C CA . MET A 1 313 ? 11.429 -3.421 19.003 1.00 97.75 313 MET A CA 1
ATOM 2337 C C . MET A 1 313 ? 12.211 -3.289 20.305 1.00 97.75 313 MET A C 1
ATOM 2339 O O . MET A 1 313 ? 12.989 -2.347 20.428 1.00 97.75 313 MET A O 1
ATOM 2343 N N . ASP A 1 314 ? 12.091 -4.231 21.238 1.00 97.19 314 ASP A N 1
ATOM 2344 C CA . ASP A 1 314 ? 12.947 -4.280 22.428 1.00 97.19 314 ASP A CA 1
ATOM 2345 C C . ASP A 1 314 ? 14.426 -4.455 22.040 1.00 97.19 314 ASP A C 1
ATOM 2347 O O . ASP A 1 314 ? 15.294 -3.728 22.536 1.00 97.19 314 ASP A O 1
ATOM 2351 N N . ALA A 1 315 ? 14.718 -5.342 21.081 1.00 96.00 315 ALA A N 1
ATOM 2352 C CA . ALA A 1 315 ? 16.067 -5.509 20.544 1.00 96.00 315 ALA A CA 1
ATOM 2353 C C . ALA A 1 315 ? 16.567 -4.241 19.822 1.00 96.00 315 ALA A C 1
ATOM 2355 O O . ALA A 1 315 ? 17.685 -3.780 20.078 1.00 96.00 315 ALA A O 1
ATOM 2356 N N . ALA A 1 316 ? 15.728 -3.639 18.971 1.00 95.06 316 ALA A N 1
ATOM 2357 C CA . ALA A 1 316 ? 16.056 -2.414 18.243 1.00 95.06 316 ALA A CA 1
ATOM 2358 C C . ALA A 1 316 ? 16.320 -1.229 19.188 1.00 95.06 316 ALA A C 1
ATOM 2360 O O . ALA A 1 316 ? 17.252 -0.460 18.968 1.00 95.06 316 ALA A O 1
ATOM 2361 N N . LEU A 1 317 ? 15.561 -1.093 20.277 1.00 95.06 317 LEU A N 1
ATOM 2362 C CA . LEU A 1 317 ? 15.783 -0.046 21.279 1.00 95.06 317 LEU A CA 1
ATOM 2363 C C . LEU A 1 317 ? 17.114 -0.226 22.018 1.00 95.06 317 LEU A C 1
ATOM 2365 O O . LEU A 1 317 ? 17.813 0.759 22.263 1.00 95.06 317 LEU A O 1
ATOM 2369 N N . GLY A 1 318 ? 17.506 -1.469 22.315 1.00 93.12 318 GLY A N 1
ATOM 2370 C CA . GLY A 1 318 ? 18.818 -1.772 22.892 1.00 93.12 318 GLY A CA 1
ATOM 2371 C C . GLY A 1 318 ? 19.988 -1.419 21.964 1.00 93.12 318 GLY A C 1
ATOM 2372 O O . GLY A 1 318 ? 21.057 -1.013 22.426 1.00 93.12 318 GLY A O 1
ATOM 2373 N N . GLU A 1 319 ? 19.814 -1.542 20.647 1.00 92.69 319 GLU A N 1
ATOM 2374 C CA . GLU A 1 319 ? 20.787 -1.048 19.664 1.00 92.69 319 GLU A CA 1
ATOM 2375 C C . GLU A 1 319 ? 20.752 0.481 19.543 1.00 92.69 319 GLU A C 1
ATOM 2377 O O . GLU A 1 319 ? 21.801 1.105 19.683 1.00 92.69 319 GLU A O 1
ATOM 2382 N N . ALA A 1 320 ? 19.576 1.097 19.393 1.00 91.94 320 ALA A N 1
ATOM 2383 C CA . ALA A 1 320 ? 19.428 2.548 19.266 1.00 91.94 320 ALA A CA 1
ATOM 2384 C C . ALA A 1 320 ? 20.048 3.310 20.449 1.00 91.94 320 ALA A C 1
ATOM 2386 O O . ALA A 1 320 ? 20.771 4.286 20.244 1.00 91.94 320 ALA A O 1
ATOM 2387 N N . HIS A 1 321 ? 19.858 2.817 21.677 1.00 88.62 321 HIS A N 1
ATOM 2388 C CA . HIS A 1 321 ? 20.445 3.418 22.875 1.00 88.62 321 HIS A CA 1
ATOM 2389 C C . HIS A 1 321 ? 21.983 3.453 22.836 1.00 88.62 321 HIS A C 1
ATOM 2391 O O . HIS A 1 321 ? 22.594 4.413 23.303 1.00 88.62 321 HIS A O 1
ATOM 2397 N N . ARG A 1 322 ? 22.622 2.437 22.236 1.00 89.31 322 ARG A N 1
ATOM 2398 C CA . ARG A 1 322 ? 24.088 2.361 22.113 1.00 89.31 322 ARG A CA 1
ATOM 2399 C C . ARG A 1 322 ? 24.658 3.345 21.093 1.00 89.31 322 ARG A C 1
ATOM 2401 O O . ARG A 1 322 ? 25.832 3.687 21.195 1.00 89.31 322 ARG A O 1
ATOM 2408 N N . LEU A 1 323 ? 23.857 3.800 20.129 1.00 87.62 323 LEU A N 1
ATOM 2409 C CA . LEU A 1 323 ? 24.311 4.706 19.070 1.00 87.62 323 LEU A CA 1
ATOM 2410 C C . LEU A 1 323 ? 24.276 6.192 19.479 1.00 87.62 323 LEU A C 1
ATOM 2412 O O . LEU A 1 323 ? 24.873 7.031 18.807 1.00 87.62 323 LEU A O 1
ATOM 2416 N N . GLY A 1 324 ? 23.603 6.536 20.581 1.00 84.69 324 GLY A N 1
ATOM 2417 C CA . GLY A 1 324 ? 23.591 7.892 21.132 1.00 84.69 324 GLY A CA 1
ATOM 2418 C C . GLY A 1 324 ? 22.769 8.912 20.328 1.00 84.69 324 GLY A C 1
ATOM 2419 O O . GLY A 1 324 ? 21.781 8.591 19.670 1.00 84.69 324 GLY A O 1
ATOM 2420 N N . GLU A 1 325 ? 23.143 10.194 20.421 1.00 78.69 325 GLU A N 1
ATOM 2421 C CA . GLU A 1 325 ? 22.275 11.317 20.024 1.00 78.69 325 GLU A CA 1
ATOM 2422 C C . GLU A 1 325 ? 21.978 11.427 18.521 1.00 78.69 325 GLU A C 1
ATOM 2424 O O . GLU A 1 325 ? 20.945 11.985 18.145 1.00 78.69 325 GLU A O 1
ATOM 2429 N N . VAL A 1 326 ? 22.838 10.881 17.659 1.00 73.69 326 VAL A N 1
ATOM 2430 C CA . VAL A 1 326 ? 22.717 10.999 16.192 1.00 73.69 326 VAL A CA 1
ATOM 2431 C C . VAL A 1 326 ? 21.456 10.291 15.662 1.00 73.69 326 VAL A C 1
ATOM 2433 O O . VAL A 1 326 ? 20.962 10.607 14.581 1.00 73.69 326 VAL A O 1
ATOM 2436 N N . HIS A 1 327 ? 20.866 9.394 16.458 1.00 82.19 327 HIS A N 1
ATOM 2437 C CA . HIS A 1 327 ? 19.828 8.461 16.016 1.00 82.19 327 HIS A CA 1
ATOM 2438 C C . HIS A 1 327 ? 18.504 8.601 16.780 1.00 82.19 327 HIS A C 1
ATOM 2440 O O . HIS A 1 327 ? 17.629 7.741 16.698 1.00 82.19 327 HIS A O 1
ATOM 2446 N N . ARG A 1 328 ? 18.298 9.726 17.476 1.00 87.00 328 ARG A N 1
ATOM 2447 C CA . ARG A 1 328 ? 17.081 9.974 18.271 1.00 87.00 328 ARG A CA 1
ATOM 2448 C C . ARG A 1 328 ? 15.793 9.767 17.471 1.00 87.00 328 ARG A C 1
ATOM 2450 O O . ARG A 1 328 ? 14.857 9.148 17.958 1.00 87.00 328 ARG A O 1
ATOM 2457 N N . TRP A 1 329 ? 15.739 10.229 16.222 1.00 86.75 329 TRP A N 1
ATOM 2458 C CA . TRP A 1 329 ? 14.532 10.061 15.409 1.00 86.75 329 TRP A CA 1
ATOM 2459 C C . TRP A 1 329 ? 14.117 8.584 15.277 1.00 86.75 329 TRP A C 1
ATOM 2461 O O . TRP A 1 329 ? 12.954 8.269 15.519 1.00 86.75 329 TRP A O 1
ATOM 2471 N N . ILE A 1 330 ? 15.054 7.674 14.977 1.00 91.00 330 ILE A N 1
ATOM 2472 C CA . ILE A 1 330 ? 14.718 6.255 14.818 1.00 91.00 330 ILE A CA 1
ATOM 2473 C C . ILE A 1 330 ? 14.373 5.592 16.154 1.00 91.00 330 ILE A C 1
ATOM 2475 O O . ILE A 1 330 ? 13.462 4.769 16.203 1.00 91.00 330 ILE A O 1
ATOM 2479 N N . GLU A 1 331 ? 15.021 6.006 17.248 1.00 93.69 331 GLU A N 1
ATOM 2480 C CA . GLU A 1 331 ? 14.671 5.553 18.598 1.00 93.69 331 GLU A CA 1
ATOM 2481 C C . GLU A 1 331 ? 13.209 5.886 18.919 1.00 93.69 331 GLU A C 1
ATOM 2483 O O . GLU A 1 331 ? 12.450 5.016 19.342 1.00 93.69 331 GLU A O 1
ATOM 2488 N N . GLY A 1 332 ? 12.782 7.121 18.644 1.00 92.88 332 GLY A N 1
ATOM 2489 C CA . GLY A 1 332 ? 11.392 7.533 18.819 1.00 92.88 332 GLY A CA 1
ATOM 2490 C C . GLY A 1 332 ? 10.412 6.688 17.997 1.00 92.88 332 GLY A C 1
ATOM 2491 O O . GLY A 1 332 ? 9.369 6.277 18.509 1.00 92.88 332 GLY A O 1
ATOM 2492 N N . HIS A 1 333 ? 10.752 6.373 16.742 1.00 92.31 333 HIS A N 1
ATOM 2493 C CA . HIS A 1 333 ? 9.935 5.495 15.890 1.00 92.31 333 HIS A CA 1
ATOM 2494 C C . HIS A 1 333 ? 9.872 4.055 16.414 1.00 92.31 333 HIS A C 1
ATOM 2496 O O . HIS A 1 333 ? 8.796 3.454 16.389 1.00 92.31 333 HIS A O 1
ATOM 2502 N N . ALA A 1 334 ? 10.973 3.516 16.944 1.00 96.00 334 ALA A N 1
ATOM 2503 C CA . ALA A 1 334 ? 10.995 2.197 17.576 1.00 96.00 334 ALA A CA 1
ATOM 2504 C C . ALA A 1 334 ? 10.131 2.165 18.847 1.00 96.00 334 ALA A C 1
ATOM 2506 O O . ALA A 1 334 ? 9.293 1.275 18.999 1.00 96.00 334 ALA A O 1
ATOM 2507 N N . ARG A 1 335 ? 10.239 3.186 19.711 1.00 96.88 335 ARG A N 1
ATOM 2508 C CA . ARG A 1 335 ? 9.404 3.333 20.918 1.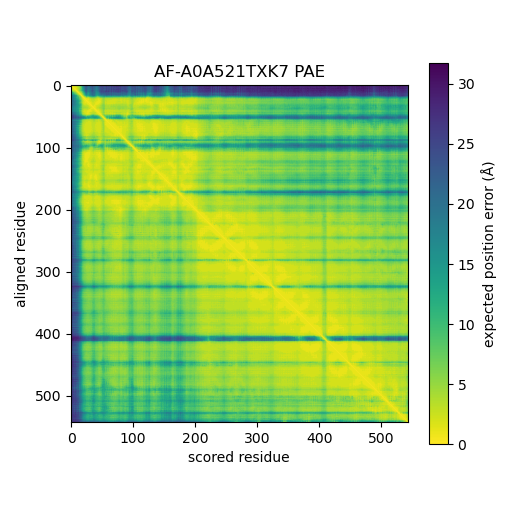00 96.88 335 ARG A CA 1
ATOM 2509 C C . ARG A 1 335 ? 7.915 3.394 20.570 1.00 96.88 335 ARG A C 1
ATOM 2511 O O . ARG A 1 335 ? 7.111 2.642 21.122 1.00 96.88 335 ARG A O 1
ATOM 2518 N N . GLY A 1 336 ? 7.552 4.237 19.602 1.00 96.06 336 GLY A N 1
ATOM 2519 C CA . GLY A 1 336 ? 6.172 4.369 19.135 1.00 96.06 336 GLY A CA 1
ATOM 2520 C C . GLY A 1 336 ? 5.636 3.084 18.495 1.00 96.06 336 GLY A C 1
ATOM 2521 O O . GLY A 1 336 ? 4.493 2.701 18.739 1.00 96.06 336 GLY A O 1
ATOM 2522 N N . THR A 1 337 ? 6.460 2.380 17.714 1.00 97.12 337 THR A N 1
ATOM 2523 C CA . THR A 1 337 ? 6.078 1.110 17.070 1.00 97.12 337 THR A CA 1
ATOM 2524 C C . THR A 1 337 ? 5.894 -0.007 18.090 1.00 97.12 337 THR A C 1
ATOM 2526 O O . THR A 1 337 ? 4.903 -0.730 18.014 1.00 97.12 337 THR A O 1
ATOM 2529 N N . ARG A 1 338 ? 6.759 -0.085 19.107 1.00 98.00 338 ARG A N 1
ATOM 2530 C CA . ARG A 1 338 ? 6.579 -0.982 20.255 1.00 98.00 338 ARG A CA 1
ATOM 2531 C C . ARG A 1 338 ? 5.258 -0.719 20.976 1.00 98.00 338 ARG A C 1
ATOM 2533 O O . ARG A 1 338 ? 4.490 -1.644 21.212 1.00 98.00 338 ARG A O 1
ATOM 2540 N N . GLY A 1 339 ? 4.976 0.545 21.300 1.00 98.00 339 GLY A N 1
ATOM 2541 C CA . GLY A 1 339 ? 3.724 0.941 21.946 1.00 98.00 339 GLY A CA 1
ATOM 2542 C C . GLY A 1 339 ? 2.492 0.582 21.108 1.00 98.00 339 GLY A C 1
ATOM 2543 O O . GLY A 1 339 ? 1.503 0.088 21.642 1.00 98.00 339 GLY A O 1
ATOM 2544 N N . ARG A 1 340 ? 2.570 0.740 19.778 1.00 96.69 340 ARG A N 1
ATOM 2545 C CA . ARG A 1 340 ? 1.526 0.272 18.852 1.00 96.69 340 ARG A CA 1
ATOM 2546 C C . ARG A 1 340 ? 1.371 -1.247 18.864 1.00 96.69 340 ARG A C 1
ATOM 2548 O O . ARG A 1 340 ? 0.240 -1.712 18.882 1.00 96.69 340 ARG A O 1
ATOM 2555 N N . ALA A 1 341 ? 2.461 -2.011 18.865 1.00 97.75 341 ALA A N 1
ATOM 2556 C CA . ALA A 1 341 ? 2.388 -3.469 18.933 1.00 97.75 341 ALA A CA 1
ATOM 2557 C C . ALA A 1 341 ? 1.688 -3.937 20.219 1.00 97.75 341 ALA A C 1
ATOM 2559 O O . ALA A 1 341 ? 0.792 -4.773 20.152 1.00 97.75 341 ALA A O 1
ATOM 2560 N N . LEU A 1 342 ? 2.010 -3.327 21.366 1.00 98.12 342 LEU A N 1
ATOM 2561 C CA . LEU A 1 342 ? 1.314 -3.582 22.633 1.00 98.12 342 LEU A CA 1
ATOM 2562 C C . LEU A 1 342 ? -0.179 -3.230 22.558 1.00 98.12 342 LEU A C 1
ATOM 2564 O O . LEU A 1 342 ? -1.011 -4.002 23.032 1.00 98.12 342 LEU A O 1
ATOM 2568 N N . LEU A 1 343 ? -0.516 -2.083 21.956 1.00 96.56 343 LEU A N 1
ATOM 2569 C CA . LEU A 1 343 ? -1.902 -1.648 21.765 1.00 96.56 343 LEU A CA 1
ATOM 2570 C C . LEU A 1 343 ? -2.684 -2.667 20.930 1.00 96.56 343 LEU A C 1
ATOM 2572 O O . LEU A 1 343 ? -3.727 -3.133 21.375 1.00 96.56 343 LEU A O 1
ATOM 2576 N N . HIS A 1 344 ? -2.176 -3.042 19.755 1.00 93.25 344 HIS A N 1
ATOM 2577 C CA . HIS A 1 344 ? -2.847 -4.013 18.887 1.00 93.25 344 HIS A CA 1
ATOM 2578 C C . HIS A 1 344 ? -2.891 -5.425 19.494 1.00 93.25 344 HIS A C 1
ATOM 2580 O O . HIS A 1 344 ? -3.862 -6.141 19.282 1.00 93.25 344 HIS A O 1
ATOM 2586 N N . GLY A 1 345 ? -1.916 -5.787 20.334 1.00 95.25 345 GLY A N 1
ATOM 2587 C CA . GLY A 1 345 ? -1.930 -7.020 21.126 1.00 95.25 345 GLY A CA 1
ATOM 2588 C C . GLY A 1 345 ? -2.862 -7.011 22.342 1.00 95.25 345 GLY A C 1
ATOM 2589 O O . GLY A 1 345 ? -2.817 -7.946 23.138 1.00 95.25 345 GLY A O 1
ATOM 2590 N N . GLY A 1 346 ? -3.675 -5.968 22.542 1.00 94.38 346 GLY A N 1
ATOM 2591 C CA . GLY A 1 346 ? -4.627 -5.885 23.655 1.00 94.38 346 GLY A CA 1
ATOM 2592 C C . GLY A 1 346 ? -4.000 -5.569 25.019 1.00 94.38 346 GLY A C 1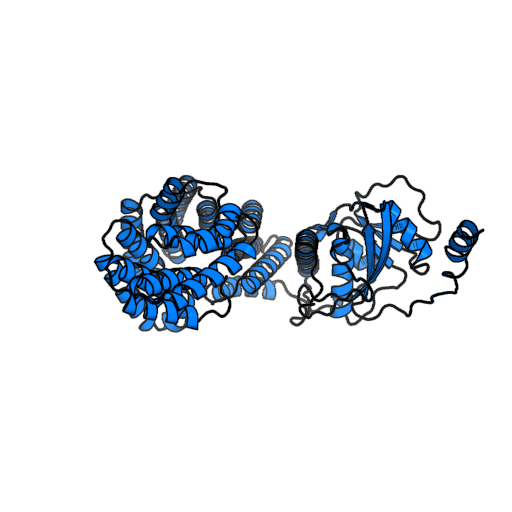
ATOM 2593 O O . GLY A 1 346 ? -4.699 -5.519 26.032 1.00 94.38 346 GLY A O 1
ATOM 2594 N N . ARG A 1 347 ? -2.688 -5.305 25.080 1.00 96.50 347 ARG A N 1
ATOM 2595 C CA . ARG A 1 347 ? -1.947 -4.969 26.311 1.00 96.50 347 ARG A CA 1
ATOM 2596 C C . ARG A 1 347 ? -2.089 -3.479 26.632 1.00 96.50 347 ARG A C 1
ATOM 2598 O O . ARG A 1 347 ? -1.102 -2.764 26.782 1.00 96.50 347 ARG A O 1
ATOM 2605 N N . HIS A 1 348 ? -3.330 -2.990 26.711 1.00 95.69 348 HIS A N 1
ATOM 2606 C CA . HIS A 1 348 ? -3.654 -1.556 26.697 1.00 95.69 348 HIS A CA 1
ATOM 2607 C C . HIS A 1 348 ? -2.989 -0.745 27.819 1.00 95.69 348 HIS A C 1
ATOM 2609 O O . HIS A 1 348 ? -2.567 0.382 27.577 1.00 95.69 348 HIS A O 1
ATOM 2615 N N . ALA A 1 349 ? -2.870 -1.302 29.029 1.00 94.75 349 ALA A N 1
ATOM 2616 C CA . ALA A 1 349 ? -2.220 -0.616 30.147 1.00 94.75 349 ALA A CA 1
ATOM 2617 C C . ALA A 1 349 ? -0.711 -0.428 29.904 1.00 94.75 349 ALA A C 1
ATOM 2619 O O . ALA A 1 349 ? -0.186 0.669 30.073 1.00 94.75 349 ALA A O 1
ATOM 2620 N N . GLU A 1 350 ? -0.027 -1.476 29.437 1.00 97.25 350 GLU A N 1
ATOM 2621 C CA . GLU A 1 350 ? 1.397 -1.411 29.090 1.00 97.25 350 GLU A CA 1
ATOM 2622 C C . GLU A 1 350 ? 1.641 -0.518 27.868 1.00 97.25 350 GLU A C 1
ATOM 2624 O O . GLU A 1 350 ? 2.603 0.251 27.834 1.00 97.25 350 GLU A O 1
ATOM 2629 N N . ALA A 1 351 ? 0.749 -0.593 26.876 1.00 97.94 351 ALA A N 1
ATOM 2630 C CA . ALA A 1 351 ? 0.773 0.255 25.693 1.00 97.94 351 ALA A CA 1
ATOM 2631 C C . ALA A 1 351 ? 0.620 1.734 26.061 1.00 97.94 351 ALA A C 1
ATOM 2633 O O . ALA A 1 351 ? 1.391 2.558 25.574 1.00 97.94 351 ALA A O 1
ATOM 2634 N N . TRP A 1 352 ? -0.328 2.063 26.945 1.00 97.38 352 TRP A N 1
ATOM 2635 C CA . TRP A 1 352 ? -0.522 3.416 27.463 1.00 97.38 352 TRP A CA 1
ATOM 2636 C C . TRP A 1 352 ? 0.760 3.949 28.097 1.00 97.38 352 TRP A C 1
ATOM 2638 O O . TRP A 1 352 ? 1.241 4.995 27.667 1.00 97.38 352 TRP A O 1
ATOM 2648 N N . THR A 1 353 ? 1.346 3.217 29.051 1.00 97.25 353 THR A N 1
ATOM 2649 C CA . THR A 1 353 ? 2.590 3.630 29.715 1.00 97.25 353 THR A CA 1
ATOM 2650 C C . THR A 1 353 ? 3.701 3.872 28.696 1.00 97.25 353 THR A C 1
ATOM 2652 O O . THR A 1 353 ? 4.295 4.948 28.680 1.00 97.25 353 THR A O 1
ATOM 2655 N N . ALA A 1 354 ? 3.929 2.923 27.783 1.00 97.69 354 ALA A N 1
ATOM 2656 C CA . ALA A 1 354 ? 4.977 3.048 26.773 1.00 97.69 354 ALA A CA 1
ATOM 2657 C C . ALA A 1 354 ? 4.747 4.237 25.821 1.00 97.69 354 ALA A C 1
ATOM 2659 O O . ALA A 1 354 ? 5.688 4.960 25.481 1.00 97.69 354 ALA A O 1
ATOM 2660 N N . LEU A 1 355 ? 3.509 4.457 25.370 1.00 98.00 355 LEU A N 1
ATOM 2661 C CA . LEU A 1 355 ? 3.173 5.532 24.436 1.00 98.00 355 LEU A CA 1
ATOM 2662 C C . LEU A 1 355 ? 3.201 6.906 25.112 1.00 98.00 355 LEU A C 1
ATOM 2664 O O . LEU A 1 355 ? 3.725 7.842 24.518 1.00 98.00 355 LEU A O 1
ATOM 2668 N N . ASP A 1 356 ? 2.704 7.038 26.341 1.00 97.62 356 ASP A N 1
ATOM 2669 C CA . ASP A 1 356 ? 2.752 8.286 27.116 1.00 97.62 356 ASP A CA 1
ATOM 2670 C C . ASP A 1 356 ? 4.198 8.694 27.450 1.00 97.62 356 ASP A C 1
ATOM 2672 O O . ASP A 1 356 ? 4.592 9.844 27.236 1.00 97.62 356 ASP A O 1
ATOM 2676 N N . GLU A 1 357 ? 5.044 7.742 27.858 1.00 97.38 357 GLU A N 1
ATOM 2677 C CA . GLU A 1 357 ? 6.486 7.974 28.016 1.00 97.38 357 GLU A CA 1
ATOM 2678 C C . GLU A 1 357 ? 7.133 8.436 26.706 1.00 97.38 357 GLU A C 1
ATOM 2680 O O . GLU A 1 357 ? 7.937 9.370 26.694 1.00 97.38 357 GLU A O 1
ATOM 2685 N N . THR A 1 358 ? 6.742 7.830 25.585 1.00 97.25 358 THR A N 1
ATOM 2686 C CA . THR A 1 358 ? 7.241 8.204 24.257 1.00 97.25 358 THR A CA 1
ATOM 2687 C C . THR A 1 358 ? 6.780 9.605 23.844 1.00 97.25 358 THR A C 1
ATOM 2689 O O . THR A 1 358 ? 7.563 10.362 23.271 1.00 97.25 358 THR A O 1
ATOM 2692 N N . VAL A 1 359 ? 5.543 10.000 24.169 1.00 96.56 359 VAL A N 1
ATOM 2693 C CA . VAL A 1 359 ? 5.037 11.367 23.952 1.00 96.56 359 VAL A CA 1
ATOM 2694 C C . VAL A 1 359 ? 5.888 12.380 24.718 1.00 96.56 359 VAL A C 1
ATOM 2696 O O . VAL A 1 359 ? 6.350 13.357 24.124 1.00 96.56 359 VAL A O 1
ATOM 2699 N N . ARG A 1 360 ? 6.146 12.140 26.011 1.00 95.88 360 ARG A N 1
ATOM 2700 C CA . ARG A 1 360 ? 7.004 13.011 26.838 1.00 95.88 360 ARG A CA 1
ATOM 2701 C C . ARG A 1 360 ? 8.415 13.095 26.271 1.00 95.88 360 ARG A C 1
ATOM 2703 O O . ARG A 1 360 ? 8.929 14.192 26.075 1.00 95.88 360 ARG A O 1
ATOM 2710 N N . TRP A 1 361 ? 8.981 11.952 25.900 1.00 94.94 361 TRP A N 1
ATOM 2711 C CA . TRP A 1 361 ? 10.294 11.885 25.276 1.00 94.94 361 TRP A CA 1
ATOM 2712 C C . TRP A 1 361 ? 10.357 12.726 23.990 1.00 94.94 361 TRP A C 1
ATOM 2714 O O . TRP A 1 361 ? 11.276 13.526 23.827 1.00 94.94 361 TRP A O 1
ATOM 2724 N N . PHE A 1 362 ? 9.360 12.641 23.101 1.00 93.31 362 PHE A N 1
ATOM 2725 C CA . PHE A 1 362 ? 9.320 13.470 21.890 1.00 93.31 362 PHE A CA 1
ATOM 2726 C C . PHE A 1 362 ? 9.206 14.970 22.192 1.00 93.31 362 PHE A C 1
ATOM 2728 O O . PHE A 1 362 ? 9.788 15.780 21.462 1.00 93.31 362 PHE A O 1
ATOM 2735 N N . HIS A 1 363 ? 8.494 15.360 23.252 1.00 91.69 363 HIS A N 1
ATOM 2736 C CA . HIS A 1 363 ? 8.479 16.752 23.705 1.00 91.69 363 HIS A CA 1
ATOM 2737 C C . HIS A 1 363 ? 9.865 17.212 24.168 1.00 91.69 363 HIS A C 1
ATOM 2739 O O . HIS A 1 363 ? 10.315 18.275 23.729 1.00 91.69 363 HIS A O 1
ATOM 2745 N N . ASP A 1 364 ? 10.572 16.396 24.952 1.00 93.19 364 ASP A N 1
ATOM 2746 C CA . ASP A 1 364 ? 11.941 16.687 25.399 1.00 93.19 364 ASP A CA 1
ATOM 2747 C C . ASP A 1 364 ? 12.906 16.813 24.210 1.00 93.19 364 ASP A C 1
ATOM 2749 O O . ASP A 1 364 ? 13.781 17.682 24.189 1.00 93.19 364 ASP A O 1
ATOM 2753 N N . GLN A 1 365 ? 12.683 16.020 23.156 1.00 90.56 365 GLN A N 1
ATOM 2754 C CA . GLN A 1 365 ? 13.426 16.106 21.895 1.00 90.56 365 GLN A CA 1
ATOM 2755 C C . GLN A 1 365 ? 12.994 17.253 20.970 1.00 90.56 365 GLN A C 1
ATOM 2757 O O . GLN A 1 365 ? 13.531 17.389 19.868 1.00 90.56 365 GLN A O 1
ATOM 2762 N N . ARG A 1 366 ? 12.037 18.093 21.382 1.00 89.62 366 ARG A N 1
ATOM 2763 C CA . ARG A 1 366 ? 11.470 19.183 20.567 1.00 89.62 366 ARG A CA 1
ATOM 2764 C C . ARG A 1 366 ? 10.891 18.690 19.232 1.00 89.62 366 ARG A C 1
ATOM 2766 O O . ARG A 1 366 ? 10.994 19.372 18.209 1.00 89.62 366 ARG A O 1
ATOM 2773 N N . MET A 1 367 ? 10.244 17.522 19.250 1.00 87.25 367 MET A N 1
ATOM 2774 C CA . MET A 1 367 ? 9.565 16.895 18.107 1.00 87.25 367 MET A CA 1
ATOM 2775 C C . MET A 1 367 ? 8.040 16.803 18.327 1.00 87.25 367 MET A C 1
ATOM 2777 O O . MET A 1 367 ? 7.478 15.707 18.350 1.00 87.25 367 MET A O 1
ATOM 2781 N N . PRO A 1 368 ? 7.323 17.936 18.465 1.00 87.62 368 PRO A N 1
ATOM 2782 C CA . PRO A 1 368 ? 5.895 17.934 18.803 1.00 87.62 368 PRO A CA 1
ATOM 2783 C C . PRO A 1 368 ? 5.004 17.230 17.765 1.00 87.62 368 PRO A C 1
ATOM 2785 O O . PRO A 1 368 ? 3.931 16.748 18.110 1.00 87.62 368 PRO A O 1
ATOM 2788 N N . TRP A 1 369 ? 5.432 17.123 16.502 1.00 85.25 369 TRP A N 1
ATOM 2789 C CA . TRP A 1 369 ? 4.668 16.411 15.469 1.00 85.25 369 TRP A CA 1
ATOM 2790 C C . TRP A 1 369 ? 4.703 14.883 15.651 1.00 85.25 369 TRP A C 1
ATOM 2792 O O . TRP A 1 369 ? 3.690 14.224 15.415 1.00 85.25 369 TRP A O 1
ATOM 2802 N N . GLU A 1 370 ? 5.825 14.319 16.111 1.00 88.56 370 GLU A N 1
ATOM 2803 C CA . GLU A 1 370 ? 5.913 12.890 16.455 1.00 88.56 370 GLU A CA 1
ATOM 2804 C C . GLU A 1 370 ? 5.236 12.605 17.802 1.00 88.56 370 GLU A C 1
ATOM 2806 O O . GLU A 1 370 ? 4.577 11.573 17.961 1.00 88.56 370 GLU A O 1
ATOM 2811 N N . ALA A 1 371 ? 5.317 13.555 18.745 1.00 92.44 371 ALA A N 1
ATOM 2812 C CA . ALA A 1 371 ? 4.549 13.500 19.986 1.00 92.44 371 ALA A CA 1
ATOM 2813 C C . ALA A 1 371 ? 3.045 13.406 19.680 1.00 92.44 371 ALA A C 1
ATOM 2815 O O . ALA A 1 371 ? 2.380 12.493 20.159 1.00 92.44 371 ALA A O 1
ATOM 2816 N N . ALA A 1 372 ? 2.523 14.266 18.799 1.00 92.50 372 ALA A N 1
ATOM 2817 C CA . ALA A 1 372 ? 1.121 14.245 18.384 1.00 92.50 372 ALA A CA 1
ATOM 2818 C C . ALA A 1 372 ? 0.719 12.922 17.701 1.00 92.50 372 ALA A C 1
ATOM 2820 O O . ALA A 1 372 ? -0.349 12.376 17.985 1.00 92.50 372 ALA A O 1
ATOM 2821 N N . ARG A 1 373 ? 1.585 12.366 16.841 1.00 90.88 373 ARG A N 1
ATOM 2822 C CA . ARG A 1 373 ? 1.362 11.052 16.212 1.00 90.88 373 ARG A CA 1
ATOM 2823 C C . ARG A 1 373 ? 1.267 9.932 17.250 1.00 90.88 373 ARG A C 1
ATOM 2825 O O . ARG A 1 373 ? 0.396 9.072 17.145 1.00 90.88 373 ARG A O 1
ATOM 2832 N N . THR A 1 374 ? 2.142 9.947 18.249 1.00 95.50 374 THR A N 1
ATOM 2833 C CA . THR A 1 374 ? 2.183 8.935 19.316 1.00 95.50 374 THR A CA 1
ATOM 2834 C C . THR A 1 374 ? 1.017 9.095 20.293 1.00 95.50 374 THR A C 1
ATOM 2836 O O . THR A 1 374 ? 0.412 8.104 20.705 1.00 95.50 374 THR A O 1
ATOM 2839 N N . ALA A 1 375 ? 0.627 10.339 20.585 1.00 96.56 375 ALA A N 1
ATOM 2840 C CA . ALA A 1 375 ? -0.501 10.672 21.447 1.00 96.56 375 ALA A CA 1
ATOM 2841 C C . ALA A 1 375 ? -1.826 10.099 20.928 1.00 96.56 375 ALA A C 1
ATOM 2843 O O . ALA A 1 375 ? -2.684 9.746 21.731 1.00 96.56 375 ALA A O 1
ATOM 2844 N N . ASN A 1 376 ? -1.979 9.927 19.609 1.00 96.12 376 ASN A N 1
ATOM 2845 C CA . ASN A 1 376 ? -3.133 9.231 19.037 1.00 96.12 376 ASN A CA 1
ATOM 2846 C C . ASN A 1 376 ? -3.257 7.786 19.559 1.00 96.12 376 ASN A C 1
ATOM 2848 O O . ASN A 1 376 ? -4.336 7.358 19.966 1.00 96.12 376 ASN A O 1
ATOM 2852 N N . GLY A 1 377 ? -2.149 7.039 19.583 1.00 96.38 377 GLY A N 1
ATOM 2853 C CA . GLY A 1 377 ? -2.129 5.681 20.132 1.00 96.38 377 GLY A CA 1
ATOM 2854 C C . GLY A 1 377 ? -2.369 5.670 21.643 1.00 96.38 377 GLY A C 1
ATOM 2855 O O . GLY A 1 377 ? -3.136 4.848 22.138 1.00 96.38 377 GLY A O 1
ATOM 2856 N N . ALA A 1 378 ? -1.772 6.619 22.371 1.00 97.62 378 ALA A N 1
ATOM 2857 C CA . ALA A 1 378 ? -1.962 6.753 23.814 1.00 97.62 378 ALA A CA 1
ATOM 2858 C C . ALA A 1 378 ? -3.442 7.030 24.164 1.00 97.62 378 ALA A C 1
ATOM 2860 O O . ALA A 1 378 ? -4.030 6.348 25.000 1.00 97.62 378 ALA A O 1
ATOM 2861 N N . ALA A 1 379 ? -4.083 7.960 23.450 1.00 97.94 379 ALA A N 1
ATOM 2862 C CA . ALA A 1 379 ? -5.511 8.238 23.587 1.00 97.94 379 ALA A CA 1
ATOM 2863 C C . ALA A 1 379 ? -6.384 7.022 23.244 1.00 97.94 379 ALA A C 1
ATOM 2865 O O . ALA A 1 379 ? -7.352 6.747 23.950 1.00 97.94 379 ALA A O 1
ATOM 2866 N N . THR A 1 380 ? -6.002 6.248 22.224 1.00 97.00 380 THR A N 1
ATOM 2867 C CA . THR A 1 380 ? -6.694 4.999 21.875 1.00 97.00 380 THR A CA 1
ATOM 2868 C C . THR A 1 380 ? -6.664 4.006 23.043 1.00 97.00 380 THR A C 1
ATOM 2870 O O . THR A 1 380 ? -7.695 3.424 23.375 1.00 97.00 380 THR A O 1
ATOM 2873 N N . CYS A 1 381 ? -5.521 3.863 23.730 1.00 97.25 381 CYS A N 1
ATOM 2874 C CA . CYS A 1 381 ? -5.405 3.012 24.923 1.00 97.25 381 CYS A CA 1
ATOM 2875 C C . CYS A 1 381 ? -6.348 3.473 26.047 1.00 97.25 381 CYS A C 1
ATOM 2877 O O . CYS A 1 381 ? -7.056 2.658 26.641 1.00 97.25 381 CYS A O 1
ATOM 2879 N N . LEU A 1 382 ? -6.393 4.782 26.323 1.00 97.31 382 LEU A N 1
ATOM 2880 C CA . LEU A 1 382 ? -7.299 5.353 27.325 1.00 97.31 382 LEU A CA 1
ATOM 2881 C C . LEU A 1 382 ? -8.766 5.094 26.967 1.00 97.31 382 LEU A C 1
ATOM 2883 O O . LEU A 1 382 ? -9.538 4.644 27.812 1.00 97.31 382 LEU A O 1
ATOM 2887 N N . ARG A 1 383 ? -9.160 5.309 25.706 1.00 96.25 383 ARG A N 1
ATOM 2888 C CA . ARG A 1 383 ? -10.533 5.051 25.253 1.00 96.25 383 ARG A CA 1
ATOM 2889 C C . ARG A 1 383 ? -10.911 3.579 25.409 1.00 96.25 383 ARG A C 1
ATOM 2891 O O . ARG A 1 383 ? -11.978 3.295 25.947 1.00 96.25 383 ARG A O 1
ATOM 2898 N N . LEU A 1 384 ? -10.053 2.657 24.969 1.00 93.31 384 LEU A N 1
ATOM 2899 C CA . LEU A 1 384 ? -10.309 1.212 25.050 1.00 93.31 384 LEU A CA 1
ATOM 2900 C C . LEU A 1 384 ? -10.332 0.679 26.491 1.00 93.31 384 LEU A C 1
ATOM 2902 O O . LEU A 1 384 ? -10.862 -0.398 26.734 1.00 93.31 384 LEU A O 1
ATOM 2906 N N . THR A 1 385 ? -9.799 1.431 27.456 1.00 94.62 385 THR A N 1
ATOM 2907 C CA . THR A 1 385 ? -9.840 1.091 28.890 1.00 94.62 385 THR A CA 1
ATOM 2908 C C . THR A 1 385 ? -10.924 1.847 29.663 1.00 94.62 385 THR A C 1
ATOM 2910 O O . THR A 1 385 ? -10.939 1.805 30.889 1.00 94.62 385 THR A O 1
ATOM 2913 N N . GLY A 1 386 ? -11.842 2.534 28.971 1.00 94.69 386 GLY A N 1
ATOM 2914 C CA . GLY A 1 386 ? -12.978 3.232 29.587 1.00 94.69 386 GLY A CA 1
ATOM 2915 C C . GLY A 1 386 ? -12.707 4.679 30.016 1.00 94.69 386 GLY A C 1
ATOM 2916 O O . GLY A 1 386 ? -13.616 5.355 30.489 1.00 94.69 386 GLY A O 1
ATOM 2917 N N . HIS A 1 387 ? -11.505 5.209 29.782 1.00 97.31 387 HIS A N 1
ATOM 2918 C CA . HIS A 1 387 ? -11.093 6.569 30.159 1.00 97.31 387 HIS A CA 1
ATOM 2919 C C . HIS A 1 387 ? -11.271 7.564 28.998 1.00 97.31 387 HIS A C 1
ATOM 2921 O O . HIS A 1 387 ? -10.402 8.383 28.695 1.00 97.31 387 HIS A O 1
ATOM 2927 N N . ALA A 1 388 ? -12.411 7.504 28.302 1.00 97.19 388 ALA A N 1
ATOM 2928 C CA . ALA A 1 388 ? -12.640 8.268 27.071 1.00 97.19 388 ALA A CA 1
ATOM 2929 C C . ALA A 1 388 ? -12.606 9.802 27.257 1.00 97.19 388 ALA A C 1
ATOM 2931 O O . ALA A 1 388 ? -12.232 10.528 26.335 1.00 97.19 388 ALA A O 1
ATOM 2932 N N . ALA A 1 389 ? -12.960 10.311 28.441 1.00 98.19 389 ALA A N 1
ATOM 2933 C CA . ALA A 1 389 ? -12.851 11.739 28.750 1.00 98.19 389 ALA A CA 1
ATOM 2934 C C . ALA A 1 389 ? -11.383 12.203 28.829 1.00 98.19 389 ALA A C 1
ATOM 2936 O O . ALA A 1 389 ? -11.038 13.255 28.289 1.00 98.19 389 ALA A O 1
ATOM 2937 N N . GLU A 1 390 ? -10.507 11.399 29.434 1.00 98.31 390 GLU A N 1
ATOM 2938 C CA . GLU A 1 390 ? -9.064 11.662 29.494 1.00 98.31 390 GLU A CA 1
ATOM 2939 C C . GLU A 1 390 ? -8.423 11.527 28.109 1.00 98.31 390 GLU A C 1
ATOM 2941 O O . GLU A 1 390 ? -7.645 12.390 27.696 1.00 98.31 390 GLU A O 1
ATOM 2946 N N . ALA A 1 391 ? -8.826 10.510 27.339 1.00 98.12 391 ALA A N 1
ATOM 2947 C CA . ALA A 1 391 ? -8.419 10.347 25.945 1.00 98.12 391 ALA A CA 1
ATOM 2948 C C . ALA A 1 391 ? -8.729 11.606 25.115 1.00 98.12 391 ALA A C 1
ATOM 2950 O O . ALA A 1 391 ? -7.866 12.115 24.396 1.00 98.12 391 ALA A O 1
ATOM 2951 N N . LEU A 1 392 ? -9.932 12.171 25.272 1.00 98.44 392 LEU A N 1
ATOM 2952 C CA . LEU A 1 392 ? -10.334 13.408 24.601 1.00 98.44 392 LEU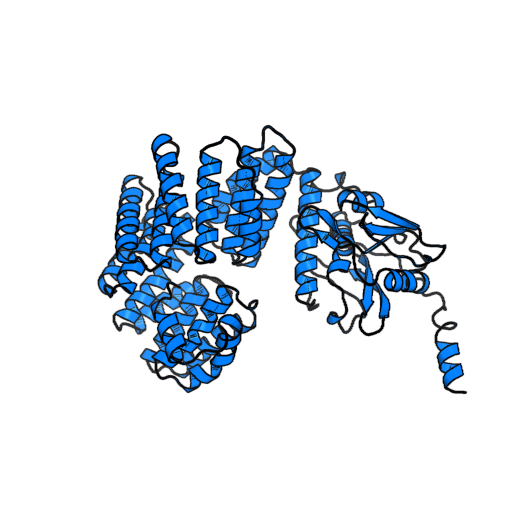 A CA 1
ATOM 2953 C C . LEU A 1 392 ? -9.431 14.597 24.976 1.00 98.44 392 LEU A C 1
ATOM 2955 O O . LEU A 1 392 ? -9.110 15.416 24.111 1.00 98.44 392 LEU A O 1
ATOM 2959 N N . MET A 1 393 ? -8.998 14.698 26.237 1.00 98.19 393 MET A N 1
ATOM 2960 C CA . MET A 1 393 ? -8.052 15.735 26.668 1.00 98.19 393 MET A CA 1
ATOM 2961 C C . MET A 1 393 ? -6.690 15.577 25.985 1.00 98.19 393 MET A C 1
ATOM 2963 O O . MET A 1 393 ? -6.158 16.562 25.466 1.00 98.19 393 MET A O 1
ATOM 2967 N N . VAL A 1 394 ? -6.159 14.349 25.929 1.00 97.69 394 VAL A N 1
ATOM 2968 C CA . VAL A 1 394 ? -4.893 14.032 25.242 1.00 97.69 394 VAL A CA 1
ATOM 2969 C C . VAL A 1 394 ? -4.972 14.415 23.763 1.00 97.69 394 VAL A C 1
ATOM 2971 O O . VAL A 1 394 ? -4.094 15.115 23.257 1.00 97.69 394 VAL A O 1
ATOM 2974 N N . VAL A 1 395 ? -6.054 14.032 23.080 1.00 97.81 395 VAL A N 1
ATOM 2975 C CA . VAL A 1 395 ? -6.257 14.337 21.656 1.00 97.81 395 VAL A CA 1
ATOM 2976 C C . VAL A 1 395 ? -6.368 15.839 21.400 1.00 97.81 395 VAL A C 1
ATOM 2978 O O . VAL A 1 395 ? -5.717 16.359 20.492 1.00 97.81 395 VAL A O 1
ATOM 2981 N N . ASN A 1 396 ? -7.165 16.561 22.193 1.00 97.25 396 ASN A N 1
ATOM 2982 C CA . ASN A 1 396 ? -7.323 18.007 22.024 1.00 97.25 396 ASN A CA 1
ATOM 2983 C C . ASN A 1 396 ? -5.996 18.746 22.247 1.00 97.25 396 ASN A C 1
ATOM 2985 O O . ASN A 1 396 ? -5.670 19.650 21.478 1.00 97.25 396 ASN A O 1
ATOM 2989 N N . ARG A 1 397 ? -5.203 18.333 23.245 1.00 95.44 397 ARG A N 1
ATOM 2990 C CA . ARG A 1 397 ? -3.860 18.881 23.467 1.00 95.44 397 ARG A CA 1
ATOM 2991 C C . ARG A 1 397 ? -2.944 18.615 22.272 1.00 95.44 397 ARG A C 1
ATOM 2993 O O . ARG A 1 397 ? -2.345 19.553 21.759 1.00 95.44 397 ARG A O 1
ATOM 3000 N N . ALA A 1 398 ? -2.899 17.377 21.779 1.00 94.38 398 ALA A N 1
ATOM 3001 C CA . ALA A 1 398 ? -2.088 17.014 20.618 1.00 94.38 398 ALA A CA 1
ATOM 3002 C C . ALA A 1 398 ? -2.470 17.813 19.356 1.00 94.38 398 ALA A C 1
ATOM 3004 O O . ALA A 1 398 ? -1.596 18.224 18.594 1.00 94.38 398 ALA A O 1
ATOM 3005 N N . LEU A 1 399 ? -3.765 18.086 19.147 1.00 92.75 399 LEU A N 1
ATOM 3006 C CA . LEU A 1 399 ? -4.241 18.942 18.054 1.00 92.75 399 LEU A CA 1
ATOM 3007 C C . LEU A 1 399 ? -3.762 20.397 18.199 1.00 92.75 399 LEU A C 1
ATOM 3009 O O . LEU A 1 399 ? -3.363 21.001 17.202 1.00 92.75 399 LEU A O 1
ATOM 3013 N N . VAL A 1 400 ? -3.773 20.954 19.415 1.00 90.94 400 VAL A N 1
ATOM 3014 C CA . VAL A 1 400 ? -3.261 22.310 19.697 1.00 90.94 400 VAL A CA 1
ATOM 3015 C C . VAL A 1 400 ? -1.746 22.385 19.484 1.00 90.94 400 VAL A C 1
ATOM 3017 O O . VAL A 1 400 ? -1.263 23.292 18.801 1.00 90.94 400 VAL A O 1
ATOM 3020 N N . ASP A 1 401 ? -0.996 21.414 20.001 1.00 87.75 401 ASP A N 1
ATOM 3021 C CA . ASP A 1 401 ? 0.462 21.343 19.845 1.00 87.75 401 ASP A CA 1
ATOM 3022 C C . ASP A 1 401 ? 0.853 21.235 18.360 1.00 87.75 401 ASP A C 1
ATOM 3024 O O . ASP A 1 401 ? 1.764 21.918 17.876 1.00 87.75 401 ASP A O 1
ATOM 3028 N N . LEU A 1 402 ? 0.112 20.432 17.590 1.00 87.38 402 LEU A N 1
ATOM 3029 C CA . LEU A 1 402 ? 0.321 20.305 16.151 1.00 87.38 402 LEU A CA 1
ATOM 3030 C C . LEU A 1 402 ? 0.033 21.623 15.414 1.00 87.38 402 LEU A C 1
ATOM 3032 O O . LEU A 1 402 ? 0.840 22.029 14.576 1.00 87.38 402 LEU A O 1
ATOM 3036 N N . ALA A 1 403 ? -1.069 22.305 15.745 1.00 84.94 403 ALA A N 1
ATOM 3037 C CA . ALA A 1 403 ? -1.474 23.563 15.113 1.00 84.94 403 ALA A CA 1
ATOM 3038 C C . ALA A 1 403 ? -0.505 24.725 15.391 1.00 84.94 403 ALA A C 1
ATOM 3040 O O . ALA A 1 403 ? -0.313 25.594 14.538 1.00 84.94 403 ALA A O 1
ATOM 3041 N N . THR A 1 404 ? 0.119 24.741 16.570 1.00 83.81 404 THR A N 1
ATOM 3042 C CA . THR A 1 404 ? 1.037 25.810 16.995 1.00 83.81 404 THR A CA 1
ATOM 3043 C C . THR A 1 404 ? 2.478 25.597 16.527 1.00 83.81 404 THR A C 1
ATOM 3045 O O . THR A 1 404 ? 3.251 26.555 16.451 1.00 83.81 404 THR A O 1
ATOM 3048 N N . SER A 1 405 ? 2.865 24.375 16.152 1.00 78.94 405 SER A N 1
ATOM 3049 C CA . SER A 1 405 ? 4.233 24.101 15.703 1.00 78.94 405 SER A CA 1
ATOM 3050 C C . SER A 1 405 ? 4.476 24.510 14.237 1.00 78.94 405 SER A C 1
ATOM 3052 O O . SER A 1 405 ? 3.753 24.129 13.314 1.00 78.94 405 SER A O 1
ATOM 3054 N N . ALA A 1 406 ? 5.550 25.273 13.986 1.00 62.97 406 ALA A N 1
ATOM 3055 C CA . ALA A 1 406 ? 5.901 25.756 12.643 1.00 62.97 406 ALA A CA 1
ATOM 3056 C C . ALA A 1 406 ? 6.162 24.614 11.640 1.00 62.97 406 ALA A C 1
ATOM 3058 O O . ALA A 1 406 ? 5.737 24.713 10.491 1.00 62.97 406 ALA A O 1
ATOM 3059 N N . LYS A 1 407 ? 6.795 23.520 12.095 1.00 60.75 407 LYS A N 1
ATOM 3060 C CA . LYS A 1 407 ? 6.940 22.263 11.335 1.00 60.75 407 LYS A CA 1
ATOM 3061 C C . LYS A 1 407 ? 5.642 21.452 11.281 1.00 60.75 407 LYS A C 1
ATOM 3063 O O . LYS A 1 407 ? 5.405 20.775 10.285 1.00 60.75 407 LYS A O 1
ATOM 3068 N N . GLY A 1 408 ? 4.780 21.568 12.294 1.00 55.31 408 GLY A N 1
ATOM 3069 C CA . GLY A 1 408 ? 3.450 20.964 12.303 1.00 55.31 408 GLY A CA 1
ATOM 3070 C C . GLY A 1 408 ? 2.649 21.363 11.084 1.00 55.31 408 GLY A C 1
ATOM 3071 O O . GLY A 1 408 ? 2.126 20.479 10.432 1.00 55.31 408 GLY A O 1
ATOM 3072 N N . ARG A 1 409 ? 2.676 22.636 10.668 1.00 55.19 409 ARG A N 1
ATOM 3073 C CA . ARG A 1 409 ? 1.983 23.110 9.450 1.00 55.19 409 ARG A CA 1
ATOM 3074 C C . ARG A 1 409 ? 2.347 22.350 8.162 1.00 55.19 409 ARG A C 1
ATOM 3076 O O . ARG A 1 409 ? 1.495 22.261 7.286 1.00 55.19 409 ARG A O 1
ATOM 3083 N N . ALA A 1 410 ? 3.550 21.776 8.057 1.00 52.94 410 ALA A N 1
ATOM 3084 C CA . ALA A 1 410 ? 3.987 20.985 6.898 1.00 52.94 410 ALA A CA 1
ATOM 3085 C C . ALA A 1 410 ? 3.731 19.468 7.045 1.00 52.94 410 ALA A C 1
ATOM 3087 O O . ALA A 1 410 ? 3.565 18.781 6.045 1.00 52.94 410 ALA A O 1
ATOM 3088 N N . VAL A 1 411 ? 3.664 18.955 8.280 1.00 56.06 411 VAL A N 1
ATOM 3089 C CA . VAL A 1 411 ? 3.462 17.526 8.626 1.00 56.06 411 VAL A CA 1
ATOM 3090 C C . VAL A 1 411 ? 1.976 17.223 8.958 1.00 56.06 411 VAL A C 1
ATOM 3092 O O . VAL A 1 411 ? 1.604 16.109 9.317 1.00 56.06 411 VAL A O 1
ATOM 3095 N N . SER A 1 412 ? 1.101 18.233 8.858 1.00 66.81 412 SER A N 1
ATOM 3096 C CA . SER A 1 412 ? -0.103 18.369 9.697 1.00 66.81 412 SER A CA 1
ATOM 3097 C C . SER A 1 412 ? -1.315 17.548 9.282 1.00 66.81 412 SER A C 1
ATOM 3099 O O . SER A 1 412 ? -2.013 17.058 10.166 1.00 66.81 412 SER A O 1
ATOM 3101 N N . VAL A 1 413 ? -1.604 17.391 7.988 1.00 76.12 413 VAL A N 1
ATOM 3102 C CA . VAL A 1 413 ? -2.969 16.985 7.604 1.00 76.12 413 VAL A CA 1
ATOM 3103 C C . VAL A 1 413 ? -3.247 15.534 7.991 1.00 76.12 413 VAL A C 1
ATOM 3105 O O . VAL A 1 413 ? -4.194 15.282 8.730 1.00 76.12 413 VAL A O 1
ATOM 3108 N N . LYS A 1 414 ? -2.353 14.599 7.630 1.00 83.50 414 LYS A N 1
ATOM 3109 C CA . LYS A 1 414 ? -2.497 13.175 7.975 1.00 83.50 414 LYS A CA 1
ATOM 3110 C C . LYS A 1 414 ? -2.621 12.981 9.489 1.00 83.50 414 LYS A C 1
ATOM 3112 O O . LYS A 1 414 ? -3.634 12.474 9.950 1.00 83.50 414 LYS A O 1
ATOM 3117 N N . THR A 1 415 ? -1.638 13.414 10.282 1.00 88.50 415 THR A N 1
ATOM 3118 C CA . THR A 1 415 ? -1.676 13.239 11.749 1.00 88.50 415 THR A CA 1
ATOM 3119 C C . THR A 1 415 ? -2.885 13.928 12.383 1.00 88.50 415 THR A C 1
ATOM 3121 O O . THR A 1 415 ? -3.507 13.369 13.285 1.00 88.50 415 THR A O 1
ATOM 3124 N N . SER A 1 416 ? -3.263 15.114 11.897 1.00 90.81 416 SER A N 1
ATOM 3125 C CA . SER A 1 416 ? -4.442 15.821 12.392 1.00 90.81 416 SER A CA 1
ATOM 3126 C C . SER A 1 416 ? -5.737 15.068 12.086 1.00 90.81 416 SER A C 1
ATOM 3128 O O . SER A 1 416 ? -6.627 15.061 12.932 1.00 90.81 416 SER A O 1
ATOM 3130 N N . ASP A 1 417 ? -5.838 14.398 10.940 1.00 92.44 417 ASP A N 1
ATOM 3131 C CA . ASP A 1 417 ? -7.007 13.595 10.577 1.00 92.44 417 ASP A CA 1
ATOM 3132 C C . ASP A 1 417 ? -7.143 12.345 11.453 1.00 92.44 417 ASP A C 1
ATOM 3134 O O . ASP A 1 417 ? -8.240 12.056 11.929 1.00 92.44 417 ASP A O 1
ATOM 3138 N N . TYR A 1 418 ? -6.038 11.653 11.758 1.00 93.44 418 TYR A N 1
ATOM 3139 C CA . TYR A 1 418 ? -6.051 10.547 12.728 1.00 93.44 418 TYR A CA 1
ATOM 3140 C C . TYR A 1 418 ? -6.482 11.029 14.121 1.00 93.44 418 TYR A C 1
ATOM 3142 O O . TYR A 1 418 ? -7.360 10.427 14.734 1.00 93.44 418 TYR A O 1
ATOM 3150 N N . LEU A 1 419 ? -5.946 12.162 14.587 1.00 95.81 419 LEU A N 1
ATOM 3151 C CA . LEU A 1 419 ? -6.355 12.751 15.864 1.00 95.81 419 LEU A CA 1
ATOM 3152 C C . LEU A 1 419 ? -7.831 13.173 15.859 1.00 95.81 419 LEU A C 1
ATOM 3154 O O . LEU A 1 419 ? -8.523 12.985 16.852 1.00 95.81 419 LEU A O 1
ATOM 3158 N N . ARG A 1 420 ? -8.358 13.726 14.760 1.00 96.75 420 ARG A N 1
ATOM 3159 C CA . ARG A 1 420 ? -9.783 14.093 14.656 1.00 96.75 420 ARG A CA 1
ATOM 3160 C C . ARG A 1 420 ? -10.704 12.880 14.618 1.00 96.75 420 ARG A C 1
ATOM 3162 O O . ARG A 1 420 ? -11.784 12.950 15.211 1.00 96.75 420 ARG A O 1
ATOM 3169 N N . LEU A 1 421 ? -10.277 11.800 13.962 1.00 97.19 421 LEU A N 1
ATOM 3170 C CA . LEU A 1 421 ? -10.944 10.501 14.006 1.00 97.19 421 LEU A CA 1
ATOM 3171 C C . LEU A 1 421 ? -11.027 10.006 15.455 1.00 97.19 421 LEU A C 1
ATOM 3173 O O . LEU A 1 421 ? -12.121 9.725 15.944 1.00 97.19 421 LEU A O 1
ATOM 3177 N N . GLU A 1 422 ? -9.903 9.981 16.173 1.00 97.94 422 GLU A N 1
ATOM 3178 C CA . GLU A 1 422 ? -9.880 9.522 17.564 1.00 97.94 422 GLU A CA 1
ATOM 3179 C C . GLU A 1 422 ? -10.659 10.463 18.497 1.00 97.94 422 GLU A C 1
ATOM 3181 O O . GLU A 1 422 ? -11.392 9.999 19.370 1.00 97.94 422 GLU A O 1
ATOM 3186 N N . ARG A 1 423 ? -10.629 11.782 18.251 1.00 98.44 423 ARG A N 1
ATOM 3187 C CA . ARG A 1 423 ? -11.491 12.763 18.935 1.00 98.44 423 ARG A CA 1
ATOM 3188 C C . ARG A 1 423 ? -12.965 12.389 18.794 1.00 98.44 423 ARG A C 1
ATOM 3190 O O . ARG A 1 423 ? -13.689 12.383 19.787 1.00 98.44 423 ARG A O 1
ATOM 3197 N N . GLY A 1 424 ? -13.409 12.073 17.575 1.00 98.12 424 GLY A N 1
ATOM 3198 C CA . GLY A 1 424 ? -14.786 11.661 17.306 1.00 98.12 424 GLY A CA 1
ATOM 3199 C C . GLY A 1 424 ? -15.160 10.373 18.043 1.00 98.12 424 GLY A C 1
ATOM 3200 O O . GLY A 1 424 ? -16.230 10.297 18.642 1.00 98.12 424 GLY A O 1
ATOM 3201 N N . ARG A 1 425 ? -14.252 9.391 18.099 1.00 97.19 425 ARG A N 1
ATOM 3202 C CA . ARG A 1 425 ? -14.453 8.144 18.861 1.00 97.19 425 ARG A CA 1
ATOM 3203 C C . ARG A 1 425 ? -14.563 8.379 20.359 1.00 97.19 425 ARG A C 1
ATOM 3205 O O . ARG A 1 425 ? -15.453 7.819 20.996 1.00 97.19 425 ARG A O 1
ATOM 3212 N N . CYS A 1 426 ? -13.707 9.234 20.914 1.00 98.12 426 CYS A N 1
ATOM 3213 C CA . CYS A 1 426 ? -13.786 9.628 22.318 1.00 98.12 426 CYS A CA 1
ATOM 3214 C C . CYS A 1 426 ? -15.128 10.309 22.622 1.00 98.12 426 CYS A C 1
ATOM 3216 O O . CYS A 1 426 ? -15.772 9.980 23.613 1.00 98.12 426 CYS A O 1
ATOM 3218 N N . LEU A 1 427 ? -15.585 11.209 21.742 1.00 98.56 427 LEU A N 1
ATOM 3219 C CA . LEU A 1 427 ? -16.866 11.909 21.880 1.00 98.56 427 LEU A CA 1
ATOM 3220 C C . LEU A 1 427 ? -18.068 10.965 21.799 1.00 98.56 427 LEU A C 1
ATOM 3222 O O . LEU A 1 427 ? -18.991 11.099 22.602 1.00 98.56 427 LEU A O 1
ATOM 3226 N N . LEU A 1 428 ? -18.050 9.982 20.895 1.00 96.31 428 LEU A N 1
ATOM 3227 C CA . LEU A 1 428 ? -19.063 8.926 20.876 1.00 96.31 428 LEU A CA 1
ATOM 3228 C C . LEU A 1 428 ? -19.066 8.142 22.192 1.00 96.31 428 LEU A C 1
ATOM 3230 O O . LEU A 1 428 ? -20.132 7.948 22.774 1.00 96.31 428 LEU A O 1
ATOM 3234 N N . ALA A 1 429 ? -17.900 7.729 22.691 1.00 95.50 429 ALA A N 1
ATOM 3235 C CA . ALA A 1 429 ? -17.796 6.948 23.924 1.00 95.50 429 ALA A CA 1
ATOM 3236 C C . ALA A 1 429 ? -18.355 7.683 25.159 1.00 95.50 429 ALA A C 1
ATOM 3238 O O . ALA A 1 429 ? -18.925 7.040 26.034 1.00 95.50 429 ALA A O 1
ATOM 3239 N N . ILE A 1 430 ? -18.272 9.018 25.205 1.00 97.62 430 ILE A N 1
ATOM 3240 C CA . ILE A 1 430 ? -18.841 9.841 26.291 1.00 97.62 430 ILE A CA 1
ATOM 3241 C C . ILE A 1 430 ? -20.241 10.404 25.985 1.00 97.62 430 ILE A C 1
ATOM 3243 O O . ILE A 1 430 ? -20.700 11.316 26.671 1.00 97.62 430 ILE A O 1
ATOM 3247 N N . GLY A 1 431 ? -20.924 9.903 24.950 1.00 96.88 431 GLY A N 1
ATOM 3248 C CA . GLY A 1 431 ? -22.315 10.268 24.661 1.00 96.88 431 GLY A CA 1
ATOM 3249 C C . GLY A 1 431 ? -22.514 11.651 24.028 1.00 96.88 431 GLY A C 1
ATOM 3250 O O . GLY A 1 431 ? -23.575 12.246 24.191 1.00 96.88 431 GLY A O 1
ATOM 3251 N N . ARG A 1 432 ? -21.528 12.168 23.282 1.00 98.38 432 ARG A N 1
ATOM 3252 C CA . ARG A 1 432 ? -21.583 13.471 22.580 1.00 98.38 432 ARG A CA 1
ATOM 3253 C C . ARG A 1 432 ? -21.573 13.303 21.048 1.00 98.38 432 ARG A C 1
ATOM 3255 O O . ARG A 1 432 ? -20.625 13.735 20.388 1.00 98.38 432 ARG A O 1
ATOM 3262 N N . PRO A 1 433 ? -22.604 12.676 20.445 1.00 97.94 433 PRO A N 1
ATOM 3263 C CA . PRO A 1 433 ? -22.591 12.309 19.027 1.00 97.94 433 PRO A CA 1
ATOM 3264 C C . PRO A 1 433 ? -22.597 13.503 18.061 1.00 97.94 433 PRO A C 1
ATOM 3266 O O . PRO A 1 433 ? -21.980 13.411 17.005 1.00 97.94 433 PRO A O 1
ATOM 3269 N N . ALA A 1 434 ? -23.213 14.634 18.422 1.00 98.38 434 ALA A N 1
ATOM 3270 C CA . ALA A 1 434 ? -23.215 15.833 17.575 1.00 98.38 434 ALA A CA 1
ATOM 3271 C C . ALA A 1 434 ? -21.794 16.388 17.352 1.00 98.38 434 ALA A C 1
ATOM 3273 O O . ALA A 1 434 ? -21.375 16.621 16.224 1.00 98.38 434 ALA A O 1
ATOM 3274 N N . GLU A 1 435 ? -21.000 16.513 18.416 1.00 98.44 435 GLU A N 1
ATOM 3275 C CA . GLU A 1 435 ? -19.614 16.985 18.305 1.00 98.44 435 GLU A CA 1
ATOM 3276 C C . GLU A 1 435 ? -18.676 15.941 17.695 1.00 98.44 435 GLU A C 1
ATOM 3278 O O . GLU A 1 435 ? -17.637 16.293 17.123 1.00 98.44 435 GLU A O 1
ATOM 3283 N N . ALA A 1 436 ? -19.008 14.653 17.847 1.00 98.38 436 ALA A N 1
ATOM 3284 C CA . ALA A 1 436 ? -18.302 13.580 17.165 1.00 98.38 436 ALA A CA 1
ATOM 3285 C C . ALA A 1 436 ? -18.473 13.700 15.648 1.00 98.38 436 ALA A C 1
ATOM 3287 O O . ALA A 1 436 ? -17.483 13.612 14.921 1.00 98.38 436 ALA A O 1
ATOM 3288 N N . LEU A 1 437 ? -19.701 13.972 15.191 1.00 98.12 437 LEU A N 1
ATOM 3289 C CA . LEU A 1 437 ? -20.024 14.172 13.782 1.00 98.12 437 LEU A CA 1
ATOM 3290 C C . LEU A 1 437 ? -19.200 15.315 13.178 1.00 98.12 437 LEU A C 1
ATOM 3292 O O . LEU A 1 437 ? -18.507 15.085 12.193 1.00 98.12 437 LEU A O 1
ATOM 3296 N N . GLU A 1 438 ? -19.130 16.481 13.832 1.00 97.94 438 GLU A N 1
ATOM 3297 C CA . GLU A 1 438 ? -18.262 17.588 13.382 1.00 97.94 438 GLU A CA 1
ATOM 3298 C C . GLU A 1 438 ? -16.779 17.189 13.275 1.00 97.94 438 GLU A C 1
ATOM 3300 O O . GLU A 1 438 ? -15.996 17.750 12.502 1.00 97.94 438 GLU A O 1
ATOM 3305 N N . SER A 1 439 ? -16.341 16.264 14.128 1.00 97.62 439 SER A N 1
ATOM 3306 C CA . SER A 1 439 ? -14.976 15.747 14.136 1.00 97.62 439 SER A CA 1
ATOM 3307 C C . SER A 1 439 ? -14.724 14.861 12.914 1.00 97.62 439 SER A C 1
ATOM 3309 O O . SER A 1 439 ? -13.717 15.036 12.227 1.00 97.62 439 SER A O 1
ATOM 3311 N N . PHE A 1 440 ? -15.656 13.950 12.625 1.00 97.69 440 PHE A N 1
ATOM 3312 C CA . PHE A 1 440 ? -15.593 13.055 11.473 1.00 97.69 440 PHE A CA 1
ATOM 3313 C C . PHE A 1 440 ? -15.760 13.805 10.152 1.00 97.69 440 PHE A C 1
ATOM 3315 O O . PHE A 1 440 ? -14.992 13.560 9.229 1.00 97.69 440 PHE A O 1
ATOM 3322 N N . GLU A 1 441 ? -16.680 14.765 10.061 1.00 96.81 441 GLU A N 1
ATOM 3323 C CA . GLU A 1 441 ? -16.903 15.577 8.858 1.00 96.81 441 GLU A CA 1
ATOM 3324 C C . GLU A 1 441 ? -15.650 16.341 8.430 1.00 96.81 441 GLU A C 1
ATOM 3326 O O . GLU A 1 441 ? -15.364 16.437 7.239 1.00 96.81 441 GLU A O 1
ATOM 3331 N N . ARG A 1 442 ? -14.837 16.814 9.384 1.00 95.12 442 ARG A N 1
ATOM 3332 C CA . ARG A 1 442 ? -13.537 17.422 9.064 1.00 95.12 442 ARG A CA 1
ATOM 3333 C C . ARG A 1 442 ? -12.579 16.427 8.406 1.00 95.12 442 ARG A C 1
ATOM 3335 O O . ARG A 1 442 ? -11.908 16.811 7.458 1.00 95.12 442 ARG A O 1
ATOM 3342 N N . VAL A 1 443 ? -12.542 15.171 8.860 1.00 94.88 443 VAL A N 1
ATOM 3343 C CA . VAL A 1 443 ? -11.746 14.101 8.222 1.00 94.88 443 VAL A CA 1
ATOM 3344 C C . VAL A 1 443 ? -12.323 13.735 6.849 1.00 94.88 443 VAL A C 1
ATOM 3346 O O . VAL A 1 443 ? -11.591 13.530 5.885 1.00 94.88 443 VAL A O 1
ATOM 3349 N N . LEU A 1 444 ? -13.651 13.705 6.718 1.00 94.00 444 LEU A N 1
ATOM 3350 C CA . LEU A 1 444 ? -14.314 13.519 5.426 1.00 94.00 444 LEU A CA 1
ATOM 3351 C C . LEU A 1 444 ? -14.094 14.714 4.473 1.00 94.00 444 LEU A C 1
ATOM 3353 O O . LEU A 1 444 ? -14.268 14.581 3.265 1.00 94.00 444 LEU A O 1
ATOM 3357 N N . GLY A 1 445 ? -13.716 15.888 4.970 1.00 92.00 445 GLY A N 1
ATOM 3358 C CA . GLY A 1 445 ? -13.419 17.051 4.135 1.00 92.00 445 GLY A CA 1
ATOM 3359 C C . GLY A 1 445 ? -12.036 17.017 3.475 1.00 92.00 445 GLY A C 1
ATOM 3360 O O . GLY A 1 445 ? -11.833 17.709 2.480 1.00 92.00 445 GLY A O 1
ATOM 3361 N N . THR A 1 446 ? -11.082 16.242 4.007 1.00 86.75 446 THR A N 1
ATOM 3362 C CA . THR A 1 446 ? -9.669 16.281 3.575 1.00 86.75 446 THR A CA 1
ATOM 3363 C C . THR A 1 446 ? -9.299 15.219 2.541 1.00 86.75 446 THR A C 1
ATOM 3365 O O . THR A 1 446 ? -8.400 15.445 1.734 1.00 86.75 446 THR A O 1
ATOM 3368 N N . GLN A 1 447 ? -9.983 14.072 2.530 1.00 81.56 447 GLN A N 1
ATOM 3369 C CA . GLN A 1 447 ? -9.724 12.962 1.601 1.00 81.56 447 GLN A CA 1
ATOM 3370 C C . GLN A 1 447 ? -10.879 12.786 0.619 1.00 81.56 447 GLN A C 1
ATOM 3372 O O . GLN A 1 447 ? -12.037 12.944 0.994 1.00 81.56 447 GLN A O 1
ATOM 3377 N N . SER A 1 448 ? -10.589 12.424 -0.630 1.00 81.62 448 SER A N 1
ATOM 3378 C CA . SER A 1 448 ? -11.599 12.369 -1.694 1.00 81.62 448 SER A CA 1
ATOM 3379 C C . SER A 1 448 ? -12.292 11.012 -1.834 1.00 81.62 448 SER A C 1
ATOM 3381 O O . SER A 1 448 ? -13.441 10.979 -2.276 1.00 81.62 448 SER A O 1
ATOM 3383 N N . ARG A 1 449 ? -11.646 9.900 -1.456 1.00 86.25 449 ARG A N 1
ATOM 3384 C CA . ARG A 1 449 ? -12.162 8.543 -1.704 1.00 86.25 449 ARG A CA 1
ATOM 3385 C C . ARG A 1 449 ? -12.472 7.809 -0.419 1.00 86.25 449 ARG A C 1
ATOM 3387 O O . ARG A 1 449 ? -11.645 7.756 0.476 1.00 86.25 449 ARG A O 1
ATOM 3394 N N . ASP A 1 450 ? -13.635 7.172 -0.359 1.00 86.94 450 ASP A N 1
ATOM 3395 C CA . ASP A 1 450 ? -14.138 6.505 0.850 1.00 86.94 450 ASP A CA 1
ATOM 3396 C C . ASP A 1 450 ? -13.265 5.358 1.363 1.00 86.94 450 ASP A C 1
ATOM 3398 O O . ASP A 1 450 ? -13.285 5.090 2.559 1.00 86.94 450 ASP A O 1
ATOM 3402 N N . HIS A 1 451 ? -12.480 4.716 0.495 1.00 85.06 451 HIS A N 1
ATOM 3403 C CA . HIS A 1 451 ? -11.540 3.673 0.903 1.00 85.06 451 HIS A CA 1
ATOM 3404 C C . HIS A 1 451 ? -10.231 4.214 1.502 1.00 85.06 451 HIS A C 1
ATOM 3406 O O . HIS A 1 451 ? -9.448 3.428 2.031 1.00 85.06 451 HIS A O 1
ATOM 3412 N N . ASP A 1 452 ? -9.967 5.524 1.435 1.00 85.19 452 ASP A N 1
ATOM 3413 C CA . ASP A 1 452 ? -8.773 6.108 2.044 1.00 85.19 452 ASP A CA 1
ATOM 3414 C C . ASP A 1 452 ? -8.885 6.059 3.577 1.00 85.19 452 ASP A C 1
ATOM 3416 O O . ASP A 1 452 ? -9.922 6.376 4.161 1.00 85.19 452 ASP A O 1
ATOM 3420 N N . TYR A 1 453 ? -7.801 5.702 4.263 1.00 84.69 453 TYR A N 1
ATOM 3421 C CA . TYR A 1 453 ? -7.716 5.821 5.720 1.00 84.69 453 TYR A CA 1
ATOM 3422 C C . TYR A 1 453 ? -7.024 7.153 6.083 1.00 84.69 453 TYR A C 1
ATOM 3424 O O . TYR A 1 453 ? -6.038 7.509 5.425 1.00 84.69 453 TYR A O 1
ATOM 3432 N N . PRO A 1 454 ? -7.478 7.915 7.105 1.00 91.25 454 PRO A N 1
ATOM 3433 C CA . PRO A 1 454 ? -8.526 7.629 8.102 1.00 91.25 454 PRO A CA 1
ATOM 3434 C C . PRO A 1 454 ? -9.982 7.945 7.712 1.00 91.25 454 PRO A C 1
ATOM 3436 O O . PRO A 1 454 ? -10.872 7.734 8.540 1.00 91.25 454 PRO A O 1
ATOM 3439 N N . ARG A 1 455 ? -10.271 8.410 6.489 1.00 92.38 455 ARG A N 1
ATOM 3440 C CA . ARG A 1 455 ? -11.640 8.728 6.040 1.00 92.38 455 ARG A CA 1
ATOM 3441 C C . ARG A 1 455 ? -12.618 7.567 6.189 1.00 92.38 455 ARG A C 1
ATOM 3443 O O . ARG A 1 455 ? -13.721 7.800 6.672 1.00 92.38 455 ARG A O 1
ATOM 3450 N N . LEU A 1 456 ? -12.232 6.336 5.859 1.00 92.69 456 LEU A N 1
ATOM 3451 C CA . LEU A 1 456 ? -13.083 5.157 6.059 1.00 92.69 456 LEU A CA 1
ATOM 3452 C C . LEU A 1 456 ? -13.493 4.984 7.534 1.00 92.69 456 LEU A C 1
ATOM 3454 O O . LEU A 1 456 ? -14.655 4.716 7.838 1.00 92.69 456 LEU A O 1
ATOM 3458 N N . GLY A 1 457 ? -12.554 5.189 8.463 1.00 93.94 457 GLY A N 1
ATOM 3459 C CA . GLY A 1 457 ? -12.832 5.155 9.901 1.00 93.94 457 GLY A CA 1
ATOM 3460 C C . GLY A 1 457 ? -13.775 6.280 10.338 1.00 93.94 457 GLY A C 1
ATOM 3461 O O . GLY A 1 457 ? -14.654 6.059 11.171 1.00 93.94 457 GLY A O 1
ATOM 3462 N N . ALA A 1 458 ? -13.637 7.472 9.749 1.00 95.94 458 ALA A N 1
ATOM 3463 C CA . ALA A 1 458 ? -14.535 8.596 10.008 1.00 95.94 458 ALA A CA 1
ATOM 3464 C C . ALA A 1 458 ? -15.937 8.351 9.433 1.00 95.94 458 ALA A C 1
ATOM 3466 O O . ALA A 1 458 ? -16.920 8.635 10.109 1.00 95.94 458 ALA A O 1
ATOM 3467 N N . LEU A 1 459 ? -16.041 7.764 8.236 1.00 96.00 459 LEU A N 1
ATOM 3468 C CA . LEU A 1 459 ? -17.306 7.372 7.615 1.00 96.00 459 LEU A CA 1
ATOM 3469 C C . LEU A 1 459 ? -18.078 6.401 8.516 1.00 96.00 459 LEU A C 1
ATOM 3471 O O . LEU A 1 459 ? -19.240 6.662 8.822 1.00 96.00 459 LEU A O 1
ATOM 3475 N N . ARG A 1 460 ? -17.420 5.357 9.036 1.00 95.12 460 ARG A N 1
ATOM 3476 C CA . ARG A 1 460 ? -18.002 4.474 10.064 1.00 95.12 460 ARG A CA 1
ATOM 3477 C C . ARG A 1 460 ? -18.480 5.250 11.289 1.00 95.12 460 ARG A C 1
ATOM 3479 O O . ARG A 1 460 ? -19.623 5.105 11.714 1.00 95.12 460 ARG A O 1
ATOM 3486 N N . GLY A 1 461 ? -17.635 6.145 11.798 1.00 95.31 461 GLY A N 1
ATOM 3487 C CA . GLY A 1 461 ? -17.977 7.024 12.914 1.00 95.31 461 GLY A CA 1
ATOM 3488 C C . GLY A 1 461 ? -19.2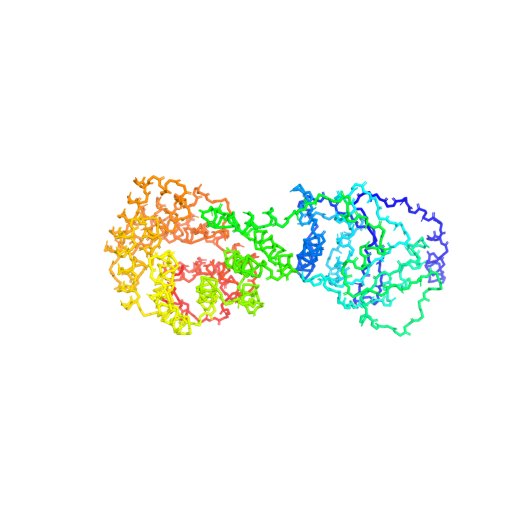36 7.864 12.666 1.00 95.31 461 GLY A C 1
ATOM 3489 O O . GLY A 1 461 ? -20.067 7.989 13.566 1.00 95.31 461 GLY A O 1
ATOM 3490 N N . THR A 1 462 ? -19.424 8.392 11.448 1.00 96.94 462 THR A N 1
ATOM 3491 C CA . THR A 1 462 ? -20.642 9.145 11.092 1.00 96.94 462 THR A CA 1
ATOM 3492 C C . THR A 1 462 ? -21.894 8.279 11.115 1.00 96.94 462 THR A C 1
ATOM 3494 O O . THR A 1 462 ? -22.928 8.752 11.575 1.00 96.94 462 THR A O 1
ATOM 3497 N N . VAL A 1 463 ? -21.810 7.005 10.708 1.00 95.31 463 VAL A N 1
ATOM 3498 C CA . VAL A 1 463 ? -22.947 6.072 10.773 1.00 95.31 463 VAL A CA 1
ATOM 3499 C C . VAL A 1 463 ? -23.424 5.924 12.219 1.00 95.31 463 VAL A C 1
ATOM 3501 O O . VAL A 1 463 ? -24.604 6.133 12.501 1.00 95.31 463 VAL A O 1
ATOM 3504 N N . VAL A 1 464 ? -22.501 5.646 13.146 1.00 94.12 464 VAL A N 1
ATOM 3505 C CA . VAL A 1 464 ? -22.811 5.518 14.581 1.00 94.12 464 VAL A CA 1
ATOM 3506 C C . VAL A 1 464 ? -23.340 6.839 15.156 1.00 94.12 464 VAL A C 1
ATOM 3508 O O . VAL A 1 464 ? -24.324 6.851 15.897 1.00 94.12 464 VAL A O 1
ATOM 3511 N N . ALA A 1 465 ? -22.733 7.975 14.797 1.00 96.31 465 ALA A N 1
ATOM 3512 C CA . ALA A 1 465 ? -23.181 9.292 15.253 1.00 96.31 465 ALA A CA 1
ATOM 3513 C C . ALA A 1 465 ? -24.615 9.609 14.794 1.00 96.31 465 ALA A C 1
ATOM 3515 O O . ALA A 1 465 ? -25.449 9.982 15.620 1.00 96.31 465 ALA A O 1
ATOM 3516 N N . HIS A 1 466 ? -24.923 9.407 13.509 1.00 96.62 466 HIS A N 1
ATOM 3517 C CA . HIS A 1 466 ? -26.255 9.629 12.946 1.00 96.62 466 HIS A CA 1
ATOM 3518 C C . HIS A 1 466 ? -27.312 8.734 13.604 1.00 96.62 466 HIS A C 1
ATOM 3520 O O . HIS A 1 466 ? -28.389 9.224 13.942 1.00 96.62 466 HIS A O 1
ATOM 3526 N N . ARG A 1 467 ? -27.008 7.454 13.874 1.00 93.06 467 ARG A N 1
ATOM 3527 C CA . ARG A 1 467 ? -27.924 6.557 14.607 1.00 93.06 467 ARG A CA 1
ATOM 3528 C C . ARG A 1 467 ? -28.262 7.091 15.992 1.00 93.06 467 ARG A C 1
ATOM 3530 O O . ARG A 1 467 ? -29.437 7.225 16.325 1.00 93.06 467 ARG A O 1
ATOM 3537 N N . ARG A 1 468 ? -27.246 7.476 16.769 1.00 94.56 468 ARG A N 1
ATOM 3538 C CA . ARG A 1 468 ? -27.426 8.027 18.126 1.00 94.56 468 ARG A CA 1
ATOM 3539 C C . ARG A 1 468 ? -28.170 9.363 18.147 1.00 94.56 468 ARG A C 1
ATOM 3541 O O . ARG A 1 468 ? -28.728 9.728 19.176 1.00 94.56 468 ARG A O 1
ATOM 3548 N N . LEU A 1 469 ? -28.187 10.079 17.025 1.00 96.56 469 LEU A N 1
ATOM 3549 C CA . LEU A 1 469 ? -28.963 11.305 16.824 1.00 96.56 469 LEU A CA 1
ATOM 3550 C C . LEU A 1 469 ? -30.373 11.051 16.255 1.00 96.56 469 LEU A C 1
ATOM 3552 O O . LEU A 1 469 ? -31.112 12.008 16.037 1.00 96.56 469 LEU A O 1
ATOM 3556 N N . GLY A 1 470 ? -30.759 9.798 15.984 1.00 95.31 470 GLY A N 1
ATOM 3557 C CA . GLY A 1 470 ? -32.045 9.455 15.363 1.00 95.31 470 GLY A CA 1
ATOM 3558 C C . GLY A 1 470 ? -32.131 9.781 13.864 1.00 95.31 470 GLY A C 1
ATOM 3559 O O . GLY A 1 470 ? -33.216 9.799 13.287 1.00 95.31 470 GLY A O 1
ATOM 3560 N N . GLN A 1 471 ? -30.999 10.032 13.205 1.00 96.00 471 GLN A N 1
ATOM 3561 C CA . GLN A 1 471 ? -30.902 10.414 11.791 1.00 96.00 471 GLN A CA 1
ATOM 3562 C C . GLN A 1 471 ? -30.785 9.169 10.896 1.00 96.00 471 GLN A C 1
ATOM 3564 O O . GLN A 1 471 ? -29.765 8.921 10.250 1.00 96.00 471 GLN A O 1
ATOM 3569 N N . ALA A 1 472 ? -31.846 8.357 10.869 1.00 92.75 472 ALA A N 1
ATOM 3570 C CA . ALA A 1 472 ? -31.842 7.030 10.242 1.00 92.75 472 ALA A CA 1
ATOM 3571 C C . ALA A 1 472 ? -31.458 7.031 8.746 1.00 92.75 472 ALA A C 1
ATOM 3573 O O . ALA A 1 472 ? -30.782 6.116 8.279 1.00 92.75 472 ALA A O 1
ATOM 3574 N N . VAL A 1 473 ? -31.860 8.061 7.991 1.00 94.44 473 VAL A N 1
ATOM 3575 C CA . VAL A 1 473 ? -31.576 8.163 6.547 1.00 94.44 473 VAL A CA 1
ATOM 3576 C C . VAL A 1 473 ? -30.083 8.360 6.280 1.00 94.44 473 VAL A C 1
ATOM 3578 O O . VAL A 1 473 ? -29.521 7.703 5.403 1.00 94.44 473 VAL A O 1
ATOM 3581 N N . ASP A 1 474 ? -29.424 9.237 7.037 1.00 95.81 474 ASP A N 1
ATOM 3582 C CA . ASP A 1 474 ? -27.998 9.515 6.855 1.00 95.81 474 ASP A CA 1
ATOM 3583 C C . ASP A 1 474 ? -27.131 8.355 7.358 1.00 95.81 474 ASP A C 1
ATOM 3585 O O . ASP A 1 474 ? -26.156 7.991 6.697 1.00 95.81 474 ASP A O 1
ATOM 3589 N N . ALA A 1 475 ? -27.543 7.694 8.447 1.00 93.31 475 ALA A N 1
ATOM 3590 C CA . ALA A 1 475 ? -26.923 6.451 8.903 1.00 93.31 475 ALA A CA 1
ATOM 3591 C C . ALA A 1 475 ? -26.974 5.354 7.824 1.00 93.31 475 ALA A C 1
ATOM 3593 O O . ALA A 1 475 ? -25.946 4.745 7.521 1.00 93.31 475 ALA A O 1
ATOM 3594 N N . ALA A 1 476 ? -28.138 5.140 7.196 1.00 91.38 476 ALA A N 1
ATOM 3595 C CA . ALA A 1 476 ? -28.292 4.164 6.118 1.00 91.38 476 ALA A CA 1
ATOM 3596 C C . ALA A 1 476 ? -27.398 4.496 4.911 1.00 91.38 476 ALA A C 1
ATOM 3598 O O . ALA A 1 476 ? -26.679 3.628 4.422 1.00 91.38 476 ALA A O 1
ATOM 3599 N N . ARG A 1 477 ? -27.353 5.769 4.489 1.00 94.56 477 ARG A N 1
ATOM 3600 C CA . ARG A 1 477 ? -26.480 6.212 3.388 1.00 94.56 477 ARG A CA 1
ATOM 3601 C C . ARG A 1 477 ? -24.999 5.979 3.697 1.00 94.56 477 ARG A C 1
ATOM 3603 O O . ARG A 1 477 ? -24.242 5.570 2.818 1.00 94.56 477 ARG A O 1
ATOM 3610 N N . GLY A 1 478 ? -24.562 6.268 4.922 1.00 93.62 478 GLY A N 1
ATOM 3611 C CA . GLY A 1 478 ? -23.185 6.013 5.344 1.00 93.62 478 GLY A CA 1
ATOM 3612 C C . GLY A 1 478 ? -22.853 4.518 5.356 1.00 93.62 478 GLY A C 1
ATOM 3613 O O . GLY A 1 478 ? -21.781 4.126 4.896 1.00 93.62 478 GLY A O 1
ATOM 3614 N N . LEU A 1 479 ? -23.793 3.679 5.798 1.00 93.69 479 LEU A N 1
ATOM 3615 C CA . LEU A 1 479 ? -23.635 2.227 5.805 1.00 93.69 479 LEU A CA 1
ATOM 3616 C C . LEU A 1 479 ? -23.515 1.652 4.390 1.00 93.69 479 LEU A C 1
ATOM 3618 O O . LEU A 1 479 ? -22.630 0.833 4.145 1.00 93.69 479 LEU A O 1
ATOM 3622 N N . ASP A 1 480 ? -24.336 2.124 3.450 1.00 93.56 480 ASP A N 1
ATOM 3623 C CA . ASP A 1 480 ? -24.258 1.720 2.041 1.00 93.56 480 ASP A CA 1
ATOM 3624 C C . ASP A 1 480 ? -22.885 2.048 1.437 1.00 93.56 480 ASP A C 1
ATOM 3626 O O . ASP A 1 480 ? -22.322 1.249 0.685 1.00 93.56 480 ASP A O 1
ATOM 3630 N N . ARG A 1 481 ? -22.297 3.192 1.813 1.00 95.25 481 ARG A N 1
ATOM 3631 C CA . ARG A 1 481 ? -20.939 3.576 1.398 1.00 95.25 481 ARG A CA 1
ATOM 3632 C C . ARG A 1 481 ? -19.871 2.663 2.007 1.00 95.25 481 ARG A C 1
ATOM 3634 O O . ARG A 1 481 ? -18.996 2.205 1.275 1.00 95.25 481 ARG A O 1
ATOM 3641 N N . CYS A 1 482 ? -19.954 2.341 3.301 1.00 94.56 482 CYS A N 1
ATOM 3642 C CA . CYS A 1 482 ? -19.058 1.362 3.933 1.00 94.56 482 CYS A CA 1
ATOM 3643 C C . CYS A 1 482 ? -19.158 -0.010 3.250 1.00 94.56 482 CYS A C 1
ATOM 3645 O O . CYS A 1 482 ? -18.141 -0.604 2.897 1.00 94.56 482 CYS A O 1
ATOM 3647 N N . ARG A 1 483 ? -20.377 -0.491 2.990 1.00 93.94 483 ARG A N 1
ATOM 3648 C CA . ARG A 1 483 ? -20.613 -1.750 2.276 1.00 93.94 483 ARG A CA 1
ATOM 3649 C C . ARG A 1 483 ? -20.011 -1.730 0.871 1.00 93.94 483 ARG A C 1
ATOM 3651 O O . ARG A 1 483 ? -19.354 -2.693 0.487 1.00 93.94 483 ARG A O 1
ATOM 3658 N N . ALA A 1 484 ? -20.189 -0.642 0.121 1.00 91.44 484 ALA A N 1
ATOM 3659 C CA . ALA A 1 484 ? -19.609 -0.498 -1.213 1.00 91.44 484 ALA A CA 1
ATOM 3660 C C . ALA A 1 484 ? -18.074 -0.581 -1.186 1.00 91.44 484 ALA A C 1
ATOM 3662 O O . ALA A 1 484 ? -17.491 -1.273 -2.019 1.00 91.44 484 ALA A O 1
ATOM 3663 N N . VAL A 1 485 ? -17.424 0.059 -0.204 1.00 89.75 485 VAL A N 1
ATOM 3664 C CA . VAL A 1 485 ? -15.971 -0.064 0.001 1.00 89.75 485 VAL A CA 1
ATOM 3665 C C . VAL A 1 485 ? -15.582 -1.512 0.293 1.00 89.75 485 VAL A C 1
ATOM 3667 O O . VAL A 1 485 ? -14.683 -2.031 -0.361 1.00 89.75 485 VAL A O 1
ATOM 3670 N N . ALA A 1 486 ? -16.273 -2.184 1.219 1.00 89.56 486 ALA A N 1
ATOM 3671 C CA . ALA A 1 486 ? -15.981 -3.576 1.555 1.00 89.56 486 ALA A CA 1
ATOM 3672 C C . ALA A 1 486 ? -16.078 -4.493 0.324 1.00 89.56 486 ALA A C 1
ATOM 3674 O O . ALA A 1 486 ? -15.126 -5.191 -0.005 1.00 89.56 486 ALA A O 1
ATOM 3675 N N . LEU A 1 487 ? -17.184 -4.435 -0.421 1.00 87.00 487 LEU A N 1
ATOM 3676 C CA . LEU A 1 487 ? -17.389 -5.281 -1.602 1.00 87.00 487 LEU A CA 1
ATOM 3677 C C . LEU A 1 487 ? -16.379 -5.010 -2.728 1.00 87.00 487 LEU A C 1
ATOM 3679 O O . LEU A 1 487 ? -16.026 -5.938 -3.456 1.00 87.00 487 LEU A O 1
ATOM 3683 N N . ALA A 1 488 ? -15.898 -3.770 -2.854 1.00 86.06 488 ALA A N 1
ATOM 3684 C CA . ALA A 1 488 ? -14.871 -3.397 -3.825 1.00 86.06 488 ALA A CA 1
ATOM 3685 C C . ALA A 1 488 ? -13.455 -3.843 -3.415 1.00 86.06 488 ALA A C 1
ATOM 3687 O O . ALA A 1 488 ? -12.579 -3.972 -4.269 1.00 86.06 488 ALA A O 1
ATOM 3688 N N . CYS A 1 489 ? -13.204 -4.076 -2.125 1.00 82.94 489 CYS A N 1
ATOM 3689 C CA . CYS A 1 489 ? -11.892 -4.480 -1.640 1.00 82.94 489 CYS A CA 1
ATOM 3690 C C . CYS A 1 489 ? -11.608 -5.983 -1.877 1.00 82.94 489 CYS A C 1
ATOM 3692 O O . CYS A 1 489 ? -12.523 -6.822 -1.845 1.00 82.94 489 CYS A O 1
ATOM 3694 N N . PRO A 1 490 ? -10.324 -6.366 -2.051 1.00 80.94 490 PRO A N 1
ATOM 3695 C CA . PRO A 1 490 ? -9.918 -7.768 -2.072 1.00 80.94 490 PRO A CA 1
ATOM 3696 C C . PRO A 1 490 ? -10.327 -8.485 -0.785 1.00 80.94 490 PRO A C 1
ATOM 3698 O O . PRO A 1 490 ? -10.214 -7.919 0.311 1.00 80.94 490 PRO A O 1
ATOM 3701 N N . VAL A 1 491 ? -10.787 -9.731 -0.917 1.00 82.88 491 VAL A N 1
ATOM 3702 C CA . VAL A 1 491 ? -11.177 -10.585 0.214 1.00 82.88 491 VAL A CA 1
ATOM 3703 C C . VAL A 1 491 ? -10.045 -10.639 1.236 1.00 82.88 491 VAL A C 1
ATOM 3705 O O . VAL A 1 491 ? -8.881 -10.797 0.883 1.00 82.88 491 VAL A O 1
ATOM 3708 N N . GLY A 1 492 ? -10.392 -10.459 2.509 1.00 79.19 492 GLY A N 1
ATOM 3709 C CA . GLY A 1 492 ? -9.422 -10.483 3.600 1.00 79.19 492 GLY A CA 1
ATOM 3710 C C . GLY A 1 492 ? -8.540 -9.238 3.730 1.00 79.19 492 GLY A C 1
ATOM 3711 O O . GLY A 1 492 ? -7.831 -9.155 4.720 1.00 79.19 492 GLY A O 1
ATOM 3712 N N . SER A 1 493 ? -8.597 -8.244 2.837 1.00 79.88 493 SER A N 1
ATOM 3713 C CA . SER A 1 493 ? -7.820 -6.999 3.006 1.00 79.88 493 SER A CA 1
ATOM 3714 C C . SER A 1 493 ? -8.209 -6.218 4.271 1.00 79.88 493 SER A C 1
ATOM 3716 O O . SER A 1 493 ? -9.373 -6.227 4.685 1.00 79.88 493 SER A O 1
ATOM 3718 N N . VAL A 1 494 ? -7.250 -5.491 4.864 1.00 82.62 494 VAL A N 1
ATOM 3719 C CA . VAL A 1 494 ? -7.467 -4.665 6.071 1.00 82.62 494 VAL A CA 1
ATOM 3720 C C . VAL A 1 494 ? -8.593 -3.652 5.857 1.00 82.62 494 VAL A C 1
ATOM 3722 O O . VAL A 1 494 ? -9.509 -3.578 6.670 1.00 82.62 494 VAL A O 1
ATOM 3725 N N . LEU A 1 495 ? -8.578 -2.909 4.745 1.00 84.94 495 LEU A N 1
ATOM 3726 C CA . LEU A 1 495 ? -9.604 -1.901 4.448 1.00 84.94 495 LEU A CA 1
ATOM 3727 C C . LEU A 1 495 ? -10.996 -2.522 4.291 1.00 84.94 495 LEU A C 1
ATOM 3729 O O . LEU A 1 495 ? -11.962 -1.986 4.830 1.00 84.94 495 LEU A O 1
ATOM 3733 N N . GLY A 1 496 ? -11.098 -3.678 3.629 1.00 86.62 496 GLY A N 1
ATOM 3734 C CA . GLY A 1 496 ? -12.359 -4.406 3.523 1.00 86.62 496 GLY A CA 1
ATOM 3735 C C . GLY A 1 496 ? -12.869 -4.889 4.883 1.00 86.62 496 GLY A C 1
ATOM 3736 O O . GLY A 1 496 ? -14.047 -4.719 5.195 1.00 86.62 496 GLY A O 1
ATOM 3737 N N . ARG A 1 497 ? -11.972 -5.396 5.745 1.00 88.25 497 ARG A N 1
ATOM 3738 C CA . ARG A 1 497 ? -12.299 -5.768 7.133 1.00 88.25 497 ARG A CA 1
ATOM 3739 C C . ARG A 1 497 ? -12.769 -4.567 7.953 1.00 88.25 497 ARG A C 1
ATOM 3741 O O . ARG A 1 497 ? -13.755 -4.702 8.667 1.00 88.25 497 ARG A O 1
ATOM 3748 N N . VAL A 1 498 ? -12.097 -3.418 7.850 1.00 89.00 498 VAL A N 1
ATOM 3749 C CA . VAL A 1 498 ? -12.484 -2.172 8.533 1.00 89.00 498 VAL A CA 1
ATOM 3750 C C . VAL A 1 498 ? -13.860 -1.722 8.053 1.00 89.00 498 VAL A C 1
ATOM 3752 O O . VAL A 1 498 ? -14.732 -1.486 8.878 1.00 89.00 498 VAL A O 1
ATOM 3755 N N . ALA A 1 499 ? -14.091 -1.654 6.740 1.00 89.06 499 ALA A N 1
ATOM 3756 C CA . ALA A 1 499 ? -15.371 -1.253 6.161 1.00 89.06 499 ALA A CA 1
ATOM 3757 C C . ALA A 1 499 ? -16.530 -2.168 6.599 1.00 89.06 499 ALA A C 1
ATOM 3759 O O . ALA A 1 499 ? -17.607 -1.685 6.955 1.00 89.06 499 ALA A O 1
ATOM 3760 N N . ALA A 1 500 ? -16.286 -3.480 6.648 1.00 89.69 500 ALA A N 1
ATOM 3761 C CA . ALA A 1 500 ? -17.261 -4.478 7.073 1.00 89.69 500 ALA A CA 1
ATOM 3762 C C . ALA A 1 500 ? -17.689 -4.348 8.549 1.00 89.69 500 ALA A C 1
ATOM 3764 O O . ALA A 1 500 ? -18.780 -4.804 8.897 1.00 89.69 500 ALA A O 1
ATOM 3765 N N . MET A 1 501 ? -16.893 -3.698 9.412 1.00 88.44 501 MET A N 1
ATOM 3766 C CA . MET A 1 501 ? -17.245 -3.488 10.828 1.00 88.44 501 MET A CA 1
ATOM 3767 C C . MET A 1 501 ? -18.485 -2.613 11.026 1.00 88.44 501 MET A C 1
ATOM 3769 O O . MET A 1 501 ? -19.158 -2.760 12.043 1.00 88.44 501 MET A O 1
ATOM 3773 N N . ALA A 1 502 ? -18.846 -1.780 10.042 1.00 86.06 502 ALA A N 1
ATOM 3774 C CA . ALA A 1 502 ? -20.087 -1.000 10.079 1.00 86.06 502 ALA A CA 1
ATOM 3775 C C . ALA A 1 502 ? -21.340 -1.884 10.266 1.00 86.06 502 ALA A C 1
ATOM 3777 O O . ALA A 1 502 ? -22.346 -1.439 10.824 1.00 86.06 502 ALA A O 1
ATOM 3778 N N . THR A 1 503 ? -21.257 -3.147 9.832 1.00 79.19 503 THR A N 1
ATOM 3779 C CA . THR A 1 503 ? -22.279 -4.186 10.016 1.00 79.19 503 THR A CA 1
ATOM 3780 C C . THR A 1 503 ? -22.454 -4.553 11.485 1.00 79.19 503 THR A C 1
ATOM 3782 O O . THR A 1 503 ? -23.567 -4.517 12.001 1.00 79.19 503 THR A O 1
ATOM 3785 N N . ALA A 1 504 ? -21.360 -4.868 12.181 1.00 80.69 504 ALA A N 1
ATOM 3786 C CA . ALA A 1 504 ? -21.418 -5.217 13.595 1.00 80.69 504 ALA A CA 1
ATOM 3787 C C . ALA A 1 504 ? -21.801 -3.999 14.449 1.00 80.69 504 ALA A C 1
ATOM 3789 O O . ALA A 1 504 ? -22.528 -4.137 15.427 1.00 80.69 504 ALA A O 1
ATOM 3790 N N . GLU A 1 505 ? -21.365 -2.793 14.069 1.00 85.62 505 GLU A N 1
ATOM 3791 C CA . GLU A 1 505 ? -21.782 -1.553 14.740 1.00 85.62 505 GLU A CA 1
ATOM 3792 C C . GLU A 1 505 ? -23.303 -1.351 14.641 1.00 85.62 505 GLU A C 1
ATOM 3794 O O . GLU A 1 505 ? -23.931 -0.942 15.613 1.00 85.62 505 GLU A O 1
ATOM 3799 N N . ALA A 1 506 ? -23.916 -1.703 13.501 1.00 80.88 506 ALA A N 1
ATOM 3800 C CA . ALA A 1 506 ? -25.374 -1.703 13.351 1.00 80.88 506 ALA A CA 1
ATOM 3801 C C . ALA A 1 506 ? -26.055 -2.659 14.335 1.00 80.88 506 ALA A C 1
ATOM 3803 O O . ALA A 1 506 ? -27.032 -2.289 14.977 1.00 80.88 506 ALA A O 1
ATOM 3804 N N . LEU A 1 507 ? -25.500 -3.861 14.494 1.00 82.38 507 LEU A N 1
ATOM 3805 C CA . LEU A 1 507 ? -26.005 -4.862 15.428 1.00 82.38 507 LEU A CA 1
ATOM 3806 C C . LEU A 1 507 ? -25.901 -4.410 16.898 1.00 82.38 507 LEU A C 1
ATOM 3808 O O . LEU A 1 507 ? -26.778 -4.712 17.710 1.00 82.38 507 LEU A O 1
ATOM 3812 N N . VAL A 1 508 ? -24.831 -3.696 17.265 1.00 82.31 508 VAL A N 1
ATOM 3813 C CA . VAL A 1 508 ? -24.660 -3.158 18.626 1.00 82.31 508 VAL A CA 1
ATOM 3814 C C . VAL A 1 508 ? -25.661 -2.049 18.936 1.00 82.31 508 VAL A C 1
ATOM 3816 O O . VAL A 1 508 ? -26.164 -2.004 20.056 1.00 82.31 508 VAL A O 1
ATOM 3819 N N . ASP A 1 509 ? -25.997 -1.223 17.948 1.00 82.62 509 ASP A N 1
ATOM 3820 C CA . ASP A 1 509 ? -26.991 -0.150 18.068 1.00 82.62 509 ASP A CA 1
ATOM 3821 C C . ASP A 1 509 ? -28.452 -0.639 17.875 1.00 82.62 509 ASP A C 1
ATOM 3823 O O . ASP A 1 509 ? -29.355 0.186 17.750 1.00 82.62 509 ASP A O 1
ATOM 3827 N N . ASP A 1 510 ? -28.691 -1.959 17.833 1.00 84.88 510 ASP A N 1
ATOM 3828 C CA . ASP A 1 510 ? -30.000 -2.600 17.580 1.00 84.88 510 ASP A CA 1
ATOM 3829 C C . ASP A 1 510 ? -30.658 -2.201 16.233 1.00 84.88 510 ASP A C 1
ATOM 3831 O O . ASP A 1 510 ? -31.872 -2.262 16.038 1.00 84.88 510 ASP A O 1
ATOM 3835 N N . ASP A 1 511 ? -29.843 -1.812 15.246 1.00 84.62 511 ASP A N 1
ATOM 3836 C CA . ASP A 1 511 ? -30.259 -1.516 13.871 1.00 84.62 511 ASP A CA 1
ATOM 3837 C C . ASP A 1 511 ? -30.279 -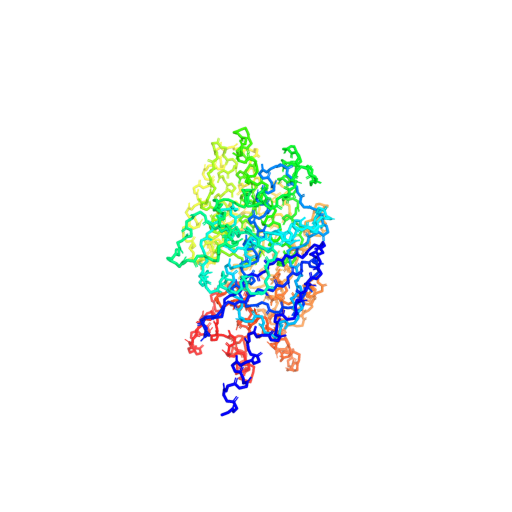2.802 13.032 1.00 84.62 511 ASP A C 1
ATOM 3839 O O . ASP A 1 511 ? -29.427 -3.029 12.168 1.00 84.62 511 ASP A O 1
ATOM 3843 N N . GLN A 1 512 ? -31.278 -3.653 13.276 1.00 88.19 512 GLN A N 1
ATOM 3844 C CA . GLN A 1 512 ? -31.453 -4.935 12.574 1.00 88.19 512 GLN A CA 1
ATOM 3845 C C . GLN A 1 512 ? -31.527 -4.777 11.047 1.00 88.19 512 GLN A C 1
ATOM 3847 O O . GLN A 1 512 ? -31.002 -5.592 10.285 1.00 88.19 512 GLN A O 1
ATOM 3852 N N . ALA A 1 513 ? -32.144 -3.693 10.572 1.00 85.88 513 ALA A N 1
ATOM 3853 C CA . ALA A 1 513 ? -32.259 -3.427 9.144 1.00 85.88 513 ALA A CA 1
ATOM 3854 C C . ALA A 1 513 ? -30.908 -3.029 8.524 1.00 85.88 513 ALA A C 1
ATOM 3856 O O . ALA A 1 513 ? -30.603 -3.427 7.400 1.00 85.88 513 ALA A O 1
ATOM 3857 N N . GLY A 1 514 ? -30.094 -2.240 9.229 1.00 84.62 514 GLY A N 1
ATOM 3858 C CA . GLY A 1 514 ? -28.712 -1.953 8.848 1.00 84.62 514 GLY A CA 1
ATOM 3859 C C . GLY A 1 514 ? -27.825 -3.195 8.898 1.00 84.62 514 GLY A C 1
ATOM 3860 O O . GLY A 1 514 ? -27.092 -3.458 7.947 1.00 84.62 514 GLY A O 1
ATOM 3861 N N . PHE A 1 515 ? -27.946 -4.002 9.951 1.00 87.19 515 PHE A N 1
ATOM 3862 C CA . PHE A 1 515 ? -27.225 -5.265 10.086 1.00 87.19 515 PHE A CA 1
ATOM 3863 C C . PHE A 1 515 ? -27.455 -6.174 8.870 1.00 87.19 515 PHE A C 1
ATOM 3865 O O . PHE A 1 515 ? -26.505 -6.531 8.171 1.00 87.19 515 PHE A O 1
ATOM 3872 N N . GLN A 1 516 ? -28.718 -6.446 8.529 1.00 87.69 516 GLN A N 1
ATOM 3873 C CA . GLN A 1 516 ? -29.057 -7.293 7.384 1.00 87.69 516 GLN A CA 1
ATOM 3874 C C . GLN A 1 516 ? -28.573 -6.712 6.045 1.00 87.69 516 GLN A C 1
ATOM 3876 O O . GLN A 1 516 ? -28.240 -7.464 5.127 1.00 87.69 516 GLN A O 1
ATOM 3881 N N . ARG A 1 517 ? -28.515 -5.379 5.925 1.00 84.62 517 ARG A N 1
ATOM 3882 C CA . ARG A 1 517 ? -28.045 -4.687 4.717 1.00 84.62 517 ARG A CA 1
ATOM 3883 C C . ARG A 1 517 ? -26.563 -4.900 4.428 1.00 84.62 517 ARG A C 1
ATOM 3885 O O . ARG A 1 517 ? -26.206 -4.873 3.256 1.00 84.62 517 ARG A O 1
ATOM 3892 N N . ALA A 1 518 ? -25.724 -5.075 5.449 1.00 85.81 518 ALA A N 1
ATOM 3893 C CA . ALA A 1 518 ? -24.266 -5.146 5.305 1.00 85.81 518 ALA A CA 1
ATOM 3894 C C . ALA A 1 518 ? -23.658 -6.514 5.676 1.00 85.81 518 ALA A C 1
ATOM 3896 O O . ALA A 1 518 ? -22.440 -6.693 5.619 1.00 85.81 518 ALA A O 1
ATOM 3897 N N . LEU A 1 519 ? -24.496 -7.503 6.000 1.00 88.75 519 LEU A N 1
ATOM 3898 C CA . LEU A 1 519 ? -24.067 -8.849 6.387 1.00 88.75 519 LEU A CA 1
ATOM 3899 C C . LEU A 1 519 ? -23.192 -9.542 5.329 1.00 88.75 519 LEU A C 1
ATOM 3901 O O . LEU A 1 519 ? -22.259 -10.266 5.670 1.00 88.75 519 LEU A O 1
ATOM 3905 N N . ASP A 1 520 ? -23.442 -9.284 4.048 1.00 90.44 520 ASP A N 1
ATOM 3906 C CA . ASP A 1 520 ? -22.647 -9.820 2.942 1.00 90.44 520 ASP A CA 1
ATOM 3907 C C . ASP A 1 520 ? -21.205 -9.284 2.927 1.00 90.44 520 ASP A C 1
ATOM 3909 O O . ASP A 1 520 ? -20.261 -10.043 2.697 1.00 90.44 520 ASP A O 1
ATOM 3913 N N . ALA A 1 521 ? -21.016 -7.997 3.233 1.00 89.19 521 ALA A N 1
ATOM 3914 C CA . ALA A 1 521 ? -19.700 -7.390 3.395 1.00 89.19 521 ALA A CA 1
ATOM 3915 C C . ALA A 1 521 ? -18.934 -8.008 4.573 1.00 89.19 521 ALA A C 1
ATOM 3917 O O . ALA A 1 521 ? -17.736 -8.271 4.454 1.00 89.19 521 ALA A O 1
ATOM 3918 N N . TRP A 1 522 ? -19.616 -8.287 5.689 1.00 90.38 522 TRP A N 1
ATOM 3919 C CA . TRP A 1 522 ? -19.016 -9.023 6.802 1.00 90.38 522 TRP A CA 1
ATOM 3920 C C . TRP A 1 522 ? -18.576 -10.426 6.384 1.00 90.38 522 TRP A C 1
ATOM 3922 O O . TRP A 1 522 ? -17.389 -10.751 6.491 1.00 90.38 522 TRP A O 1
ATOM 3932 N N . ALA A 1 523 ? -19.506 -11.227 5.857 1.00 90.50 523 ALA A N 1
ATOM 3933 C CA . ALA A 1 523 ? -19.255 -12.614 5.473 1.00 90.50 523 ALA A CA 1
ATOM 3934 C C . ALA A 1 523 ? -18.079 -12.731 4.492 1.00 90.50 523 ALA A C 1
ATOM 3936 O O . ALA A 1 523 ? -17.220 -13.600 4.641 1.00 90.50 523 ALA A O 1
ATOM 3937 N N . ARG A 1 524 ? -17.974 -11.792 3.543 1.00 88.75 524 ARG A N 1
ATOM 3938 C CA . ARG A 1 524 ? -16.873 -11.725 2.577 1.00 88.75 524 ARG A CA 1
ATOM 3939 C C . ARG A 1 524 ? -15.495 -11.571 3.227 1.00 88.75 524 ARG A C 1
ATOM 3941 O O . ARG A 1 524 ? -14.541 -12.152 2.723 1.00 88.75 524 ARG A O 1
ATOM 3948 N N . HIS A 1 525 ? -15.353 -10.770 4.285 1.00 87.44 525 HIS A N 1
ATOM 3949 C CA . HIS A 1 525 ? -14.034 -10.408 4.833 1.00 87.44 525 HIS A CA 1
ATOM 3950 C C . HIS A 1 525 ? -13.672 -11.087 6.152 1.00 87.44 525 HIS A C 1
ATOM 3952 O O . HIS A 1 525 ? -12.490 -11.137 6.493 1.00 87.44 525 HIS A O 1
ATOM 3958 N N . ARG A 1 526 ? -14.661 -11.565 6.906 1.00 85.44 526 ARG A N 1
ATOM 3959 C CA . ARG A 1 526 ? -14.478 -12.179 8.230 1.00 85.44 526 ARG A CA 1
ATOM 3960 C C . ARG A 1 526 ? -15.041 -13.603 8.304 1.00 85.44 526 ARG A C 1
ATOM 3962 O O . ARG A 1 526 ? -14.844 -14.261 9.319 1.00 85.44 526 ARG A O 1
ATOM 3969 N N . GLY A 1 527 ? -15.681 -14.083 7.234 1.00 88.38 527 GLY A N 1
ATOM 3970 C CA . GLY A 1 527 ? -16.369 -15.370 7.203 1.00 88.38 527 GLY A CA 1
ATOM 3971 C C . GLY A 1 527 ? -17.749 -15.319 7.859 1.00 88.38 527 GLY A C 1
ATOM 3972 O O . GLY A 1 527 ? -18.178 -14.291 8.388 1.00 88.38 527 GLY A O 1
ATOM 3973 N N . GLU A 1 528 ? -18.455 -16.444 7.804 1.00 85.19 528 GLU A N 1
ATOM 3974 C CA . GLU A 1 528 ? -19.704 -16.630 8.541 1.00 85.19 528 GLU A CA 1
ATOM 3975 C C . GLU A 1 528 ? -19.406 -16.712 10.042 1.00 85.19 528 GLU A C 1
ATOM 3977 O O . GLU A 1 528 ? -18.571 -17.505 10.480 1.00 85.19 528 GLU A O 1
ATOM 3982 N N . CYS A 1 529 ? -20.083 -15.893 10.842 1.00 81.69 529 CYS A N 1
ATOM 3983 C CA . CYS A 1 529 ? -20.050 -15.999 12.294 1.00 81.69 529 CYS A CA 1
ATOM 3984 C C . CYS A 1 529 ? -21.379 -15.538 12.899 1.00 81.69 529 CYS A C 1
ATOM 3986 O O . CYS A 1 529 ? -22.178 -14.870 12.239 1.00 81.69 529 CYS A O 1
ATOM 3988 N N . ASP A 1 530 ? -21.625 -15.935 14.144 1.00 87.00 530 ASP A N 1
ATOM 3989 C CA . ASP A 1 530 ? -22.817 -15.529 14.880 1.00 87.00 530 ASP A CA 1
ATOM 3990 C C . ASP A 1 530 ? -22.696 -14.104 15.455 1.00 87.00 530 ASP A C 1
ATOM 3992 O O . ASP A 1 530 ? -21.628 -13.485 15.474 1.00 87.00 530 ASP A O 1
ATOM 3996 N N . GLU A 1 531 ? -23.820 -13.570 15.937 1.00 84.69 531 GLU A N 1
ATOM 3997 C CA . GLU A 1 531 ? -23.894 -12.231 16.531 1.00 84.69 531 GLU A CA 1
ATOM 3998 C C . GLU A 1 531 ? -22.927 -12.032 17.708 1.00 84.69 531 GLU A C 1
ATOM 4000 O O . GLU A 1 531 ? -22.375 -10.943 17.883 1.00 84.69 531 GLU A O 1
ATOM 4005 N N . ALA A 1 532 ? -22.709 -13.071 18.519 1.00 84.62 532 ALA A N 1
ATOM 4006 C CA . ALA A 1 532 ? -21.825 -13.001 19.676 1.00 84.62 532 ALA A CA 1
ATOM 4007 C C . ALA A 1 532 ? -20.368 -12.807 19.236 1.00 84.62 532 ALA A C 1
ATOM 4009 O O . ALA A 1 532 ? -19.684 -11.913 19.740 1.00 84.62 532 ALA A O 1
ATOM 4010 N N . ALA A 1 533 ? -19.919 -13.568 18.236 1.00 84.62 533 ALA A N 1
ATOM 4011 C CA . ALA A 1 533 ? -18.596 -13.426 17.645 1.00 84.62 533 ALA A CA 1
ATOM 4012 C C . ALA A 1 533 ? -18.388 -12.037 17.016 1.00 84.62 533 ALA A C 1
ATOM 4014 O O . ALA A 1 533 ? -17.306 -11.461 17.153 1.00 84.62 533 ALA A O 1
ATOM 4015 N N . MET A 1 534 ? -19.415 -11.462 16.376 1.00 86.00 534 MET A N 1
ATOM 4016 C CA . MET A 1 534 ? -19.340 -10.096 15.838 1.00 86.00 534 MET A CA 1
ATOM 4017 C C . MET A 1 534 ? -19.174 -9.040 16.936 1.00 86.00 534 MET A C 1
ATOM 4019 O O . MET A 1 534 ? -18.362 -8.124 16.790 1.00 86.00 534 MET A O 1
ATOM 4023 N N . ARG A 1 535 ? -19.897 -9.175 18.056 1.00 83.06 535 ARG A N 1
ATOM 4024 C CA . ARG A 1 535 ? -19.757 -8.276 19.215 1.00 83.06 535 ARG A CA 1
ATOM 4025 C C . ARG A 1 535 ? -18.364 -8.377 19.837 1.00 83.06 535 ARG A C 1
ATOM 4027 O O . ARG A 1 535 ? -17.727 -7.353 20.059 1.00 83.06 535 ARG A O 1
ATOM 4034 N N . THR A 1 536 ? -17.848 -9.593 20.027 1.00 82.62 536 THR A N 1
ATOM 4035 C CA . THR A 1 536 ? -16.480 -9.805 20.531 1.00 82.62 536 THR A CA 1
ATOM 4036 C C . THR A 1 536 ? -15.419 -9.229 19.596 1.00 82.62 536 THR A C 1
ATOM 4038 O O . THR A 1 536 ? -14.410 -8.702 20.064 1.00 82.62 536 THR A O 1
ATOM 4041 N N . ALA A 1 537 ? -15.622 -9.307 18.277 1.00 81.06 537 ALA A N 1
ATOM 4042 C CA . ALA A 1 537 ? -14.707 -8.689 17.325 1.00 81.06 537 ALA A CA 1
ATOM 4043 C C . ALA A 1 537 ? -14.644 -7.167 17.530 1.00 81.06 537 ALA A C 1
ATOM 4045 O O . ALA A 1 537 ? -13.546 -6.635 17.650 1.00 81.06 537 ALA A O 1
ATOM 4046 N N . LEU A 1 538 ? -15.788 -6.486 17.674 1.00 79.69 538 LEU A N 1
ATOM 4047 C CA . LEU A 1 538 ? -15.829 -5.037 17.915 1.00 79.69 538 LEU A CA 1
ATOM 4048 C C . LEU A 1 538 ? -15.099 -4.596 19.187 1.00 79.69 538 LEU A C 1
ATOM 4050 O O . LEU A 1 538 ? -14.450 -3.555 19.179 1.00 79.69 538 LEU A O 1
ATOM 4054 N N . GLU A 1 539 ? -15.187 -5.370 20.268 1.00 75.06 539 GLU A N 1
ATOM 4055 C CA . GLU A 1 539 ? -14.514 -5.046 21.535 1.00 75.06 539 GLU A CA 1
ATOM 4056 C C . GLU A 1 539 ? -12.984 -5.058 21.418 1.00 75.06 539 GLU A C 1
ATOM 4058 O O . GLU A 1 539 ? -12.296 -4.364 22.167 1.00 75.06 539 GLU A O 1
ATOM 4063 N N . ARG A 1 540 ? -12.447 -5.838 20.475 1.00 72.88 540 ARG A N 1
ATOM 4064 C CA . ARG A 1 540 ? -11.004 -5.971 20.230 1.00 72.88 540 ARG A CA 1
ATOM 4065 C C . ARG A 1 540 ? -10.485 -5.007 19.168 1.00 72.88 540 ARG A C 1
ATOM 4067 O O . ARG A 1 540 ? -9.273 -4.899 18.992 1.00 72.88 540 ARG A O 1
ATOM 4074 N N . GLU A 1 541 ? -11.369 -4.334 18.437 1.00 75.75 541 GLU A N 1
ATOM 4075 C CA . GLU A 1 541 ? -10.957 -3.497 17.317 1.00 75.75 541 GLU A CA 1
ATOM 4076 C C . GLU A 1 541 ? -10.288 -2.201 17.788 1.00 75.75 541 GLU A C 1
ATOM 4078 O O . GLU A 1 541 ? -10.863 -1.354 18.476 1.00 75.75 541 GLU A O 1
ATOM 4083 N N . VAL A 1 542 ? -9.048 -2.022 17.335 1.00 66.88 542 VAL A N 1
ATOM 4084 C CA . VAL A 1 542 ? -8.299 -0.768 17.473 1.00 66.88 542 VAL A CA 1
ATOM 4085 C C . VAL A 1 542 ? -8.751 0.250 16.413 1.00 66.88 542 VAL A C 1
ATOM 4087 O O . VAL A 1 542 ? -8.668 1.463 16.643 1.00 66.88 542 VAL A O 1
ATOM 4090 N N . TYR A 1 543 ? -9.235 -0.237 15.260 1.00 58.16 543 TYR A N 1
ATOM 4091 C CA . TYR A 1 543 ? -9.422 0.536 14.030 1.00 58.16 543 TYR A CA 1
ATOM 4092 C C . TYR A 1 543 ? -10.801 1.085 13.745 1.00 58.16 543 TYR A C 1
ATOM 4094 O O . TYR A 1 543 ? -11.871 0.501 14.027 1.00 58.16 543 TYR A O 1
#

pLDDT: mean 88.77, std 11.86, range [36.5, 98.56]

Foldseek 3Di:
DVVVVCVVCVPDVLPPDPPPDDFFQLWAWFWFAQPVVLAIAIFIKGAPQDADPPDADPLLVVQLLQLVLLLLLLLLLVQFDFPPSHDRDDMDTPPDPDNPRGQNQQVRLRNSQSSLSNRLSHGFDLQEHEGWGQGSNQFTHAGPSVVNSQVNCVVPRVSHQEYEYAQPYDDDDDGDPSHDYDHDGGSNRVCVVRVRDSVSGDGHDLVNLLVVLVVLVLVVLDDDFLVVLQVQLSSLQSSLSSQVVDPVSLQSSLSSLLSSLVSCVLSLNLVSSQVSLVPRPHDPDLLSVLSSLLSNLVSCLSVLVLVVSLVSLVVSLVSQVVVPDVRLVSNLSSLLSNLSSCLLNVVLVVSLVSLVVSLVVCVVVVNLLSSLLSLLSNLLSCVLVLNLVVSLVSLVVSLVSLVPDPVSVSSPDQSNLSSLLSNLSSCVSVLNLVVSLVSLVSNVVPDDACLNPPNVSSLLSNLLSCLSVVNNVSNLVSLVSLLVQLVPDDAQGPSLCSSLLSLLSCVVSVVVVSNVVSVVSCCRHPNDDDNVVSPVVVSSDSD

Mean predicted aligned error: 7.03 Å